Protein AF-A0A381N8Q8-F1 (afdb_monomer)

Secondary structure (DSSP, 8-state):
--HHHHHHHHHHHHHTTTS-TTSHHHHHHHHHHHHHHHH--S-EEEEEEETTEEEEEEEEEEETTEEEEESHHHHHHHHHHHTPPPEESSTTSPSBTTB-EEEEEEGGGHHHHHHHHHHTT-EEEEEEEEE-SS-TTSEEEEEEEEE-GGG-TT--SS--EEEEEEEEEETTTEEEEEEEEEETTT--EEEEEEE--SS-TTHHHHHHHHHHHHH--SEEEEEE-S-S-HHHHHHHTTGGG--SEEEEESS-S-GGGGSHHHHHHHHHHHHSSSGGG-TT-GGG-GGG-HHHHHHHHHHHHHHHHH-GGGGTTPPPEEEP--TTB----HHHHHHTTSS-SSTTTGGGSHHHHH---SSHHHHHHHHHHHHS-B--HHHHHHHHHHHHHHHHHHHHHHHHT-

Structure (mmCIF, N/CA/C/O backbone):
data_AF-A0A381N8Q8-F1
#
_entry.id   AF-A0A381N8Q8-F1
#
loop_
_atom_site.group_PDB
_atom_site.id
_atom_site.type_symbol
_atom_site.label_atom_id
_atom_site.label_alt_id
_atom_site.label_comp_id
_atom_site.label_asym_id
_atom_site.label_entity_id
_atom_site.label_seq_id
_atom_site.pdbx_PDB_ins_code
_atom_site.Cartn_x
_atom_site.Cartn_y
_atom_site.Cartn_z
_atom_site.occupancy
_atom_site.B_iso_or_equiv
_atom_site.auth_seq_id
_atom_site.auth_comp_id
_atom_site.auth_asym_id
_atom_site.auth_atom_id
_atom_site.pdbx_PDB_model_num
ATOM 1 N N . MET A 1 1 ? 16.875 7.778 2.918 1.00 46.22 1 MET A N 1
ATOM 2 C CA . MET A 1 1 ? 17.136 7.641 1.456 1.00 46.22 1 MET A CA 1
ATOM 3 C C . MET A 1 1 ? 17.821 6.301 1.190 1.00 46.22 1 MET A C 1
ATOM 5 O O . MET A 1 1 ? 18.940 6.088 1.652 1.00 46.22 1 MET A O 1
ATOM 9 N N . ASN A 1 2 ? 17.102 5.388 0.537 1.00 62.56 2 ASN A N 1
ATOM 10 C CA . ASN A 1 2 ? 17.316 3.938 0.558 1.00 62.56 2 ASN A CA 1
ATOM 11 C C . ASN A 1 2 ? 18.584 3.489 -0.225 1.00 62.56 2 ASN A C 1
ATOM 13 O O . ASN A 1 2 ? 18.932 4.079 -1.250 1.00 62.56 2 ASN A O 1
ATOM 17 N N . SER A 1 3 ? 19.298 2.475 0.285 1.00 69.88 3 SER A N 1
ATOM 18 C CA . SER A 1 3 ? 20.641 2.045 -0.162 1.00 69.88 3 SER A CA 1
ATOM 19 C C . SER A 1 3 ? 20.703 1.699 -1.656 1.00 69.88 3 SER A C 1
ATOM 21 O O . SER A 1 3 ? 21.627 2.142 -2.336 1.00 69.88 3 SER A O 1
ATOM 23 N N . TYR A 1 4 ? 19.678 1.024 -2.185 1.00 77.69 4 TYR A N 1
ATOM 24 C CA . TYR A 1 4 ? 19.630 0.624 -3.597 1.00 77.69 4 TYR A CA 1
ATOM 25 C C . TYR A 1 4 ? 19.472 1.808 -4.568 1.00 77.69 4 TYR A C 1
ATOM 27 O O . TYR A 1 4 ? 20.104 1.840 -5.618 1.00 77.69 4 TYR A O 1
ATOM 35 N N . PHE A 1 5 ? 18.702 2.840 -4.203 1.00 81.38 5 PHE A N 1
ATOM 36 C CA . PHE A 1 5 ? 18.572 4.041 -5.037 1.00 81.38 5 PHE A CA 1
ATOM 37 C C . PHE A 1 5 ? 19.895 4.813 -5.126 1.00 81.38 5 PHE A C 1
ATOM 39 O O . PHE A 1 5 ? 20.266 5.296 -6.197 1.00 81.38 5 PHE A O 1
ATOM 46 N N . LYS A 1 6 ? 20.640 4.898 -4.013 1.00 83.19 6 LYS A N 1
ATOM 47 C CA . LYS A 1 6 ? 21.984 5.500 -4.002 1.00 83.19 6 LYS A CA 1
ATOM 48 C C . LYS A 1 6 ? 22.948 4.726 -4.902 1.00 83.19 6 LYS A C 1
ATOM 50 O O . LYS A 1 6 ? 23.702 5.347 -5.645 1.00 83.19 6 LYS A O 1
ATOM 55 N N . GLU A 1 7 ? 22.899 3.398 -4.849 1.00 85.38 7 GLU A N 1
ATOM 56 C CA . GLU A 1 7 ? 23.700 2.512 -5.698 1.00 85.38 7 GLU A CA 1
ATOM 57 C C . GLU A 1 7 ? 23.377 2.719 -7.184 1.00 85.38 7 GLU A C 1
ATOM 59 O O . GLU A 1 7 ? 24.267 3.063 -7.959 1.00 85.38 7 GLU A O 1
ATOM 64 N N . ILE A 1 8 ? 22.097 2.643 -7.564 1.00 86.88 8 ILE A N 1
ATOM 65 C CA . ILE A 1 8 ? 21.644 2.882 -8.941 1.00 86.88 8 ILE A CA 1
ATOM 66 C C . ILE A 1 8 ? 22.026 4.284 -9.433 1.00 86.88 8 ILE A C 1
ATOM 68 O O . ILE A 1 8 ? 22.466 4.436 -10.571 1.00 86.88 8 ILE A O 1
ATOM 72 N N . THR A 1 9 ? 21.893 5.311 -8.590 1.00 88.19 9 THR A N 1
ATOM 73 C CA . THR A 1 9 ? 22.258 6.691 -8.951 1.00 88.19 9 THR A CA 1
ATOM 74 C C . THR A 1 9 ? 23.763 6.823 -9.180 1.00 88.19 9 THR A C 1
ATOM 76 O O . THR A 1 9 ? 24.183 7.476 -10.133 1.00 88.19 9 THR A O 1
ATOM 79 N N . LYS A 1 10 ? 24.589 6.165 -8.356 1.00 89.44 10 LYS A N 1
ATOM 80 C CA . LYS A 1 10 ? 26.044 6.120 -8.553 1.00 89.44 10 LYS A CA 1
ATOM 81 C C . LYS A 1 10 ? 26.396 5.418 -9.867 1.00 89.44 10 LYS A C 1
ATOM 83 O O . LYS A 1 10 ? 27.172 5.962 -10.648 1.00 89.44 10 LYS A O 1
ATOM 88 N N . SER A 1 11 ? 25.789 4.261 -10.133 1.00 90.06 11 SER A N 1
ATOM 89 C CA . SER A 1 11 ? 25.946 3.532 -11.398 1.00 90.06 11 SER A CA 1
ATOM 90 C C . SER A 1 11 ? 25.526 4.384 -12.602 1.00 90.06 11 SER A C 1
ATOM 92 O O . SER A 1 11 ? 26.212 4.391 -13.624 1.00 90.06 11 SER A O 1
ATOM 94 N N . TYR A 1 12 ? 24.439 5.155 -12.480 1.00 90.56 12 TYR A N 1
ATOM 95 C CA . TYR A 1 12 ? 23.972 6.054 -13.535 1.00 90.56 12 TYR A CA 1
ATOM 96 C C . TYR A 1 12 ? 24.982 7.147 -13.868 1.00 90.56 12 TYR A C 1
ATOM 98 O O . TYR A 1 12 ? 25.257 7.355 -15.043 1.00 90.56 12 TYR A O 1
ATOM 106 N N . GLU A 1 13 ? 25.549 7.838 -12.875 1.00 90.94 13 GLU A N 1
ATOM 107 C CA . GLU A 1 13 ? 26.499 8.928 -13.145 1.00 90.94 13 GLU A CA 1
ATOM 108 C C . GLU A 1 13 ? 27.777 8.436 -13.842 1.00 90.94 13 GLU A C 1
ATOM 110 O O . GLU A 1 13 ? 28.370 9.185 -14.616 1.00 90.94 13 GLU A O 1
ATOM 115 N N . ILE A 1 14 ? 28.157 7.167 -13.652 1.00 88.19 14 ILE A N 1
ATOM 116 C CA . ILE A 1 14 ? 29.271 6.541 -14.382 1.00 88.19 14 ILE A CA 1
ATOM 117 C C . ILE A 1 14 ? 28.852 6.146 -15.810 1.00 88.19 14 ILE A C 1
ATOM 119 O O . ILE A 1 14 ? 29.623 6.331 -16.747 1.00 88.19 14 ILE A O 1
ATOM 123 N N . LEU A 1 15 ? 27.628 5.637 -16.009 1.00 86.38 15 LEU A N 1
ATOM 124 C CA . LEU A 1 15 ? 27.118 5.237 -17.333 1.00 86.38 15 LEU A CA 1
ATOM 125 C C . LEU A 1 15 ? 26.757 6.420 -18.241 1.00 86.38 15 LEU A C 1
ATOM 127 O O . LEU A 1 15 ? 26.942 6.366 -19.454 1.00 86.38 15 LEU A O 1
ATOM 131 N N . LYS A 1 16 ? 26.199 7.482 -17.663 1.00 87.38 16 LYS A N 1
ATOM 132 C CA . LYS A 1 16 ? 25.652 8.660 -18.346 1.00 87.38 16 LYS A CA 1
ATOM 133 C C . LYS A 1 16 ? 26.605 9.361 -19.328 1.00 87.38 16 LYS A C 1
ATOM 135 O O . LYS A 1 16 ? 26.097 9.800 -20.361 1.00 87.38 16 LYS A O 1
ATOM 140 N N . PRO A 1 17 ? 27.918 9.533 -19.063 1.00 84.50 17 PRO A N 1
ATOM 141 C CA . PRO A 1 17 ? 28.834 10.114 -20.048 1.00 84.50 17 PRO A CA 1
ATOM 142 C C . PRO A 1 17 ? 29.076 9.204 -21.260 1.00 84.50 17 PRO A C 1
ATOM 144 O O . PRO A 1 17 ? 29.271 9.715 -22.359 1.00 84.50 17 PRO A O 1
ATOM 147 N N . GLU A 1 18 ? 29.016 7.884 -21.076 1.00 82.00 18 GLU A N 1
ATOM 148 C CA . GLU A 1 18 ? 29.312 6.888 -22.113 1.00 82.00 18 GLU A CA 1
ATOM 149 C C . GLU A 1 18 ? 28.080 6.499 -22.950 1.00 82.00 18 GLU A C 1
ATOM 151 O O . GLU A 1 18 ? 28.189 6.092 -24.110 1.00 82.00 18 GLU A O 1
ATOM 156 N N . ILE A 1 19 ? 26.879 6.606 -22.373 1.00 82.50 19 ILE A N 1
ATOM 157 C CA . ILE A 1 19 ? 25.630 6.295 -23.070 1.00 82.50 19 ILE A CA 1
ATOM 158 C C . ILE A 1 19 ? 25.258 7.441 -24.019 1.00 82.50 19 ILE A C 1
ATOM 160 O O . ILE A 1 19 ? 25.346 8.624 -23.681 1.00 82.50 19 ILE A O 1
ATOM 164 N N . LYS A 1 20 ? 24.779 7.115 -25.226 1.00 76.88 20 LYS A N 1
ATOM 165 C CA . LYS A 1 20 ? 24.289 8.141 -26.159 1.00 76.88 20 LYS A CA 1
ATOM 166 C C . LYS A 1 20 ? 23.105 8.884 -25.531 1.00 76.88 20 LYS A C 1
ATOM 168 O O . LYS A 1 20 ? 22.010 8.331 -25.458 1.00 76.88 20 LYS A O 1
ATOM 173 N N . LYS A 1 21 ? 23.313 10.147 -25.133 1.00 62.28 21 LYS A N 1
ATOM 174 C CA . LYS A 1 21 ? 22.307 10.987 -24.448 1.00 62.28 21 LYS A CA 1
ATOM 175 C C . LYS A 1 21 ? 20.966 11.075 -25.183 1.00 62.28 21 LYS A C 1
ATOM 177 O O . LYS A 1 21 ? 19.931 11.025 -24.534 1.00 62.28 21 LYS A O 1
ATOM 182 N N . ASN A 1 22 ? 20.991 11.137 -26.516 1.00 64.31 22 ASN A N 1
ATOM 183 C CA . ASN A 1 22 ? 19.785 11.217 -27.356 1.00 64.31 22 ASN A CA 1
ATOM 184 C C . ASN A 1 22 ? 19.339 9.846 -27.899 1.00 64.31 22 ASN A C 1
ATOM 186 O O . ASN A 1 22 ? 18.497 9.765 -28.788 1.00 64.31 22 ASN A O 1
ATOM 190 N N . GLY A 1 23 ? 19.947 8.759 -27.419 1.00 80.75 23 GLY A N 1
ATOM 191 C CA . GLY A 1 23 ? 19.572 7.396 -27.767 1.00 80.75 23 GLY A CA 1
ATOM 192 C C . GLY A 1 23 ? 18.516 6.837 -26.817 1.00 80.75 23 GLY A C 1
ATOM 193 O O . GLY A 1 23 ? 18.367 7.291 -25.684 1.00 80.75 23 GLY A O 1
ATOM 194 N N . ILE A 1 24 ? 17.832 5.785 -27.264 1.00 87.69 24 ILE A N 1
ATOM 195 C CA . ILE A 1 24 ? 16.766 5.113 -26.510 1.00 87.69 24 ILE A CA 1
ATOM 196 C C . ILE A 1 24 ? 17.195 4.699 -25.093 1.00 87.69 24 ILE A C 1
ATOM 198 O O . ILE A 1 24 ? 16.440 4.871 -24.143 1.00 87.69 24 ILE A O 1
ATOM 202 N N . TYR A 1 25 ? 18.434 4.234 -24.925 1.00 90.75 25 TYR A N 1
ATOM 203 C CA . TYR A 1 25 ? 18.957 3.827 -23.622 1.00 90.75 25 TYR A CA 1
ATOM 204 C C . TYR A 1 25 ? 19.273 5.006 -22.702 1.00 90.75 25 TYR A C 1
ATOM 206 O O . TYR A 1 25 ? 19.055 4.910 -21.500 1.00 90.75 25 TYR A O 1
ATOM 214 N N . GLY A 1 26 ? 19.756 6.124 -23.255 1.00 88.25 26 GLY A N 1
ATOM 215 C CA . GLY A 1 26 ? 19.965 7.348 -22.482 1.00 88.25 26 GLY A CA 1
ATOM 216 C C . GLY A 1 26 ? 18.648 7.865 -21.912 1.00 88.25 26 GLY A C 1
ATOM 217 O O . GLY A 1 26 ? 18.581 8.186 -20.725 1.00 88.25 26 GLY A O 1
ATOM 218 N N . HIS A 1 27 ? 17.591 7.845 -22.733 1.00 89.12 27 HIS A N 1
ATOM 219 C CA . HIS A 1 27 ? 16.233 8.169 -22.298 1.00 89.12 27 HIS A CA 1
ATOM 220 C C . HIS A 1 27 ? 15.737 7.204 -21.220 1.00 89.12 27 HIS A C 1
ATOM 222 O O . HIS A 1 27 ? 15.365 7.654 -20.144 1.00 89.12 27 HIS A O 1
ATOM 228 N N . PHE A 1 28 ? 15.840 5.888 -21.447 1.00 92.81 28 PHE A N 1
ATOM 229 C CA . PHE A 1 28 ? 15.462 4.870 -20.459 1.00 92.81 28 PHE A CA 1
ATOM 230 C C . PHE A 1 28 ? 16.129 5.102 -19.098 1.00 92.81 28 PHE A C 1
ATOM 232 O O . PHE A 1 28 ? 15.444 5.171 -18.081 1.00 92.81 28 PHE A O 1
ATOM 239 N N . CYS A 1 29 ? 17.458 5.250 -19.069 1.00 91.62 29 CYS A N 1
ATOM 240 C CA . CYS A 1 29 ? 18.202 5.431 -17.823 1.00 91.62 29 CYS A CA 1
ATOM 241 C C . CYS A 1 29 ? 17.801 6.725 -17.107 1.00 91.62 29 CYS A C 1
ATOM 243 O O . CYS A 1 29 ? 17.609 6.719 -15.892 1.00 91.62 29 CYS A O 1
ATOM 245 N N . LYS A 1 30 ? 17.647 7.826 -17.855 1.00 90.50 30 LYS A N 1
ATOM 246 C CA . LYS A 1 30 ? 17.227 9.115 -17.300 1.00 90.50 30 LYS A CA 1
ATOM 247 C C . LYS A 1 30 ? 15.828 9.018 -16.692 1.00 90.50 30 LYS A C 1
ATOM 249 O O . LYS A 1 30 ? 15.659 9.373 -15.527 1.00 90.50 30 LYS A O 1
ATOM 254 N N . THR A 1 31 ? 14.860 8.503 -17.448 1.00 90.06 31 THR A N 1
ATOM 255 C CA . THR A 1 31 ? 13.475 8.377 -16.991 1.00 90.06 31 THR A CA 1
ATOM 256 C C . THR A 1 31 ? 13.377 7.426 -15.804 1.00 90.06 31 THR A C 1
ATOM 258 O O . THR A 1 31 ? 12.738 7.773 -14.819 1.00 90.06 31 THR A O 1
ATOM 261 N N . LEU A 1 32 ? 14.075 6.285 -15.815 1.00 90.44 32 LEU A N 1
ATOM 262 C CA . LEU A 1 32 ? 14.110 5.362 -14.677 1.00 90.44 32 LEU A CA 1
ATOM 263 C C . LEU A 1 32 ? 14.593 6.055 -13.389 1.00 90.44 32 LEU A C 1
ATOM 265 O O . LEU A 1 32 ? 13.974 5.910 -12.337 1.00 90.44 32 LEU A O 1
ATOM 269 N N . ILE A 1 33 ? 15.670 6.845 -13.466 1.00 89.44 33 ILE A N 1
ATOM 270 C CA . ILE A 1 33 ? 16.197 7.604 -12.320 1.00 89.44 33 ILE A CA 1
ATOM 27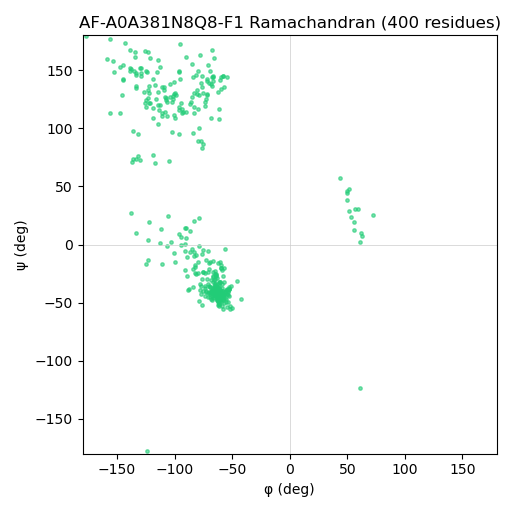1 C C . ILE A 1 33 ? 15.208 8.665 -11.831 1.00 89.44 33 ILE A C 1
ATOM 273 O O . ILE A 1 33 ? 15.069 8.859 -10.623 1.00 89.44 33 ILE A O 1
ATOM 277 N N . GLU A 1 34 ? 14.522 9.353 -12.742 1.00 88.06 34 GLU A N 1
ATOM 278 C CA . GLU A 1 34 ? 13.457 10.297 -12.390 1.00 88.06 34 GLU A CA 1
ATOM 279 C C . GLU A 1 34 ? 12.307 9.588 -11.665 1.00 88.06 34 GLU A C 1
ATOM 281 O O . GLU A 1 34 ? 11.845 10.077 -10.635 1.00 88.06 34 GLU A O 1
ATOM 286 N N . GLN A 1 35 ? 11.917 8.390 -12.109 1.00 86.00 35 GLN A N 1
ATOM 287 C CA . GLN A 1 35 ? 10.866 7.617 -11.447 1.00 86.00 35 GLN A CA 1
ATOM 288 C C . GLN A 1 35 ? 11.270 7.132 -10.056 1.00 86.00 35 GLN A C 1
ATOM 290 O O . GLN A 1 35 ? 10.475 7.248 -9.128 1.00 86.00 35 GLN A O 1
ATOM 295 N N . TYR A 1 36 ? 12.518 6.702 -9.849 1.00 83.19 36 TYR A N 1
ATOM 296 C CA . TYR A 1 36 ? 12.997 6.402 -8.496 1.00 83.19 36 TYR A CA 1
ATOM 297 C C . TYR A 1 36 ? 12.923 7.614 -7.551 1.00 83.19 36 TYR A C 1
ATOM 299 O O . TYR A 1 36 ? 12.653 7.446 -6.361 1.00 83.19 36 TYR A O 1
ATOM 307 N N . LYS A 1 37 ? 13.143 8.837 -8.058 1.00 79.50 37 LYS A N 1
ATOM 308 C CA . LYS A 1 37 ? 12.992 10.065 -7.258 1.00 79.50 37 LYS A CA 1
ATOM 309 C C . LYS A 1 37 ? 11.529 10.361 -6.934 1.00 79.50 37 LYS A C 1
ATOM 311 O O . LYS A 1 37 ? 11.242 10.773 -5.813 1.00 79.50 37 LYS A O 1
ATOM 316 N N . ASN A 1 38 ? 10.637 10.156 -7.900 1.00 74.56 38 ASN A N 1
ATOM 317 C CA . ASN A 1 38 ? 9.224 10.516 -7.788 1.00 74.56 38 ASN A CA 1
ATOM 318 C C . ASN A 1 38 ? 8.424 9.508 -6.959 1.00 74.56 38 ASN A C 1
ATOM 320 O O . ASN A 1 38 ? 7.705 9.898 -6.047 1.00 74.56 38 ASN A O 1
ATOM 324 N N . ILE A 1 39 ? 8.571 8.216 -7.257 1.00 69.06 39 ILE A N 1
ATOM 325 C CA . ILE A 1 39 ? 7.792 7.138 -6.635 1.00 69.06 39 ILE A CA 1
ATOM 326 C C . ILE A 1 39 ? 8.285 6.870 -5.209 1.00 69.06 39 ILE A C 1
ATOM 328 O O . ILE A 1 39 ? 7.536 6.363 -4.382 1.00 69.06 39 ILE A O 1
ATOM 332 N N . LYS A 1 40 ? 9.544 7.224 -4.898 1.00 64.31 40 LYS A N 1
ATOM 333 C CA . LYS A 1 40 ? 10.189 7.029 -3.585 1.00 64.31 40 LYS A CA 1
ATOM 334 C C . LYS A 1 40 ? 10.186 5.573 -3.080 1.00 64.31 40 LYS A C 1
ATOM 336 O O . LYS A 1 40 ? 10.555 5.318 -1.934 1.00 64.31 40 LYS A O 1
ATOM 341 N N . ILE A 1 41 ? 9.851 4.611 -3.942 1.00 67.75 41 ILE A N 1
ATOM 342 C CA . ILE A 1 41 ? 9.883 3.169 -3.680 1.00 67.75 41 ILE A CA 1
ATOM 343 C C . ILE A 1 41 ? 11.007 2.564 -4.509 1.00 67.75 41 ILE A C 1
ATOM 345 O O . ILE A 1 41 ? 11.177 2.863 -5.688 1.00 67.75 41 ILE A O 1
ATOM 349 N N . ASN A 1 42 ? 11.788 1.687 -3.887 1.00 64.19 42 ASN A N 1
ATOM 350 C CA . ASN A 1 42 ? 12.974 1.104 -4.514 1.00 64.19 42 ASN A CA 1
ATOM 351 C C . ASN A 1 42 ? 12.690 -0.124 -5.387 1.00 64.19 42 ASN A C 1
ATOM 353 O O . ASN A 1 42 ? 13.618 -0.682 -5.965 1.00 64.19 42 ASN A O 1
ATOM 357 N N . ASN A 1 43 ? 11.443 -0.581 -5.432 1.00 74.19 43 ASN A N 1
ATOM 358 C CA . ASN A 1 43 ? 11.064 -1.861 -6.010 1.00 74.19 43 ASN A CA 1
ATOM 359 C C . ASN A 1 43 ? 9.798 -1.707 -6.862 1.00 74.19 43 ASN A C 1
ATOM 361 O O . ASN A 1 43 ? 8.717 -2.113 -6.449 1.00 74.19 43 ASN A O 1
ATOM 365 N N . PHE A 1 44 ? 9.946 -1.098 -8.037 1.00 86.38 44 PHE A N 1
ATOM 366 C CA . PHE A 1 44 ? 8.891 -0.998 -9.047 1.00 86.38 44 PHE A CA 1
ATOM 367 C C . PHE A 1 44 ? 9.389 -1.571 -10.375 1.00 86.38 44 PHE A C 1
ATOM 369 O O . PHE A 1 44 ? 10.579 -1.515 -10.671 1.00 86.38 44 PHE A O 1
ATOM 376 N N . ALA A 1 45 ? 8.501 -2.128 -11.186 1.00 92.25 45 ALA A N 1
ATOM 377 C CA . ALA A 1 45 ? 8.826 -2.545 -12.538 1.00 92.25 45 ALA A CA 1
ATOM 378 C C . ALA A 1 45 ? 8.799 -1.340 -13.477 1.00 92.25 45 ALA A C 1
ATOM 380 O O . ALA A 1 45 ? 7.845 -0.571 -13.470 1.00 92.25 45 ALA A O 1
ATOM 381 N N . PHE A 1 46 ? 9.823 -1.183 -14.310 1.00 94.62 46 PHE A N 1
ATOM 382 C CA . PHE A 1 46 ? 9.882 -0.113 -15.301 1.00 94.62 46 PHE A CA 1
ATOM 383 C C . PHE A 1 46 ? 10.025 -0.712 -16.690 1.00 94.62 46 PHE A C 1
ATOM 385 O O . PHE A 1 46 ? 10.997 -1.424 -16.965 1.00 94.62 46 PHE A O 1
ATOM 392 N N . PHE A 1 47 ? 9.075 -0.397 -17.562 1.00 96.38 47 PHE A N 1
ATOM 393 C CA . PHE A 1 47 ? 9.126 -0.781 -18.961 1.00 96.38 47 PHE A CA 1
ATOM 394 C C . PHE A 1 47 ? 8.884 0.419 -19.857 1.00 96.38 47 PHE A C 1
ATOM 396 O O . PHE A 1 47 ? 8.082 1.302 -19.565 1.00 96.38 47 PHE A O 1
ATOM 403 N N . MET A 1 48 ? 9.561 0.420 -20.995 1.00 95.81 48 MET A N 1
ATOM 404 C CA . MET A 1 48 ? 9.445 1.468 -21.990 1.00 95.81 48 MET A CA 1
ATOM 405 C C . MET A 1 48 ? 9.029 0.861 -23.322 1.00 95.81 48 MET A C 1
ATOM 407 O O . MET A 1 48 ? 9.600 -0.137 -23.763 1.00 95.81 48 MET A O 1
ATOM 411 N N . GLN A 1 49 ? 8.038 1.466 -23.967 1.00 95.69 49 GLN A N 1
ATOM 412 C CA . GLN A 1 49 ? 7.529 1.001 -25.244 1.00 95.69 49 GLN A CA 1
ATOM 413 C C . GLN A 1 49 ? 8.533 1.288 -26.367 1.00 95.69 49 GLN A C 1
ATOM 415 O O . GLN A 1 49 ? 9.043 2.404 -26.541 1.00 95.69 49 GLN A O 1
ATOM 420 N N . VAL A 1 50 ? 8.813 0.249 -27.148 1.00 92.69 50 VAL A N 1
ATOM 421 C CA . VAL A 1 50 ? 9.708 0.255 -28.302 1.00 92.69 50 VAL A CA 1
ATOM 422 C C . VAL A 1 50 ? 9.028 -0.508 -29.432 1.00 92.69 50 VAL A C 1
ATOM 424 O O . VAL A 1 50 ? 9.045 -1.737 -29.488 1.00 92.69 50 VAL A O 1
ATOM 427 N N . GLY A 1 51 ? 8.390 0.231 -30.340 1.00 91.25 51 GLY A N 1
ATOM 428 C CA . GLY A 1 51 ? 7.540 -0.383 -31.360 1.00 91.25 51 GLY A CA 1
ATOM 429 C C . GLY A 1 51 ? 6.376 -1.142 -30.714 1.00 91.25 51 GLY A C 1
ATOM 430 O O . GLY A 1 51 ? 5.622 -0.563 -29.942 1.00 91.25 51 GLY A O 1
ATOM 431 N N . SER A 1 52 ? 6.239 -2.435 -31.012 1.00 93.25 52 SER A N 1
ATOM 432 C CA . SER A 1 52 ? 5.149 -3.284 -30.507 1.00 93.25 52 SER A CA 1
ATOM 433 C C . SER A 1 52 ? 5.464 -4.011 -29.192 1.00 93.25 52 SER A C 1
ATOM 435 O O . SER A 1 52 ? 4.774 -4.976 -28.861 1.00 93.25 52 SER A O 1
ATOM 437 N N . PHE A 1 53 ? 6.526 -3.621 -28.484 1.00 95.56 53 PHE A N 1
ATOM 438 C CA . PHE A 1 53 ? 6.988 -4.274 -27.258 1.00 95.56 53 PHE A CA 1
ATOM 439 C C . PHE A 1 53 ? 7.191 -3.268 -26.131 1.00 95.56 53 PHE A C 1
ATOM 441 O O . PHE A 1 53 ? 7.629 -2.147 -26.370 1.00 95.56 53 PHE A O 1
ATOM 448 N N . TYR A 1 54 ? 6.954 -3.710 -24.902 1.00 97.12 54 TYR A N 1
ATOM 449 C CA . TYR A 1 54 ? 7.458 -3.071 -23.694 1.00 97.12 54 TYR A CA 1
ATOM 450 C C . TYR A 1 54 ? 8.758 -3.748 -23.285 1.00 97.12 54 TYR A C 1
ATOM 452 O O . TYR A 1 54 ? 8.795 -4.961 -23.072 1.00 97.12 54 TYR A O 1
ATOM 460 N N . GLU A 1 55 ? 9.831 -2.968 -23.196 1.00 96.44 55 GLU A N 1
ATOM 461 C CA . GLU A 1 55 ? 11.178 -3.461 -22.920 1.00 96.44 55 GLU A CA 1
ATOM 462 C C . GLU A 1 55 ? 11.723 -2.869 -21.617 1.00 96.44 55 GLU A C 1
ATOM 464 O O . GLU A 1 55 ? 11.510 -1.697 -21.299 1.00 96.44 55 GLU A O 1
ATOM 469 N N . SER A 1 56 ? 12.454 -3.691 -20.868 1.00 96.81 56 SER A N 1
ATOM 470 C CA . SER A 1 56 ? 13.269 -3.283 -19.724 1.00 96.81 56 SER A CA 1
ATOM 471 C C . SER A 1 56 ? 14.736 -3.555 -20.051 1.00 96.81 56 SER A C 1
ATOM 473 O O . SER A 1 56 ? 15.042 -4.494 -20.793 1.00 96.81 56 SER A O 1
ATOM 475 N N . TYR A 1 57 ? 15.646 -2.735 -19.521 1.00 96.12 57 TYR A N 1
ATOM 476 C CA . TYR A 1 57 ? 17.084 -2.862 -19.754 1.00 96.12 57 TYR A CA 1
ATOM 477 C C . TYR A 1 57 ? 17.882 -2.862 -18.453 1.00 96.12 57 TYR A C 1
ATOM 479 O O . TYR A 1 57 ? 17.499 -2.233 -17.461 1.00 96.12 57 TYR A O 1
ATOM 487 N N . ALA A 1 58 ? 19.032 -3.532 -18.488 1.00 95.88 58 ALA A N 1
ATOM 488 C CA . ALA A 1 58 ? 20.007 -3.527 -17.407 1.00 95.88 58 ALA A CA 1
ATOM 489 C C . ALA A 1 58 ? 21.449 -3.586 -17.927 1.00 95.88 58 ALA A C 1
ATOM 491 O O . ALA A 1 58 ? 21.730 -4.126 -19.005 1.00 95.88 58 ALA A O 1
ATOM 492 N N . TRP A 1 59 ? 22.372 -3.065 -17.118 1.00 95.31 59 TRP A N 1
ATOM 493 C CA . TRP A 1 59 ? 23.807 -3.091 -17.384 1.00 95.31 59 TRP A CA 1
ATOM 494 C C . TRP A 1 59 ? 24.550 -3.689 -16.199 1.00 95.31 59 TRP A C 1
ATOM 496 O O . TRP A 1 59 ? 24.349 -3.271 -15.060 1.00 95.31 59 TRP A O 1
ATOM 506 N N . LYS A 1 60 ? 25.432 -4.646 -16.493 1.00 94.94 60 LYS A N 1
ATOM 507 C CA . LYS A 1 60 ? 26.387 -5.202 -15.539 1.00 94.94 60 LYS A CA 1
ATOM 508 C C . LYS A 1 60 ? 27.764 -5.221 -16.191 1.00 94.94 60 LYS A C 1
ATOM 510 O O . LYS A 1 60 ? 28.065 -6.111 -16.986 1.00 94.94 60 LYS A O 1
ATOM 515 N N . LEU A 1 61 ? 28.548 -4.181 -15.927 1.00 93.19 61 LEU A N 1
ATOM 516 C CA . LEU A 1 61 ? 29.776 -3.848 -16.654 1.00 93.19 61 LEU A CA 1
ATOM 517 C C . LEU A 1 61 ? 30.906 -3.497 -15.686 1.00 93.19 61 LEU A C 1
ATOM 519 O O . LEU A 1 61 ? 30.655 -3.191 -14.528 1.00 93.19 61 LEU A O 1
ATOM 523 N N . LYS A 1 62 ? 32.138 -3.466 -16.196 1.00 91.44 62 LYS A N 1
ATOM 524 C CA . LYS A 1 62 ? 33.294 -2.887 -15.509 1.00 91.44 62 LYS A CA 1
ATOM 525 C C . LYS A 1 62 ? 33.832 -1.729 -16.351 1.00 91.44 62 LYS A C 1
ATOM 527 O O . LYS A 1 62 ? 34.215 -1.950 -17.498 1.00 91.44 62 LYS A O 1
ATOM 532 N N . ILE A 1 63 ? 33.815 -0.506 -15.817 1.00 86.81 63 ILE A N 1
ATOM 533 C CA . ILE A 1 63 ? 34.300 0.714 -16.490 1.00 86.81 63 ILE A CA 1
ATOM 534 C C . ILE A 1 63 ? 35.342 1.372 -15.589 1.00 86.81 63 ILE A C 1
ATOM 536 O O . ILE A 1 63 ? 35.042 1.670 -14.438 1.00 86.81 63 ILE A O 1
ATOM 540 N N . ASN A 1 64 ? 36.554 1.608 -16.103 1.00 87.31 64 ASN A N 1
ATOM 541 C CA . ASN A 1 64 ? 37.660 2.228 -15.354 1.00 87.31 64 ASN A CA 1
ATOM 542 C C . ASN A 1 64 ? 37.906 1.563 -13.985 1.00 87.31 64 ASN A C 1
ATOM 544 O O . ASN A 1 64 ? 37.998 2.237 -12.965 1.00 87.31 64 ASN A O 1
ATOM 548 N N . ASP A 1 65 ? 37.930 0.228 -13.971 1.00 87.69 65 ASP A N 1
ATOM 549 C CA . ASP A 1 65 ? 38.044 -0.616 -12.772 1.00 87.69 65 ASP A CA 1
ATOM 550 C C . ASP A 1 65 ? 36.917 -0.517 -11.737 1.00 87.69 65 ASP A C 1
ATOM 552 O O . ASP A 1 65 ? 36.994 -1.134 -10.676 1.00 87.69 65 ASP A O 1
ATOM 556 N N . ILE A 1 66 ? 35.827 0.167 -12.073 1.00 88.06 66 ILE A N 1
ATOM 557 C CA . ILE A 1 66 ? 34.633 0.257 -11.241 1.00 88.06 66 ILE A CA 1
ATOM 558 C C . ILE A 1 66 ? 33.576 -0.704 -11.783 1.00 88.06 66 ILE A C 1
ATOM 560 O O . ILE A 1 66 ? 33.189 -0.628 -12.953 1.00 88.06 66 ILE A O 1
ATOM 564 N N . ASP A 1 67 ? 33.089 -1.594 -10.920 1.00 90.75 67 ASP A N 1
ATOM 565 C CA . ASP A 1 67 ? 31.937 -2.437 -11.221 1.00 90.75 67 ASP A CA 1
ATOM 566 C C . ASP A 1 67 ? 30.656 -1.598 -11.218 1.00 90.75 67 ASP A C 1
ATOM 568 O O . ASP A 1 67 ? 30.362 -0.852 -10.281 1.00 90.75 67 ASP A O 1
ATOM 572 N N . ILE A 1 68 ? 29.888 -1.730 -12.293 1.00 90.88 68 ILE A N 1
ATOM 573 C CA . ILE A 1 68 ? 28.606 -1.073 -12.499 1.00 90.88 68 ILE A CA 1
ATOM 574 C C . ILE A 1 68 ? 27.532 -2.145 -12.497 1.00 90.88 68 ILE A C 1
ATOM 576 O O . ILE A 1 68 ? 27.508 -3.006 -13.377 1.00 90.88 68 ILE A O 1
ATOM 580 N N . ASP A 1 69 ? 26.602 -2.028 -11.557 1.00 91.94 69 ASP A N 1
ATOM 581 C CA . ASP A 1 69 ? 25.309 -2.702 -11.590 1.00 91.94 69 ASP A CA 1
ATOM 582 C C . ASP A 1 69 ? 24.233 -1.619 -11.716 1.00 91.94 69 ASP A C 1
ATOM 584 O O . ASP A 1 69 ? 23.961 -0.861 -10.780 1.00 91.94 69 ASP A O 1
ATOM 588 N N . PHE A 1 70 ? 23.680 -1.471 -12.919 1.00 92.75 70 PHE A N 1
ATOM 589 C CA . PHE A 1 70 ? 22.561 -0.573 -13.170 1.00 92.75 70 PHE A CA 1
ATOM 590 C C . PHE A 1 70 ? 21.319 -1.394 -13.486 1.00 92.75 70 PHE A C 1
ATOM 592 O O . PHE A 1 70 ? 21.234 -2.041 -14.535 1.00 92.75 70 PHE A O 1
ATOM 599 N N . ASN A 1 71 ? 20.347 -1.325 -12.573 1.00 91.81 71 ASN A N 1
ATOM 600 C CA . ASN A 1 71 ? 19.046 -1.986 -12.661 1.00 91.81 71 ASN A CA 1
ATOM 601 C C . ASN A 1 71 ? 19.098 -3.528 -12.725 1.00 91.81 71 ASN A C 1
ATOM 603 O O . ASN A 1 71 ? 18.045 -4.148 -12.818 1.00 91.81 71 ASN A O 1
ATOM 607 N N . TYR A 1 72 ? 20.266 -4.185 -12.656 1.00 92.44 72 TYR A N 1
ATOM 608 C CA . TYR A 1 72 ? 20.369 -5.618 -12.960 1.00 92.44 72 TYR A CA 1
ATOM 609 C C . TYR A 1 72 ? 19.690 -6.490 -11.905 1.00 92.44 72 TYR A C 1
ATOM 611 O O . TYR A 1 72 ? 18.955 -7.405 -12.261 1.00 92.44 72 TYR A O 1
ATOM 619 N N . LYS A 1 73 ? 19.867 -6.190 -10.613 1.00 89.31 73 LYS A N 1
ATOM 620 C CA . LYS A 1 73 ? 19.217 -6.947 -9.525 1.00 89.31 73 LYS A CA 1
ATOM 621 C C . LYS A 1 73 ? 17.684 -6.956 -9.632 1.00 89.31 73 LYS A C 1
ATOM 623 O O . LYS A 1 73 ? 17.063 -8.011 -9.524 1.00 89.31 73 LYS A O 1
ATOM 628 N N . LEU A 1 74 ? 17.076 -5.789 -9.846 1.00 88.69 74 LEU A N 1
ATOM 629 C CA . LEU A 1 74 ? 15.631 -5.660 -10.030 1.00 88.69 74 LEU A CA 1
ATOM 630 C C . LEU A 1 74 ? 15.183 -6.321 -11.339 1.00 88.69 74 LEU A C 1
ATOM 632 O O . LEU A 1 74 ? 14.252 -7.120 -11.336 1.00 88.69 74 LEU A O 1
ATOM 636 N N . PHE A 1 75 ? 15.882 -6.044 -12.439 1.00 93.81 75 PHE A N 1
ATOM 637 C CA . PHE A 1 75 ? 15.649 -6.658 -13.745 1.00 93.81 75 PHE A CA 1
ATOM 638 C C . PHE A 1 75 ? 15.648 -8.194 -13.675 1.00 93.81 75 PHE A C 1
ATOM 640 O O . PHE A 1 75 ? 14.756 -8.841 -14.220 1.00 93.81 75 PHE A O 1
ATOM 647 N N . ASP A 1 76 ? 16.600 -8.788 -12.957 1.00 93.81 76 ASP A N 1
ATOM 648 C CA . ASP A 1 76 ? 16.709 -10.235 -12.774 1.00 93.81 76 ASP A CA 1
ATOM 649 C C . ASP A 1 76 ? 15.485 -10.824 -12.058 1.00 93.81 76 ASP A C 1
ATOM 651 O O . ASP A 1 76 ? 14.862 -11.776 -12.544 1.00 93.81 76 ASP A O 1
ATOM 655 N N . ARG A 1 77 ? 15.068 -10.189 -10.956 1.00 92.94 77 ARG A N 1
ATOM 656 C CA . ARG A 1 77 ? 13.854 -10.560 -10.220 1.00 92.94 77 ARG A CA 1
ATOM 657 C C . ARG A 1 77 ? 12.607 -10.462 -11.100 1.00 92.94 77 ARG A C 1
ATOM 659 O O . ARG A 1 77 ? 11.824 -11.407 -11.142 1.00 92.94 77 ARG A O 1
ATOM 666 N N . LEU A 1 78 ? 12.435 -9.355 -11.824 1.00 95.12 78 LEU A N 1
ATOM 667 C CA . LEU A 1 78 ? 11.281 -9.145 -12.706 1.00 95.12 78 LEU A CA 1
ATOM 668 C C . LEU A 1 78 ? 11.222 -10.192 -13.823 1.00 95.12 78 LEU A C 1
ATOM 670 O O . LEU A 1 78 ? 10.150 -10.722 -14.110 1.00 95.12 78 LEU A O 1
ATOM 674 N N . SER A 1 79 ? 12.370 -10.541 -14.412 1.00 95.88 79 SER A N 1
ATOM 675 C CA . SER A 1 79 ? 12.439 -11.592 -15.432 1.00 95.88 79 SER A CA 1
ATOM 676 C C . SER A 1 79 ? 12.012 -12.957 -14.884 1.00 95.88 79 SER A C 1
ATOM 678 O O . SER A 1 79 ? 11.320 -13.703 -15.572 1.00 95.88 79 SER A O 1
ATOM 680 N N . SER A 1 80 ? 12.349 -13.250 -13.624 1.00 94.88 80 SER A N 1
ATOM 681 C CA . SER A 1 80 ? 11.972 -14.495 -12.949 1.00 94.88 80 SER A CA 1
ATOM 682 C C . SER A 1 80 ? 10.470 -14.551 -12.664 1.00 94.88 80 SER A C 1
ATOM 684 O O . SER A 1 80 ? 9.838 -15.553 -12.985 1.00 94.88 80 SER A O 1
ATOM 686 N N . ILE A 1 81 ? 9.887 -13.459 -12.152 1.00 93.81 81 ILE A N 1
ATOM 687 C CA . ILE A 1 81 ? 8.436 -13.335 -11.909 1.00 93.81 81 ILE A CA 1
ATOM 688 C C . ILE A 1 81 ? 7.646 -13.521 -13.208 1.00 93.81 81 ILE A C 1
ATOM 690 O O . ILE A 1 81 ? 6.629 -14.210 -13.243 1.00 93.81 81 ILE A O 1
ATOM 694 N N . LEU A 1 82 ? 8.126 -12.922 -14.298 1.00 95.50 82 LEU A N 1
ATOM 695 C CA . LEU A 1 82 ? 7.475 -12.995 -15.603 1.00 95.50 82 LEU A CA 1
ATOM 696 C C . LEU A 1 82 ? 7.810 -14.272 -16.389 1.00 95.50 82 LEU A C 1
ATOM 698 O O . LEU A 1 82 ? 7.210 -14.498 -17.440 1.00 95.50 82 LEU A O 1
ATOM 702 N N . HIS A 1 83 ? 8.738 -15.097 -15.895 1.00 94.75 83 HIS A N 1
ATOM 703 C CA . HIS A 1 83 ? 9.336 -16.238 -16.599 1.00 94.75 83 HIS A CA 1
ATOM 704 C C . HIS A 1 83 ? 9.842 -15.880 -18.003 1.00 94.75 83 HIS A C 1
ATOM 706 O O . HIS A 1 83 ? 9.618 -16.601 -18.976 1.00 94.75 83 HIS A O 1
ATOM 712 N N . MET A 1 84 ? 10.521 -14.740 -18.112 1.00 95.00 84 MET A N 1
ATOM 713 C CA . MET A 1 84 ? 11.077 -14.241 -19.365 1.00 95.00 84 MET A CA 1
ATOM 714 C C . MET A 1 84 ? 12.570 -14.518 -19.459 1.00 95.00 84 MET A C 1
ATOM 716 O O . MET A 1 84 ? 13.329 -14.341 -18.507 1.00 95.00 84 MET A O 1
ATOM 720 N N . VAL A 1 85 ? 13.009 -14.907 -20.654 1.00 92.94 85 VAL A N 1
ATOM 721 C CA . VAL A 1 85 ? 14.428 -15.101 -20.941 1.00 92.94 85 VAL A CA 1
ATOM 722 C C . VAL A 1 85 ? 15.111 -13.741 -21.053 1.00 92.94 85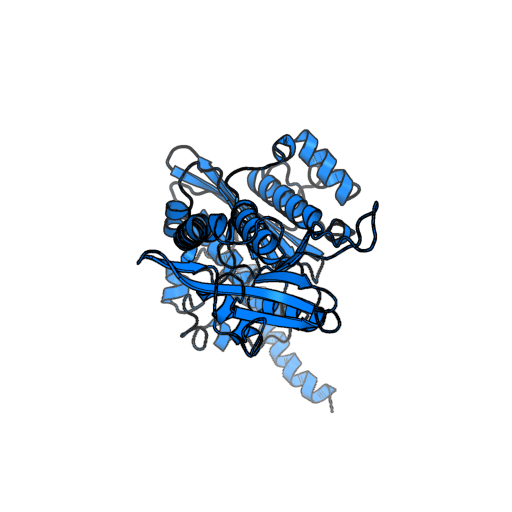 VAL A C 1
ATOM 724 O O . VAL A 1 85 ? 14.755 -12.916 -21.895 1.00 92.94 85 VAL A O 1
ATOM 727 N N . LYS A 1 86 ? 16.139 -13.528 -20.230 1.00 94.88 86 LYS A N 1
ATOM 728 C CA . LYS A 1 86 ? 17.050 -12.389 -20.366 1.00 94.88 86 LYS A CA 1
ATOM 729 C C . LYS A 1 86 ? 17.952 -12.615 -21.575 1.00 94.88 86 LYS A C 1
ATOM 731 O O . LYS A 1 86 ? 18.653 -13.622 -21.649 1.00 94.88 86 LYS A O 1
ATOM 736 N N . SER A 1 87 ? 17.973 -11.660 -22.492 1.00 94.25 87 SER A N 1
ATOM 737 C CA . SER A 1 87 ? 18.853 -11.664 -23.661 1.00 94.25 87 SER A CA 1
ATOM 738 C C . SER A 1 87 ? 19.692 -10.387 -23.703 1.00 94.25 87 SER A C 1
ATOM 740 O O . SER A 1 87 ? 19.621 -9.545 -22.810 1.00 94.25 87 SER A O 1
ATOM 742 N N . ARG A 1 88 ? 20.511 -10.236 -24.741 1.00 95.06 88 ARG A N 1
ATOM 743 C CA . ARG A 1 88 ? 21.124 -8.961 -25.130 1.00 95.06 88 ARG A CA 1
ATOM 744 C C . ARG A 1 88 ? 20.273 -8.337 -26.230 1.00 95.06 88 ARG A C 1
ATOM 746 O O . ARG A 1 88 ? 19.706 -9.081 -27.029 1.00 95.06 88 ARG A O 1
ATOM 753 N N . LYS A 1 89 ? 20.206 -7.001 -26.313 1.00 92.31 89 LYS A N 1
ATOM 754 C CA . LYS A 1 89 ? 19.391 -6.340 -27.354 1.00 92.31 89 LYS A CA 1
ATOM 755 C C . LYS A 1 89 ? 19.746 -6.833 -28.760 1.00 92.31 89 LYS A C 1
ATOM 757 O O . LYS A 1 89 ? 18.862 -7.100 -29.566 1.00 92.31 89 LYS A O 1
ATOM 762 N N . ASN A 1 90 ? 21.038 -6.968 -29.036 1.00 91.81 90 ASN A N 1
ATOM 763 C CA . ASN A 1 90 ? 21.558 -7.710 -30.169 1.00 91.81 90 ASN A CA 1
ATOM 764 C C . ASN A 1 90 ? 22.255 -8.970 -29.642 1.00 91.81 90 ASN A C 1
ATOM 766 O O . ASN A 1 90 ? 23.308 -8.888 -29.001 1.00 91.81 90 ASN A O 1
ATOM 770 N N . SER A 1 91 ? 21.656 -10.130 -29.912 1.00 90.25 91 SER A N 1
ATOM 771 C CA . SER A 1 91 ? 22.120 -11.436 -29.435 1.00 90.25 91 SER A CA 1
ATOM 772 C C . SER A 1 91 ? 23.526 -11.790 -29.921 1.00 90.25 91 SER A C 1
ATOM 774 O O . SER A 1 91 ? 24.273 -12.438 -29.182 1.00 90.25 91 SER A O 1
ATOM 776 N N . SER A 1 92 ? 23.888 -11.337 -31.125 1.00 93.19 92 SER A N 1
ATOM 777 C CA . SER A 1 92 ? 25.170 -11.623 -31.779 1.00 93.19 92 SER A CA 1
ATOM 778 C C . SER A 1 92 ? 26.331 -10.824 -31.193 1.00 93.19 92 SER A C 1
ATOM 780 O O . SER A 1 92 ? 27.478 -11.250 -31.284 1.00 93.19 92 SER A O 1
ATOM 782 N N . ASN A 1 93 ? 26.046 -9.681 -30.568 1.00 92.38 93 ASN A N 1
ATOM 783 C CA . ASN A 1 93 ? 27.068 -8.816 -29.991 1.00 92.38 93 ASN A CA 1
ATOM 784 C C . ASN A 1 93 ? 27.242 -9.100 -28.489 1.00 92.38 93 ASN A C 1
ATOM 786 O O . ASN A 1 93 ? 26.269 -9.450 -27.812 1.00 92.38 93 ASN A O 1
ATOM 790 N N . PRO A 1 94 ? 28.451 -8.914 -27.926 1.00 93.50 94 PRO A N 1
ATOM 791 C CA . PRO A 1 94 ? 28.666 -9.016 -26.486 1.00 93.50 94 PRO A CA 1
ATOM 792 C C . PRO A 1 94 ? 27.927 -7.902 -25.733 1.00 93.50 94 PRO A C 1
ATOM 794 O O . PRO A 1 94 ? 27.548 -6.875 -26.308 1.00 93.50 94 PRO A O 1
ATOM 797 N N . HIS A 1 95 ? 27.709 -8.112 -24.433 1.00 94.69 95 HIS A N 1
ATOM 798 C CA . HIS A 1 95 ? 27.125 -7.090 -23.569 1.00 94.69 95 HIS A CA 1
ATOM 799 C C . HIS A 1 95 ? 28.047 -5.865 -23.517 1.00 94.69 95 HIS A C 1
ATOM 801 O O . HIS A 1 95 ? 29.256 -5.997 -23.341 1.00 94.69 95 HIS A O 1
ATOM 807 N N . SER A 1 96 ? 27.479 -4.679 -23.712 1.00 92.25 96 SER A N 1
ATOM 808 C CA . SER A 1 96 ? 28.207 -3.410 -23.682 1.00 92.25 96 SER A CA 1
ATOM 809 C C . SER A 1 96 ? 27.254 -2.263 -23.357 1.00 92.25 96 SER A C 1
ATOM 811 O O . SER A 1 96 ? 26.040 -2.447 -23.279 1.00 92.25 96 SER A O 1
ATOM 813 N N . ILE A 1 97 ? 27.793 -1.051 -23.233 1.00 89.88 97 ILE A N 1
ATOM 814 C CA . ILE A 1 97 ? 27.020 0.172 -22.973 1.00 89.88 97 ILE A CA 1
ATOM 815 C C . ILE A 1 97 ? 25.920 0.375 -24.029 1.00 89.88 97 ILE A C 1
ATOM 817 O O . ILE A 1 97 ? 24.791 0.717 -23.687 1.00 89.88 97 ILE A O 1
ATOM 821 N N . ASN A 1 98 ? 26.211 0.068 -25.298 1.00 89.62 98 ASN A N 1
ATOM 822 C CA . ASN A 1 98 ? 25.259 0.178 -26.409 1.00 89.62 98 ASN A CA 1
ATOM 823 C C . ASN A 1 98 ? 24.518 -1.138 -26.727 1.00 89.62 98 ASN A C 1
ATOM 825 O O . ASN A 1 98 ? 23.698 -1.167 -27.646 1.00 89.62 98 ASN A O 1
ATOM 829 N N . ASN A 1 99 ? 24.798 -2.220 -25.994 1.00 93.38 99 ASN A N 1
ATOM 830 C CA . ASN A 1 99 ? 24.133 -3.516 -26.132 1.00 93.38 99 ASN A CA 1
ATOM 831 C C . ASN A 1 99 ? 23.750 -4.069 -24.744 1.00 93.38 99 ASN A C 1
ATOM 833 O O . ASN A 1 99 ? 24.426 -4.972 -24.226 1.00 93.38 99 ASN A O 1
ATOM 837 N N . PRO A 1 100 ? 22.713 -3.497 -24.105 1.00 95.38 100 PRO A N 1
ATOM 838 C CA . PRO A 1 100 ? 22.311 -3.881 -22.759 1.00 95.38 100 PRO A CA 1
ATOM 839 C C . PRO A 1 100 ? 21.742 -5.296 -22.693 1.00 95.38 100 PRO A C 1
ATOM 841 O O . PRO A 1 100 ? 21.381 -5.892 -23.715 1.00 95.38 100 PRO A O 1
ATOM 844 N N . TYR A 1 101 ? 21.607 -5.805 -21.467 1.00 97.44 101 TYR A N 1
ATOM 845 C CA . TYR A 1 101 ? 20.659 -6.882 -21.216 1.00 97.44 101 TYR A CA 1
ATOM 846 C C . TYR A 1 101 ? 19.234 -6.363 -21.401 1.00 97.44 101 TYR A C 1
ATOM 848 O O . TYR A 1 101 ? 18.943 -5.212 -21.081 1.00 97.44 101 TYR A O 1
ATOM 856 N N . MET A 1 102 ? 18.357 -7.211 -21.925 1.00 96.44 102 MET A N 1
ATOM 857 C CA . MET A 1 102 ? 16.970 -6.892 -22.232 1.00 96.44 102 MET A CA 1
ATOM 858 C C . MET A 1 102 ? 16.074 -8.104 -21.972 1.00 96.44 102 MET A C 1
ATOM 860 O O . MET A 1 102 ? 16.437 -9.238 -22.289 1.00 96.44 102 MET A O 1
ATOM 864 N N . PHE A 1 103 ? 14.882 -7.848 -21.450 1.00 96.94 103 PHE A N 1
ATOM 865 C CA . PHE A 1 103 ? 13.709 -8.686 -21.678 1.00 96.94 103 PHE A CA 1
ATOM 866 C C . PHE A 1 103 ? 12.501 -7.768 -21.905 1.00 96.94 103 PHE A C 1
ATOM 868 O O . PHE A 1 103 ? 12.569 -6.559 -21.670 1.00 96.94 103 PHE A O 1
ATOM 875 N N . GLY A 1 104 ? 11.402 -8.331 -22.387 1.00 95.62 104 GLY A N 1
ATOM 876 C CA . GLY A 1 104 ? 10.189 -7.571 -22.633 1.00 95.62 104 GLY A CA 1
ATOM 877 C C . GLY A 1 104 ? 9.050 -8.451 -23.110 1.00 95.62 104 GLY A C 1
ATOM 878 O O . GLY A 1 104 ? 9.214 -9.660 -23.280 1.00 95.62 104 GLY A O 1
ATOM 879 N N . PHE A 1 105 ? 7.907 -7.825 -23.352 1.00 96.50 105 PHE A N 1
ATOM 880 C CA . PHE A 1 105 ? 6.710 -8.492 -23.843 1.00 96.50 105 PHE A CA 1
ATOM 881 C C . PHE A 1 105 ? 5.997 -7.662 -24.909 1.00 96.50 105 PHE A C 1
ATOM 883 O O . PHE A 1 105 ? 6.112 -6.435 -24.906 1.00 96.50 105 PHE A O 1
ATOM 890 N N . PRO A 1 106 ? 5.268 -8.310 -25.834 1.00 96.50 106 PRO A N 1
ATOM 891 C CA . PRO A 1 106 ? 4.425 -7.603 -26.784 1.00 96.50 106 PRO A CA 1
ATOM 892 C C . PRO A 1 106 ? 3.353 -6.769 -26.078 1.00 96.50 106 PRO A C 1
ATOM 894 O O . PRO A 1 106 ? 2.756 -7.216 -25.102 1.00 96.50 106 PRO A O 1
ATOM 897 N N . ASP A 1 107 ? 3.032 -5.608 -26.639 1.00 94.25 107 ASP A N 1
ATOM 898 C CA . ASP A 1 107 ? 1.928 -4.751 -26.181 1.00 94.25 107 ASP A CA 1
ATOM 899 C C . ASP A 1 107 ? 0.588 -5.515 -26.117 1.00 94.25 107 ASP A C 1
ATOM 901 O O . ASP A 1 107 ? -0.149 -5.438 -25.141 1.00 94.25 107 ASP A O 1
ATOM 905 N N . LYS A 1 108 ? 0.340 -6.409 -27.083 1.00 94.12 108 LYS A N 1
ATOM 906 C CA . LYS A 1 108 ? -0.859 -7.269 -27.121 1.00 94.12 108 LYS A CA 1
ATOM 907 C C . LYS A 1 108 ? -1.027 -8.200 -25.913 1.00 94.12 108 LYS A C 1
ATOM 909 O O . LYS A 1 108 ? -2.118 -8.721 -25.712 1.00 94.12 108 LYS A O 1
ATOM 914 N N . SER A 1 109 ? 0.040 -8.484 -25.165 1.00 93.81 109 SER A N 1
ATOM 915 C CA . SER A 1 109 ? -0.012 -9.317 -23.958 1.00 93.81 109 SER A CA 1
ATOM 916 C C . SER A 1 109 ? 0.263 -8.526 -22.679 1.00 93.81 109 SER A C 1
ATOM 918 O O . SER A 1 109 ? 0.484 -9.140 -21.636 1.00 93.81 109 SER A O 1
ATOM 920 N N . LYS A 1 110 ? 0.243 -7.187 -22.753 1.00 92.81 110 LYS A N 1
ATOM 921 C CA . LYS A 1 110 ? 0.535 -6.264 -21.650 1.00 92.81 110 LYS A CA 1
ATOM 922 C C . LYS A 1 110 ? -0.255 -6.603 -20.388 1.00 92.81 110 LYS A C 1
ATOM 924 O O . LYS A 1 110 ? 0.360 -6.850 -19.355 1.00 92.81 110 LYS A O 1
ATOM 929 N N . ASP A 1 111 ? -1.579 -6.694 -20.489 1.00 90.12 111 ASP A N 1
ATOM 930 C CA . ASP A 1 111 ? -2.463 -6.828 -19.322 1.00 90.12 111 ASP A CA 1
ATOM 931 C C . ASP A 1 111 ? -2.156 -8.094 -18.509 1.00 90.12 111 ASP A C 1
ATOM 933 O O . ASP A 1 111 ? -1.989 -8.036 -17.296 1.00 90.12 111 ASP A O 1
ATOM 937 N N . ARG A 1 112 ? -1.890 -9.221 -19.185 1.00 91.44 112 ARG A N 1
ATOM 938 C CA . ARG A 1 112 ? -1.475 -10.477 -18.531 1.00 91.44 112 ARG A CA 1
ATOM 939 C C . ARG A 1 112 ? -0.193 -10.320 -17.705 1.00 91.44 112 ARG A C 1
ATOM 941 O O . ARG A 1 112 ? -0.043 -10.952 -16.660 1.00 91.44 112 ARG A O 1
ATOM 948 N N . HIS A 1 113 ? 0.781 -9.564 -18.210 1.00 93.62 113 HIS A N 1
ATOM 949 C CA . HIS A 1 113 ? 2.051 -9.353 -17.510 1.00 93.62 113 HIS A CA 1
ATOM 950 C C . HIS A 1 113 ? 1.914 -8.331 -16.384 1.00 93.62 113 HIS A C 1
ATOM 952 O O . HIS A 1 113 ? 2.554 -8.505 -15.347 1.00 93.62 113 HIS A O 1
ATOM 958 N N . ILE A 1 114 ? 1.057 -7.323 -16.570 1.00 91.56 114 ILE A N 1
ATOM 959 C CA . ILE A 1 114 ? 0.665 -6.386 -15.519 1.00 91.56 114 ILE A CA 1
ATOM 960 C C . ILE A 1 114 ? 0.044 -7.151 -14.353 1.00 91.56 114 ILE A C 1
ATOM 962 O O . ILE A 1 114 ? 0.585 -7.084 -13.254 1.00 91.56 114 ILE A O 1
ATOM 966 N N . ASP A 1 115 ? -0.994 -7.956 -14.595 1.00 88.19 115 ASP A N 1
ATOM 967 C CA . ASP A 1 115 ? -1.688 -8.715 -13.546 1.00 88.19 115 ASP A CA 1
ATOM 968 C C . ASP A 1 115 ? -0.711 -9.574 -12.729 1.00 88.19 115 ASP A C 1
ATOM 970 O O . ASP A 1 115 ? -0.759 -9.607 -11.500 1.00 88.19 115 ASP A O 1
ATOM 974 N N . ARG A 1 116 ? 0.244 -10.229 -13.403 1.00 90.00 116 ARG A N 1
ATOM 975 C CA . ARG A 1 116 ? 1.257 -11.062 -12.742 1.00 90.00 116 ARG A CA 1
ATOM 976 C C . ARG A 1 116 ? 2.177 -10.265 -11.818 1.00 90.00 116 ARG A C 1
ATOM 978 O O . ARG A 1 116 ? 2.525 -10.754 -10.751 1.00 90.00 116 ARG A O 1
ATOM 985 N N . LEU A 1 117 ? 2.591 -9.071 -12.231 1.00 90.81 117 LEU A N 1
ATOM 986 C CA . LEU A 1 117 ? 3.430 -8.193 -11.413 1.00 90.81 117 LEU A CA 1
ATOM 987 C C . LEU A 1 117 ? 2.633 -7.580 -10.254 1.00 90.81 117 LEU A C 1
ATOM 989 O O . LEU A 1 117 ? 3.143 -7.520 -9.138 1.00 90.81 117 LEU A O 1
ATOM 993 N N . LEU A 1 118 ? 1.379 -7.186 -10.492 1.00 87.44 118 LEU A N 1
ATOM 994 C CA . LEU A 1 118 ? 0.495 -6.654 -9.453 1.00 87.44 118 LEU A CA 1
ATOM 995 C C . LEU A 1 118 ? 0.205 -7.698 -8.365 1.00 87.44 118 LEU A C 1
ATOM 997 O O . LEU A 1 118 ? 0.214 -7.350 -7.188 1.00 87.44 118 LEU A O 1
ATOM 1001 N N . ASN A 1 119 ? 0.039 -8.973 -8.732 1.00 82.69 119 ASN A N 1
ATOM 1002 C CA . ASN A 1 119 ? -0.138 -10.079 -7.779 1.00 82.69 119 ASN A CA 1
ATOM 1003 C C . ASN A 1 119 ? 1.093 -10.327 -6.891 1.00 82.69 119 ASN A C 1
ATOM 1005 O O . ASN A 1 119 ? 0.963 -10.853 -5.790 1.00 82.69 119 ASN A O 1
ATOM 1009 N N . GLU A 1 120 ? 2.278 -9.912 -7.338 1.00 83.56 120 GLU A N 1
ATOM 1010 C CA . GLU A 1 120 ? 3.516 -9.921 -6.547 1.00 83.56 120 GLU A CA 1
ATOM 1011 C C . GLU A 1 120 ? 3.721 -8.605 -5.769 1.00 83.56 120 GLU A C 1
ATOM 1013 O O . GLU A 1 120 ? 4.828 -8.321 -5.301 1.00 83.56 120 GLU A O 1
ATOM 1018 N N . ASN A 1 121 ? 2.671 -7.779 -5.652 1.00 79.50 121 ASN A N 1
ATOM 1019 C CA . ASN A 1 121 ? 2.694 -6.437 -5.074 1.00 79.50 121 ASN A CA 1
ATOM 1020 C C . ASN A 1 121 ? 3.805 -5.570 -5.691 1.00 79.50 121 ASN A C 1
ATOM 1022 O O . ASN A 1 121 ? 4.591 -4.949 -4.980 1.00 79.50 121 ASN A O 1
ATOM 1026 N N . ILE A 1 122 ? 3.935 -5.534 -7.017 1.00 85.88 122 ILE A N 1
ATOM 1027 C CA . ILE A 1 122 ? 4.915 -4.674 -7.695 1.00 85.88 122 ILE A CA 1
ATOM 1028 C C . ILE A 1 122 ? 4.187 -3.521 -8.375 1.00 85.88 122 ILE A C 1
ATOM 1030 O O . ILE A 1 122 ? 3.323 -3.750 -9.211 1.00 85.88 122 ILE A O 1
ATOM 1034 N N . ILE A 1 123 ? 4.576 -2.284 -8.055 1.00 86.75 123 ILE A N 1
ATOM 1035 C CA . ILE A 1 123 ? 4.146 -1.093 -8.802 1.00 86.75 123 ILE A CA 1
ATOM 1036 C C . ILE A 1 123 ? 4.810 -1.114 -10.173 1.00 86.75 123 ILE A C 1
ATOM 1038 O O . ILE A 1 123 ? 5.992 -1.440 -10.282 1.00 86.75 123 ILE A O 1
ATOM 1042 N N . ILE A 1 124 ? 4.077 -0.759 -11.219 1.00 91.50 124 ILE A N 1
ATOM 1043 C CA . ILE A 1 124 ? 4.545 -0.848 -12.600 1.00 91.50 124 ILE A CA 1
ATOM 1044 C C . ILE A 1 124 ? 4.470 0.532 -13.221 1.00 91.50 124 ILE A C 1
ATOM 1046 O O . ILE A 1 124 ? 3.439 1.187 -13.172 1.00 91.50 124 ILE A O 1
ATOM 1050 N N . VAL A 1 125 ? 5.558 0.947 -13.851 1.00 91.75 125 VAL A N 1
ATOM 1051 C CA . VAL A 1 125 ? 5.637 2.169 -14.635 1.00 91.75 125 VAL A CA 1
ATOM 1052 C C . VAL A 1 125 ? 5.836 1.786 -16.090 1.00 91.75 125 VAL A C 1
ATOM 1054 O O . VAL A 1 125 ? 6.866 1.207 -16.454 1.00 91.75 125 VAL A O 1
ATOM 1057 N N . LEU A 1 126 ? 4.854 2.122 -16.918 1.00 93.69 126 LEU A N 1
ATOM 1058 C CA . LEU A 1 126 ? 4.928 1.987 -18.362 1.00 93.69 126 LEU A CA 1
ATOM 1059 C C . LEU A 1 126 ? 5.147 3.353 -18.994 1.00 93.69 126 LEU A C 1
ATOM 1061 O O . LEU A 1 126 ? 4.393 4.292 -18.760 1.00 93.69 126 LEU A O 1
ATOM 1065 N N . VAL A 1 127 ? 6.178 3.453 -19.824 1.00 94.44 127 VAL A N 1
ATOM 1066 C CA . VAL A 1 127 ? 6.405 4.625 -20.667 1.00 94.44 127 VAL A CA 1
ATOM 1067 C C . VAL A 1 127 ? 5.925 4.298 -22.071 1.00 94.44 127 VAL A C 1
ATOM 1069 O O . VAL A 1 127 ? 6.534 3.477 -22.759 1.00 94.44 127 VAL A O 1
ATOM 1072 N N . HIS A 1 128 ? 4.846 4.941 -22.496 1.00 93.00 128 HIS A N 1
ATOM 1073 C CA . HIS A 1 128 ? 4.264 4.769 -23.820 1.00 93.00 128 HIS A CA 1
ATOM 1074 C C . HIS A 1 128 ? 5.026 5.563 -24.872 1.00 93.00 128 HIS A C 1
ATOM 1076 O O . HIS A 1 128 ? 5.609 6.617 -24.606 1.00 93.00 128 HIS A O 1
ATOM 1082 N N . GLN A 1 129 ? 5.021 5.030 -26.086 1.00 91.44 129 GLN A N 1
ATOM 1083 C CA . GLN A 1 129 ? 5.597 5.657 -27.259 1.00 91.44 129 GLN A CA 1
ATOM 1084 C C . GLN A 1 129 ? 4.476 6.275 -28.088 1.00 91.44 129 GLN A C 1
ATOM 1086 O O . GLN A 1 129 ? 3.546 5.582 -28.492 1.00 91.44 129 GLN A O 1
ATOM 1091 N N . ARG A 1 130 ? 4.621 7.554 -28.419 1.00 91.19 130 ARG A N 1
ATOM 1092 C CA . ARG A 1 130 ? 3.773 8.250 -29.388 1.00 91.19 130 ARG A CA 1
ATOM 1093 C C . ARG A 1 130 ? 4.611 8.858 -30.502 1.00 91.19 130 ARG A C 1
ATOM 1095 O O . ARG A 1 130 ? 5.835 8.978 -30.394 1.00 91.19 130 ARG A O 1
ATOM 1102 N N . ASP A 1 131 ? 3.937 9.254 -31.563 1.00 89.44 131 ASP A N 1
ATOM 1103 C CA . ASP A 1 131 ? 4.553 9.990 -32.657 1.00 89.44 131 ASP A CA 1
ATOM 1104 C C . ASP A 1 131 ? 4.656 11.469 -32.273 1.00 89.44 131 ASP A C 1
ATOM 1106 O O . ASP A 1 131 ? 3.825 11.981 -31.518 1.00 89.44 131 ASP A O 1
ATOM 1110 N N . SER A 1 132 ? 5.720 12.137 -32.721 1.00 88.31 132 SER A N 1
ATOM 1111 C CA . SER A 1 132 ? 5.833 13.585 -32.571 1.00 88.31 132 SER A CA 1
ATOM 1112 C C . SER A 1 132 ? 4.773 14.271 -33.417 1.00 88.31 132 SER A C 1
ATOM 1114 O O . SER A 1 132 ? 4.518 13.864 -34.551 1.00 88.31 132 SER A O 1
ATOM 1116 N N . ASP A 1 133 ? 4.208 15.337 -32.859 1.00 88.00 133 ASP A N 1
ATOM 1117 C CA . ASP A 1 133 ? 3.226 16.174 -33.542 1.00 88.00 133 ASP A CA 1
ATOM 1118 C C . ASP A 1 133 ? 3.840 16.886 -34.768 1.00 88.00 133 ASP A C 1
ATOM 1120 O O . ASP A 1 133 ? 3.136 17.144 -35.742 1.00 88.00 133 ASP A O 1
ATOM 1124 N N . ASP A 1 134 ? 5.160 17.127 -34.758 1.00 89.62 134 ASP A N 1
ATOM 1125 C CA . ASP A 1 134 ? 5.895 17.800 -35.838 1.00 89.62 134 ASP A CA 1
ATOM 1126 C C . ASP A 1 134 ? 6.390 16.833 -36.936 1.00 89.62 134 ASP A C 1
ATOM 1128 O O . ASP A 1 134 ? 6.382 17.174 -38.120 1.00 89.62 134 ASP A O 1
ATOM 1132 N N . ASP A 1 135 ? 6.840 15.625 -36.566 1.00 88.56 135 ASP A N 1
ATOM 1133 C CA . ASP A 1 135 ? 7.308 14.592 -37.508 1.00 88.56 135 ASP A CA 1
ATOM 1134 C C . ASP A 1 135 ? 6.992 13.169 -36.996 1.00 88.56 135 ASP A C 1
ATOM 1136 O O . ASP A 1 135 ? 7.642 12.692 -36.058 1.00 88.56 135 ASP A O 1
ATOM 1140 N N . PRO A 1 136 ? 6.096 12.411 -37.659 1.00 85.38 136 PRO A N 1
ATOM 1141 C CA . PRO A 1 136 ? 5.734 11.047 -37.262 1.00 85.38 136 PRO A CA 1
ATOM 1142 C C . PRO A 1 136 ? 6.894 10.037 -37.225 1.00 85.38 136 PRO A C 1
ATOM 1144 O O . PRO A 1 136 ? 6.785 8.961 -36.622 1.00 85.38 136 PRO A O 1
ATOM 1147 N N . LYS A 1 137 ? 8.029 10.336 -37.873 1.00 85.00 137 LYS A N 1
ATOM 1148 C CA . LYS A 1 137 ? 9.242 9.504 -37.792 1.00 85.00 137 LYS A CA 1
ATOM 1149 C C . LYS A 1 137 ? 9.942 9.645 -36.444 1.00 85.00 137 LYS A C 1
ATOM 1151 O O . LYS A 1 137 ? 10.646 8.722 -36.025 1.00 85.00 137 LYS A O 1
ATOM 1156 N N . ILE A 1 138 ? 9.745 10.767 -35.758 1.00 83.06 138 ILE A N 1
ATOM 1157 C CA . ILE A 1 138 ? 10.279 11.015 -34.426 1.00 83.06 138 ILE A CA 1
ATOM 1158 C C . ILE A 1 138 ? 9.330 10.383 -33.411 1.00 83.06 138 ILE A C 1
ATOM 1160 O O . ILE A 1 138 ? 8.159 10.735 -33.311 1.00 83.06 138 ILE A O 1
ATOM 1164 N N . LYS A 1 139 ? 9.849 9.423 -32.644 1.00 86.56 139 LYS A N 1
ATOM 1165 C CA . LYS A 1 139 ? 9.095 8.744 -31.587 1.00 86.56 139 LYS A CA 1
ATOM 1166 C C . LYS A 1 139 ? 9.386 9.393 -30.238 1.00 86.56 139 LYS A C 1
ATOM 1168 O O . LYS A 1 139 ? 10.531 9.359 -29.779 1.00 86.56 139 LYS A O 1
ATOM 1173 N N . ILE A 1 140 ? 8.354 9.937 -29.602 1.00 85.44 140 ILE A N 1
ATOM 1174 C CA . ILE A 1 140 ? 8.399 10.550 -28.272 1.00 85.44 140 ILE A CA 1
ATOM 1175 C C . ILE A 1 140 ? 7.971 9.511 -27.226 1.00 85.44 140 ILE A C 1
ATOM 1177 O O . ILE A 1 140 ? 7.107 8.676 -27.482 1.00 85.44 140 ILE A O 1
ATOM 1181 N N . ARG A 1 141 ? 8.621 9.526 -26.057 1.00 85.69 141 ARG A N 1
ATOM 1182 C CA . ARG A 1 141 ? 8.376 8.596 -24.941 1.00 85.69 141 ARG A CA 1
ATOM 1183 C C . ARG A 1 141 ? 8.196 9.367 -23.642 1.00 85.69 141 ARG A C 1
ATOM 1185 O O . ARG A 1 141 ? 9.109 9.431 -22.822 1.00 85.69 141 ARG A O 1
ATOM 1192 N N . ASP A 1 142 ? 7.061 10.031 -23.517 1.00 83.50 142 ASP A N 1
ATOM 1193 C CA . ASP A 1 142 ? 6.758 10.976 -22.439 1.00 83.50 142 ASP A CA 1
ATOM 1194 C C . ASP A 1 142 ? 5.478 10.632 -21.672 1.00 83.50 142 ASP A C 1
ATOM 1196 O O . ASP A 1 142 ? 5.288 11.110 -20.557 1.00 83.50 142 ASP A O 1
ATOM 1200 N N . THR A 1 143 ? 4.618 9.785 -22.236 1.00 84.44 143 THR A N 1
ATOM 1201 C CA . THR A 1 143 ? 3.362 9.397 -21.600 1.00 84.44 143 THR A CA 1
ATOM 1202 C C . THR A 1 143 ? 3.639 8.267 -20.618 1.00 84.44 143 THR A C 1
ATOM 1204 O O . THR A 1 143 ? 4.035 7.173 -21.020 1.00 84.44 143 THR A O 1
ATOM 1207 N N . ILE A 1 144 ? 3.468 8.543 -19.328 1.00 87.12 144 ILE A N 1
ATOM 1208 C CA . ILE A 1 144 ? 3.743 7.599 -18.245 1.00 87.12 144 ILE A CA 1
ATOM 1209 C C . ILE A 1 144 ? 2.419 7.120 -17.664 1.00 87.12 144 ILE A C 1
ATOM 1211 O O . ILE A 1 144 ? 1.600 7.929 -17.240 1.00 87.12 144 ILE A O 1
ATOM 1215 N N . GLU A 1 145 ? 2.238 5.808 -17.621 1.00 88.19 145 GLU A N 1
ATOM 1216 C CA . GLU A 1 145 ? 1.121 5.146 -16.955 1.00 88.19 145 GLU A CA 1
ATOM 1217 C C . GLU A 1 145 ? 1.664 4.336 -15.777 1.00 88.19 145 GLU A C 1
ATOM 1219 O O . GLU A 1 145 ? 2.653 3.609 -15.915 1.00 88.19 145 GLU A O 1
ATOM 1224 N N . ILE A 1 146 ? 1.045 4.494 -14.607 1.00 85.88 146 ILE A N 1
ATOM 1225 C CA . ILE A 1 146 ? 1.461 3.826 -13.374 1.00 85.88 146 ILE A CA 1
ATOM 1226 C C . ILE A 1 146 ? 0.338 2.891 -12.932 1.00 85.88 146 ILE A C 1
ATOM 1228 O O . ILE A 1 146 ? -0.796 3.329 -12.754 1.00 85.88 146 ILE A O 1
ATOM 1232 N N . PHE A 1 147 ? 0.671 1.617 -12.739 1.00 86.44 147 PHE A N 1
ATOM 1233 C CA . PHE A 1 147 ? -0.229 0.611 -12.189 1.00 86.44 147 PHE A CA 1
ATOM 1234 C C . PHE A 1 147 ? 0.213 0.251 -10.782 1.00 86.44 147 PHE A C 1
ATOM 1236 O O . PHE A 1 147 ? 1.358 -0.162 -10.567 1.00 86.44 147 PHE A O 1
ATOM 1243 N N . ASN A 1 148 ? -0.722 0.339 -9.845 1.00 83.44 148 ASN A N 1
ATOM 1244 C CA . ASN A 1 148 ? -0.492 -0.026 -8.457 1.00 83.44 148 ASN A CA 1
ATOM 1245 C C . ASN A 1 148 ? -1.316 -1.263 -8.093 1.00 83.44 148 ASN A C 1
ATOM 1247 O O . ASN A 1 148 ? -2.394 -1.462 -8.665 1.00 83.44 148 ASN A O 1
ATOM 1251 N N . PRO A 1 149 ? -0.874 -2.079 -7.118 1.00 78.69 149 PRO A N 1
ATOM 1252 C CA . PRO A 1 149 ? -1.670 -3.206 -6.626 1.00 78.69 149 PRO A CA 1
ATOM 1253 C C . PRO A 1 149 ? -3.086 -2.782 -6.207 1.00 78.69 149 PRO A C 1
ATOM 1255 O O . PRO A 1 149 ? -4.058 -3.468 -6.529 1.00 78.69 149 PRO A O 1
ATOM 1258 N N . CYS A 1 150 ? -3.208 -1.587 -5.616 1.00 76.69 150 CYS A N 1
ATOM 1259 C CA . CYS A 1 150 ? -4.481 -0.980 -5.232 1.00 76.69 150 CYS A CA 1
ATOM 1260 C C . CYS A 1 150 ? -5.441 -0.693 -6.391 1.00 76.69 150 CYS A C 1
ATOM 1262 O O . CYS A 1 150 ? -6.617 -0.466 -6.146 1.00 76.69 150 CYS A O 1
ATOM 1264 N N . THR A 1 151 ? -4.964 -0.700 -7.640 1.00 72.81 151 THR A N 1
ATOM 1265 C CA . THR A 1 151 ? -5.765 -0.444 -8.852 1.00 72.81 151 THR A CA 1
ATOM 1266 C C . THR A 1 151 ? -6.118 -1.700 -9.633 1.00 72.81 151 THR A C 1
ATOM 1268 O O . THR A 1 151 ? -6.747 -1.624 -10.688 1.00 72.81 151 THR A O 1
ATOM 1271 N N . ASN A 1 152 ? -5.718 -2.870 -9.131 1.00 76.56 152 ASN A N 1
ATOM 1272 C CA . ASN A 1 152 ? -5.980 -4.131 -9.802 1.00 76.56 152 ASN A CA 1
ATOM 1273 C C . ASN A 1 152 ? -7.450 -4.563 -9.643 1.00 76.56 152 ASN A C 1
ATOM 1275 O O . ASN A 1 152 ? -7.786 -5.328 -8.739 1.00 76.56 152 ASN A O 1
ATOM 1279 N N . ILE A 1 153 ? -8.322 -4.092 -10.538 1.00 71.38 153 ILE A N 1
ATOM 1280 C CA . ILE A 1 153 ? -9.743 -4.487 -10.592 1.00 71.38 153 ILE A CA 1
ATOM 1281 C C . ILE A 1 153 ? -9.886 -5.988 -10.902 1.00 71.38 153 ILE A C 1
ATOM 1283 O O . ILE A 1 153 ? -10.836 -6.632 -10.461 1.00 71.38 153 ILE A O 1
ATOM 1287 N N . ASN A 1 154 ? -8.925 -6.567 -11.631 1.00 67.19 154 ASN A N 1
ATOM 1288 C CA . ASN A 1 154 ? -8.959 -7.972 -12.038 1.00 67.19 154 ASN A CA 1
ATOM 1289 C C . ASN A 1 154 ? -8.696 -8.935 -10.870 1.00 67.19 154 ASN A C 1
ATOM 1291 O O . ASN A 1 154 ? -8.943 -10.135 -11.000 1.00 67.19 154 ASN A O 1
ATOM 1295 N N . ASN A 1 155 ? -8.209 -8.443 -9.727 1.00 67.25 155 ASN A N 1
ATOM 1296 C CA . ASN A 1 155 ? -8.055 -9.254 -8.526 1.00 67.25 155 ASN A CA 1
ATOM 1297 C C . ASN A 1 155 ? -9.425 -9.472 -7.867 1.00 67.25 155 ASN A C 1
ATOM 1299 O O . ASN A 1 155 ? -9.818 -8.747 -6.960 1.00 67.25 155 ASN A O 1
ATOM 1303 N N . THR A 1 156 ? -10.179 -10.458 -8.354 1.00 62.22 156 THR A N 1
ATOM 1304 C CA . THR A 1 156 ? -11.527 -10.776 -7.849 1.00 62.22 156 THR A CA 1
ATOM 1305 C C . THR A 1 156 ? -11.525 -11.779 -6.697 1.00 62.22 156 THR A C 1
ATOM 1307 O O . THR A 1 156 ? -12.568 -12.019 -6.097 1.00 62.22 156 THR A O 1
ATOM 1310 N N . SER A 1 157 ? -10.388 -12.420 -6.414 1.00 60.56 157 SER A N 1
ATOM 1311 C CA . SER A 1 157 ? -10.295 -13.501 -5.424 1.00 60.56 157 SER A CA 1
ATOM 1312 C C . SER A 1 157 ? -10.186 -13.019 -3.978 1.00 60.56 157 SER A C 1
ATOM 1314 O O . SER A 1 157 ? -10.573 -13.756 -3.078 1.00 60.56 157 SER A O 1
ATOM 1316 N N . ASN A 1 158 ? -9.675 -11.808 -3.751 1.00 68.00 158 ASN A N 1
ATOM 1317 C CA . ASN A 1 158 ? -9.439 -11.240 -2.424 1.00 68.00 158 ASN A CA 1
ATOM 1318 C C . ASN A 1 158 ? -9.944 -9.796 -2.363 1.00 68.00 158 ASN A C 1
ATOM 1320 O O . ASN A 1 158 ? -10.089 -9.143 -3.394 1.00 68.00 158 ASN A O 1
ATOM 1324 N N . ASP A 1 159 ? -10.157 -9.286 -1.149 1.00 79.12 159 ASP A N 1
ATOM 1325 C CA . ASP A 1 159 ? -10.376 -7.855 -0.951 1.00 79.12 159 ASP A CA 1
ATOM 1326 C C . ASP A 1 159 ? -9.165 -7.050 -1.451 1.00 79.12 159 ASP A C 1
ATOM 1328 O O . ASP A 1 159 ? -8.019 -7.369 -1.121 1.00 79.12 159 ASP A O 1
ATOM 1332 N N . ASN A 1 160 ? -9.412 -5.979 -2.208 1.00 86.50 160 ASN A N 1
ATOM 1333 C CA . ASN A 1 160 ? -8.374 -5.047 -2.641 1.00 86.50 160 ASN A CA 1
ATOM 1334 C C . ASN A 1 160 ? -8.451 -3.751 -1.829 1.00 86.50 160 ASN A C 1
ATOM 1336 O O . ASN A 1 160 ? -8.898 -2.709 -2.312 1.00 86.50 160 ASN A O 1
ATOM 1340 N N . PHE A 1 161 ? -8.060 -3.842 -0.556 1.00 91.06 161 PHE A N 1
ATOM 1341 C CA . PHE A 1 161 ? -8.006 -2.683 0.326 1.00 91.06 161 PHE A CA 1
ATOM 1342 C C . PHE A 1 161 ? -6.735 -1.864 0.108 1.00 91.06 161 PHE A C 1
ATOM 1344 O O . PHE A 1 161 ? -5.624 -2.377 0.220 1.00 91.06 161 PHE A O 1
ATOM 1351 N N . THR A 1 162 ? -6.906 -0.561 -0.078 1.00 93.12 162 THR A N 1
ATOM 1352 C CA . THR A 1 162 ? -5.845 0.436 0.102 1.00 93.12 162 THR A CA 1
ATOM 1353 C C . THR A 1 162 ? -6.004 1.058 1.473 1.00 93.12 162 THR A C 1
ATOM 1355 O O . THR A 1 162 ? -7.102 1.507 1.804 1.00 93.12 162 THR A O 1
ATOM 1358 N N . MET A 1 163 ? -4.935 1.100 2.264 1.00 95.31 163 MET A N 1
ATOM 1359 C CA . MET A 1 163 ? -4.954 1.721 3.588 1.00 95.31 163 MET A CA 1
ATOM 1360 C C . MET A 1 163 ? -4.153 3.017 3.588 1.00 95.31 163 MET A C 1
ATOM 1362 O O . MET A 1 163 ? -3.017 3.036 3.130 1.00 95.31 163 ME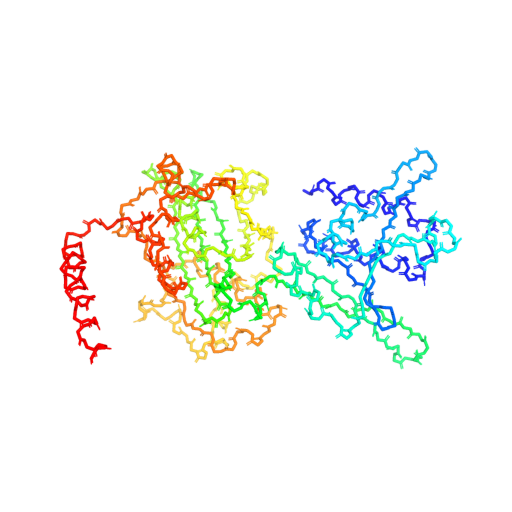T A O 1
ATOM 1366 N N . SER A 1 164 ? -4.701 4.087 4.152 1.00 96.62 164 SER A N 1
ATOM 1367 C CA . SER A 1 164 ? -3.963 5.315 4.454 1.00 96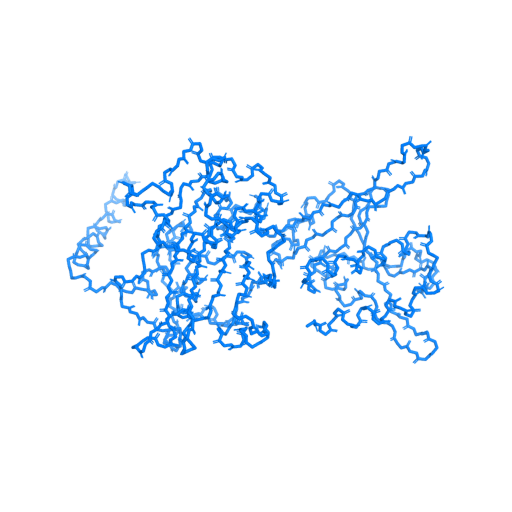.62 164 SER A CA 1
ATOM 1368 C C . SER A 1 164 ? -3.787 5.449 5.961 1.00 96.62 164 SER A C 1
ATOM 1370 O O . SER A 1 164 ? -4.721 5.220 6.732 1.00 96.62 164 SER A O 1
ATOM 1372 N N . ILE A 1 165 ? -2.580 5.813 6.383 1.00 97.19 165 ILE A N 1
ATOM 1373 C CA . ILE A 1 165 ? -2.222 6.100 7.769 1.00 97.19 165 ILE A CA 1
ATOM 1374 C C . ILE A 1 165 ? -1.685 7.528 7.833 1.00 97.19 165 ILE A C 1
ATOM 1376 O O . ILE A 1 165 ? -0.683 7.837 7.193 1.00 97.19 165 ILE A O 1
ATOM 1380 N N . ALA A 1 166 ? -2.314 8.379 8.636 1.00 96.25 166 ALA A N 1
ATOM 1381 C CA . ALA A 1 166 ? -1.810 9.697 9.005 1.00 96.25 166 ALA A CA 1
ATOM 1382 C C . ALA A 1 166 ? -1.327 9.644 10.456 1.00 96.25 166 ALA A C 1
ATOM 1384 O O . ALA A 1 166 ? -2.138 9.488 11.364 1.00 96.25 166 ALA A O 1
ATOM 1385 N N . LEU A 1 167 ? -0.011 9.729 10.671 1.00 96.19 167 LEU A N 1
ATOM 1386 C CA . LEU A 1 167 ? 0.600 9.637 11.997 1.00 96.19 167 LEU A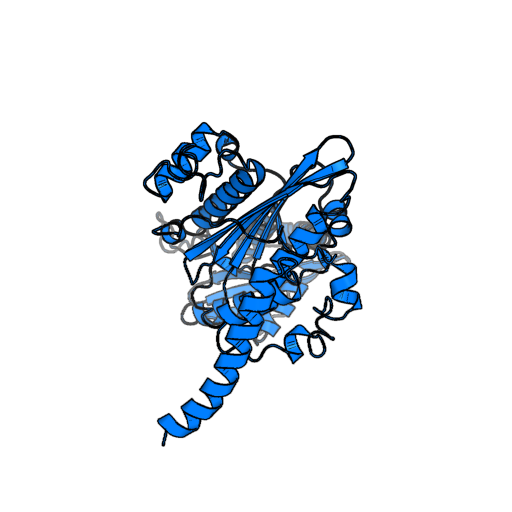 CA 1
ATOM 1387 C C . LEU A 1 167 ? 1.083 11.008 12.476 1.00 96.19 167 LEU A C 1
ATOM 1389 O O . LEU A 1 167 ? 1.968 11.611 11.865 1.00 96.19 167 LEU A O 1
ATOM 1393 N N . ASN A 1 168 ? 0.582 11.431 13.630 1.00 94.62 168 ASN A N 1
ATOM 1394 C CA . ASN A 1 168 ? 0.974 12.645 14.333 1.00 94.62 168 ASN A CA 1
ATOM 1395 C C . ASN A 1 168 ? 1.650 12.337 15.674 1.00 94.62 168 ASN A C 1
ATOM 1397 O O . ASN A 1 168 ? 1.499 11.257 16.248 1.00 94.62 168 ASN A O 1
ATOM 1401 N N . LEU A 1 169 ? 2.424 13.305 16.170 1.00 93.75 169 LEU A N 1
ATOM 1402 C CA . LEU A 1 169 ? 3.084 13.237 17.473 1.00 93.75 169 LEU A CA 1
ATOM 1403 C C . LEU A 1 169 ? 2.691 14.448 18.315 1.00 93.75 169 LEU A C 1
ATOM 1405 O O . LEU A 1 169 ? 2.994 15.590 17.964 1.00 93.75 169 LEU A O 1
ATOM 1409 N N . TYR A 1 170 ? 2.054 14.186 19.450 1.00 89.94 170 TYR A N 1
ATOM 1410 C CA . TYR A 1 170 ? 1.687 15.201 20.427 1.00 89.94 170 TYR A CA 1
ATOM 1411 C C . TYR A 1 170 ? 2.734 15.327 21.540 1.00 89.94 170 TYR A C 1
ATOM 1413 O O . TYR A 1 170 ? 3.686 14.552 21.654 1.00 89.94 170 TYR A O 1
ATOM 1421 N N . LYS A 1 171 ? 2.554 16.342 22.396 1.00 82.00 171 LYS A N 1
ATOM 1422 C CA . LYS A 1 171 ? 3.391 16.552 23.586 1.00 82.00 171 LYS A CA 1
ATOM 1423 C C . LYS A 1 171 ? 3.404 15.287 24.459 1.00 82.00 171 LYS A C 1
ATOM 1425 O O . LYS A 1 171 ? 2.369 14.649 24.627 1.00 82.00 171 LYS A O 1
ATOM 1430 N N . ASN A 1 172 ? 4.553 14.995 25.074 1.00 82.75 172 ASN A N 1
ATOM 1431 C CA . ASN A 1 172 ? 4.831 13.785 25.871 1.00 82.75 172 ASN A CA 1
ATOM 1432 C C . ASN A 1 172 ? 4.986 12.485 25.061 1.00 82.75 172 ASN A C 1
ATOM 1434 O O . ASN A 1 172 ? 4.767 11.405 25.607 1.00 82.75 172 ASN A O 1
ATOM 1438 N N . ASP A 1 173 ? 5.372 12.591 23.789 1.00 85.69 173 ASP A N 1
ATOM 1439 C CA . ASP A 1 173 ? 5.632 11.458 22.893 1.00 85.69 173 ASP A CA 1
ATOM 1440 C C . ASP A 1 173 ? 4.431 10.520 22.685 1.00 85.69 173 ASP A C 1
ATOM 1442 O O . ASP A 1 173 ? 4.604 9.320 22.462 1.00 85.69 173 ASP A O 1
ATOM 1446 N N . TYR A 1 174 ? 3.211 11.062 22.753 1.00 92.69 174 TYR A N 1
ATOM 1447 C CA . TYR A 1 174 ? 1.998 10.322 22.408 1.00 92.69 174 TYR A CA 1
ATOM 1448 C C . TYR A 1 174 ? 1.735 10.405 20.916 1.00 92.69 174 TYR A C 1
ATOM 1450 O O . TYR A 1 174 ? 1.583 11.503 20.369 1.00 92.69 174 TYR A O 1
ATOM 1458 N N . TYR A 1 175 ? 1.660 9.247 20.266 1.00 95.06 175 TYR A N 1
ATOM 1459 C CA . TYR A 1 175 ? 1.223 9.191 18.884 1.00 95.06 175 TYR A CA 1
ATOM 1460 C C . TYR A 1 175 ? -0.284 9.352 18.810 1.00 95.06 175 TYR A C 1
ATOM 1462 O O . TYR A 1 175 ? -1.016 8.863 19.668 1.00 95.06 175 TYR A O 1
ATOM 1470 N N . SER A 1 176 ? -0.730 10.008 17.750 1.00 95.50 176 SER A N 1
ATOM 1471 C CA . SER A 1 176 ? -2.109 9.960 17.288 1.00 95.50 176 SER A CA 1
ATOM 1472 C C . SER A 1 176 ? -2.120 9.509 15.846 1.00 95.50 176 SER A C 1
ATOM 1474 O O . SER A 1 176 ? -1.159 9.746 15.111 1.00 95.50 176 SER A O 1
ATOM 1476 N N . CYS A 1 177 ? -3.175 8.813 15.462 1.00 96.06 177 CYS A N 1
ATOM 1477 C CA . CYS A 1 177 ? -3.239 8.159 14.179 1.00 96.06 177 CYS A CA 1
ATOM 1478 C C . CYS A 1 177 ? -4.652 8.171 13.619 1.00 96.06 177 CYS A C 1
ATOM 1480 O O . CYS A 1 177 ? -5.594 7.715 14.272 1.00 96.06 177 CYS A O 1
ATOM 1482 N N . GLY A 1 178 ? -4.757 8.632 12.379 1.00 97.31 178 GLY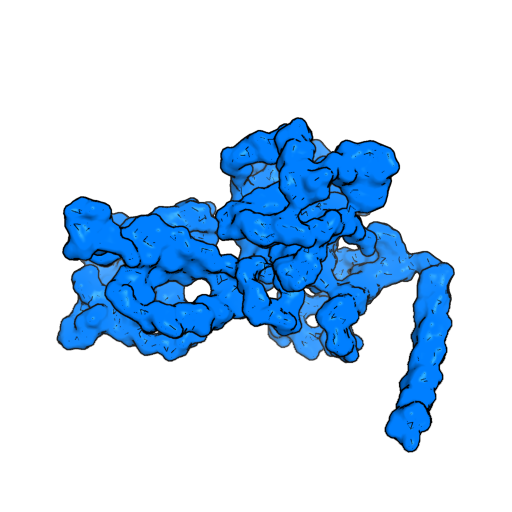 A N 1
ATOM 1483 C CA . GLY A 1 178 ? -5.919 8.461 11.530 1.00 97.31 178 GLY A CA 1
ATOM 1484 C C . GLY A 1 178 ? -5.679 7.339 10.539 1.00 97.31 178 GLY A C 1
ATOM 1485 O O . GLY A 1 178 ? -4.668 7.327 9.836 1.00 97.31 178 GLY A O 1
ATOM 1486 N N . ILE A 1 179 ? -6.618 6.409 10.444 1.00 97.75 179 ILE A N 1
ATOM 1487 C CA . ILE A 1 179 ? -6.555 5.285 9.514 1.00 97.75 179 ILE A CA 1
ATOM 1488 C C . ILE A 1 179 ? -7.792 5.331 8.634 1.00 97.75 179 ILE A C 1
ATOM 1490 O O . ILE A 1 179 ? -8.901 5.539 9.121 1.00 97.75 179 ILE A O 1
ATOM 1494 N N . SER A 1 180 ? -7.610 5.112 7.340 1.00 97.62 180 SER A N 1
ATOM 1495 C CA . SER A 1 180 ? -8.710 4.944 6.403 1.00 97.62 180 SER A CA 1
ATOM 1496 C C . SER A 1 180 ? -8.426 3.808 5.435 1.00 97.62 180 SER A C 1
ATOM 1498 O O . SER A 1 180 ? -7.272 3.481 5.165 1.00 97.62 180 SER A O 1
ATOM 1500 N N . LEU A 1 181 ? -9.486 3.171 4.956 1.00 95.94 181 LEU A N 1
ATOM 1501 C CA . LEU A 1 181 ? -9.441 2.018 4.069 1.00 95.94 181 LEU A CA 1
ATOM 1502 C C . LEU A 1 181 ? -10.432 2.227 2.933 1.00 95.94 181 LEU A C 1
ATOM 1504 O O . LEU A 1 181 ? -11.572 2.602 3.195 1.00 95.94 181 LEU A O 1
ATOM 1508 N N . PHE A 1 182 ? -10.015 1.913 1.713 1.00 94.38 182 PHE A N 1
ATOM 1509 C CA . PHE A 1 182 ? -10.868 1.877 0.529 1.00 94.38 182 PHE A CA 1
ATOM 1510 C C . PHE A 1 182 ? -10.733 0.513 -0.140 1.00 94.38 182 PHE A C 1
ATOM 1512 O O . PHE A 1 182 ? -9.623 0.116 -0.492 1.00 94.38 182 PHE A O 1
ATOM 1519 N N . ASN A 1 183 ? -11.842 -0.207 -0.293 1.00 91.56 183 ASN A N 1
ATOM 1520 C CA . ASN A 1 183 ? -11.890 -1.447 -1.060 1.00 91.56 183 ASN A CA 1
ATOM 1521 C C . ASN A 1 183 ? -12.288 -1.140 -2.500 1.00 91.56 183 ASN A C 1
ATOM 1523 O O . ASN A 1 183 ? -13.430 -0.751 -2.746 1.00 91.56 183 ASN A O 1
ATOM 1527 N N . LEU A 1 184 ? -11.381 -1.365 -3.448 1.00 87.88 184 LEU A N 1
ATOM 1528 C CA . LEU A 1 184 ? -11.673 -1.108 -4.857 1.00 87.88 184 LEU A CA 1
ATOM 1529 C C . LEU A 1 184 ? -12.797 -2.008 -5.398 1.00 87.88 184 LEU A C 1
ATOM 1531 O O . LEU A 1 184 ? -13.588 -1.575 -6.229 1.00 87.88 184 LEU A O 1
ATOM 1535 N N . ASN A 1 185 ? -12.881 -3.262 -4.946 1.00 84.62 185 ASN A N 1
ATOM 1536 C CA . ASN A 1 185 ? -13.844 -4.229 -5.474 1.00 84.62 185 ASN A CA 1
ATOM 1537 C C . ASN A 1 185 ? -15.266 -3.970 -4.965 1.00 84.62 185 ASN A C 1
ATOM 1539 O O . ASN A 1 185 ? -16.221 -4.134 -5.722 1.00 84.62 185 ASN A O 1
ATOM 1543 N N . SER A 1 186 ? -15.417 -3.613 -3.685 1.00 85.75 186 SER A N 1
ATOM 1544 C CA . SER A 1 186 ? -16.731 -3.404 -3.057 1.00 85.75 186 SER A CA 1
ATOM 1545 C C . SER A 1 186 ? -17.143 -1.934 -2.942 1.00 85.75 186 SER A C 1
ATOM 1547 O O . SER A 1 186 ? -18.277 -1.658 -2.550 1.00 85.75 186 SER A O 1
ATOM 1549 N N . ASN A 1 187 ? -16.248 -0.993 -3.267 1.00 87.50 187 ASN A N 1
ATOM 1550 C CA . ASN A 1 187 ? -16.384 0.445 -3.006 1.00 87.50 187 ASN A CA 1
ATOM 1551 C C . ASN A 1 187 ? -16.632 0.791 -1.526 1.00 87.50 187 ASN A C 1
ATOM 1553 O O . ASN A 1 187 ? -17.117 1.883 -1.218 1.00 87.50 187 ASN A O 1
ATOM 1557 N N . GLU A 1 188 ? -16.318 -0.130 -0.608 1.00 89.62 188 GLU A N 1
ATOM 1558 C CA . GLU A 1 188 ? -16.460 0.082 0.830 1.00 89.62 188 GLU A CA 1
ATOM 1559 C C . GLU A 1 188 ? -15.345 0.976 1.369 1.00 89.62 188 GLU A C 1
ATOM 1561 O O . GLU A 1 188 ? -14.163 0.763 1.093 1.00 89.62 188 GLU A O 1
ATOM 1566 N N . ASN A 1 189 ? -15.733 1.931 2.213 1.00 93.00 189 ASN A N 1
ATOM 1567 C CA . ASN A 1 189 ? -14.816 2.813 2.921 1.00 93.00 189 ASN A CA 1
ATOM 1568 C C . ASN A 1 189 ? -14.913 2.619 4.434 1.00 93.00 189 ASN A C 1
ATOM 1570 O O . ASN A 1 189 ? -16.013 2.569 4.994 1.00 93.00 189 ASN A O 1
ATOM 1574 N N . TYR A 1 190 ? -13.765 2.596 5.106 1.00 94.50 190 TYR A N 1
ATOM 1575 C CA . TYR A 1 190 ? -13.689 2.570 6.564 1.00 94.50 190 TYR A CA 1
ATOM 1576 C C . TYR A 1 190 ? -12.731 3.629 7.092 1.00 94.50 190 TYR A C 1
ATOM 1578 O O . TYR A 1 190 ? -11.771 3.996 6.419 1.00 94.50 190 TYR A O 1
ATOM 1586 N N . VAL A 1 191 ? -12.987 4.104 8.307 1.00 96.12 191 VAL A N 1
ATOM 1587 C CA . VAL A 1 191 ? -12.175 5.111 8.998 1.00 96.12 191 VAL A CA 1
ATOM 1588 C C . VAL A 1 191 ? -12.010 4.760 10.471 1.00 96.12 191 VAL A C 1
ATOM 1590 O O . VAL A 1 191 ? -12.886 4.154 11.087 1.00 96.12 191 VAL A O 1
ATOM 1593 N N . TYR A 1 192 ? -10.883 5.143 11.054 1.00 95.56 192 TYR A N 1
ATOM 1594 C CA . TYR A 1 192 ? -10.595 4.937 12.465 1.00 95.56 192 TYR A CA 1
ATOM 1595 C C . TYR A 1 192 ? -9.634 6.008 12.979 1.00 95.56 192 TYR A C 1
ATOM 1597 O O . TYR A 1 192 ? -8.776 6.486 12.239 1.00 95.56 192 TYR A O 1
ATOM 1605 N N . GLU A 1 193 ? -9.767 6.378 14.249 1.00 95.06 193 GLU A N 1
ATOM 1606 C CA . GLU A 1 193 ? -8.876 7.318 14.926 1.00 95.06 193 GLU A CA 1
ATOM 1607 C C . GLU A 1 193 ? -8.481 6.745 16.280 1.00 95.06 193 GLU A C 1
ATOM 1609 O O . GLU A 1 193 ? -9.323 6.239 17.022 1.00 95.06 193 GLU A O 1
ATOM 1614 N N . CYS A 1 194 ? -7.198 6.822 16.613 1.00 93.81 194 CYS A N 1
ATOM 1615 C CA . CYS A 1 194 ? -6.715 6.417 17.924 1.00 93.81 194 CYS A CA 1
ATOM 1616 C C . CYS A 1 194 ? -5.530 7.264 18.368 1.00 93.81 194 CYS A C 1
ATOM 1618 O O . CYS A 1 194 ? -4.756 7.767 17.557 1.00 93.81 194 CYS A O 1
ATOM 1620 N N . ILE A 1 195 ? -5.377 7.380 19.684 1.00 94.44 195 ILE A N 1
ATOM 1621 C CA . ILE A 1 195 ? -4.286 8.109 20.319 1.00 94.44 195 ILE A CA 1
ATOM 1622 C C . ILE A 1 195 ? -3.691 7.270 21.448 1.00 94.44 195 ILE A C 1
ATOM 1624 O O . ILE A 1 195 ? -4.387 6.484 22.105 1.00 94.44 195 ILE A O 1
ATOM 1628 N N . ASP A 1 196 ? -2.393 7.425 21.666 1.00 94.00 196 ASP A N 1
ATOM 1629 C CA . ASP A 1 196 ? -1.724 6.911 22.849 1.00 94.00 196 ASP A CA 1
ATOM 1630 C C . ASP A 1 196 ? -2.132 7.705 24.090 1.00 94.00 196 ASP A C 1
ATOM 1632 O O . ASP A 1 196 ? -2.492 8.882 24.052 1.00 94.00 196 ASP A O 1
ATOM 1636 N N . SER A 1 197 ? -2.037 7.056 25.244 1.00 90.75 197 SER A N 1
ATOM 1637 C CA . SER A 1 197 ? -2.284 7.710 26.525 1.00 90.75 197 SER A CA 1
ATOM 1638 C C . SER A 1 197 ? -1.331 7.193 27.595 1.00 90.75 197 SER A C 1
ATOM 1640 O O . SER A 1 197 ? -0.593 6.228 27.394 1.00 90.75 197 SER A O 1
ATOM 1642 N N . LYS A 1 198 ? -1.368 7.809 28.783 1.00 88.38 198 LYS A N 1
ATOM 1643 C CA . LYS A 1 198 ? -0.614 7.330 29.955 1.00 88.38 198 LYS A CA 1
ATOM 1644 C C . LYS A 1 198 ? -0.903 5.863 30.276 1.00 88.38 198 LYS A C 1
ATOM 1646 O O . LYS A 1 198 ? 0.028 5.131 30.596 1.00 88.38 198 LYS A O 1
ATOM 1651 N N . ASN A 1 199 ? -2.170 5.465 30.171 1.00 85.38 199 ASN A N 1
ATOM 1652 C CA . ASN A 1 199 ? -2.624 4.112 30.485 1.00 85.38 199 ASN A CA 1
ATOM 1653 C C . ASN A 1 199 ? -2.386 3.144 29.316 1.00 85.38 199 ASN A C 1
ATOM 1655 O O . ASN A 1 199 ? -2.225 1.950 29.538 1.00 85.38 199 ASN A O 1
ATOM 1659 N N . TYR A 1 200 ? -2.312 3.660 28.084 1.00 83.38 200 TYR A N 1
ATOM 1660 C CA . TYR A 1 200 ? -2.177 2.868 26.862 1.00 83.38 200 TYR A CA 1
ATOM 1661 C C . TYR A 1 200 ? -1.058 3.432 25.973 1.00 83.38 200 TYR A C 1
ATOM 1663 O O . TYR A 1 200 ? -1.314 4.106 24.978 1.00 83.38 200 TYR A O 1
ATOM 1671 N N . LYS A 1 201 ? 0.199 3.168 26.353 1.00 80.31 201 LYS A N 1
ATOM 1672 C CA . LYS A 1 201 ? 1.414 3.740 25.730 1.00 80.31 201 LYS A CA 1
ATOM 1673 C C . LYS A 1 201 ? 1.757 3.231 24.318 1.00 80.31 201 LYS A C 1
ATOM 1675 O O . LYS A 1 201 ? 2.702 3.740 23.736 1.00 80.31 201 LYS A O 1
ATOM 1680 N N . ASN A 1 202 ? 1.029 2.241 23.800 1.00 88.25 202 ASN A N 1
ATOM 1681 C CA . ASN A 1 202 ? 1.219 1.639 22.469 1.00 88.25 202 ASN A CA 1
ATOM 1682 C C . ASN A 1 202 ? -0.131 1.400 21.770 1.00 88.25 202 ASN A C 1
ATOM 1684 O O . ASN A 1 202 ? -0.276 0.462 20.983 1.00 88.25 202 ASN A O 1
ATOM 1688 N N . ASN A 1 203 ? -1.151 2.190 22.113 1.00 90.88 203 ASN A N 1
ATOM 1689 C CA . ASN A 1 203 ? -2.489 1.999 21.571 1.00 90.88 203 ASN A CA 1
ATOM 1690 C C . ASN A 1 203 ? -2.471 2.135 20.047 1.00 90.88 203 ASN A C 1
ATOM 1692 O O . ASN A 1 203 ? -2.960 1.251 19.350 1.00 90.88 203 ASN A O 1
ATOM 1696 N N . VAL A 1 204 ? -1.813 3.180 19.536 1.00 93.88 204 VAL A N 1
ATOM 1697 C CA . VAL A 1 204 ? -1.704 3.433 18.093 1.00 93.88 204 VAL A CA 1
ATOM 1698 C C . VAL A 1 204 ? -1.069 2.252 17.367 1.00 93.88 204 VAL A C 1
ATOM 1700 O O . VAL A 1 204 ? -1.639 1.741 16.404 1.00 93.88 204 VAL A O 1
ATOM 1703 N N . LYS A 1 205 ? 0.075 1.767 17.867 1.00 92.38 205 LYS A N 1
ATOM 1704 C CA . LYS A 1 205 ? 0.763 0.594 17.313 1.00 92.38 205 LYS A CA 1
ATOM 1705 C C . LYS A 1 205 ? -0.181 -0.610 17.254 1.00 92.38 205 LYS A C 1
ATOM 1707 O O . LYS A 1 205 ? -0.389 -1.171 16.184 1.00 92.38 205 LYS A O 1
ATOM 1712 N N . ASN A 1 206 ? -0.806 -0.965 18.377 1.00 89.00 206 ASN A N 1
ATOM 1713 C CA . ASN A 1 206 ? -1.692 -2.128 18.458 1.00 89.00 206 ASN A CA 1
ATOM 1714 C C . ASN A 1 206 ? -2.895 -2.029 17.505 1.00 89.00 206 ASN A C 1
ATOM 1716 O O . ASN A 1 206 ? -3.272 -3.027 16.891 1.00 89.00 206 ASN A O 1
ATOM 1720 N N . LYS A 1 207 ? -3.496 -0.842 17.352 1.00 91.56 207 LYS A N 1
ATOM 1721 C CA . LYS A 1 207 ? -4.648 -0.646 16.458 1.00 91.56 207 LYS A CA 1
ATOM 1722 C C . LYS A 1 207 ? -4.253 -0.716 14.984 1.00 91.56 207 LYS A C 1
ATOM 1724 O O . LYS A 1 207 ? -4.944 -1.393 14.226 1.00 91.56 207 LYS A O 1
ATOM 1729 N N . ILE A 1 208 ? -3.122 -0.115 14.596 1.00 93.38 208 ILE A N 1
ATOM 1730 C CA . ILE A 1 208 ? -2.564 -0.241 13.238 1.00 93.38 208 ILE A CA 1
ATOM 1731 C C . ILE A 1 208 ? -2.367 -1.723 12.880 1.00 93.38 208 ILE A C 1
ATOM 1733 O O . ILE A 1 208 ? -2.815 -2.164 11.824 1.00 93.38 208 ILE A O 1
ATOM 1737 N N . TYR A 1 209 ? -1.783 -2.507 13.790 1.00 89.50 209 TYR A N 1
ATOM 1738 C CA . TYR A 1 209 ? -1.599 -3.949 13.612 1.00 89.50 209 TYR A CA 1
ATOM 1739 C C . TYR A 1 209 ? -2.903 -4.710 13.407 1.00 89.50 209 TYR A C 1
ATOM 1741 O O . TYR A 1 209 ? -3.051 -5.449 12.434 1.00 89.50 209 TYR A O 1
ATOM 1749 N N . LYS A 1 210 ? -3.865 -4.522 14.313 1.00 87.62 210 LYS A N 1
ATOM 1750 C CA . LYS A 1 210 ? -5.161 -5.208 14.259 1.00 87.62 210 LYS A CA 1
ATOM 1751 C C . LYS A 1 210 ? -5.913 -4.912 12.970 1.00 87.62 210 LYS A C 1
ATOM 1753 O O . LYS A 1 210 ? -6.486 -5.822 12.373 1.00 87.62 210 LYS A O 1
ATOM 1758 N N . ILE A 1 211 ? -5.898 -3.654 12.535 1.00 91.81 211 ILE A N 1
ATOM 1759 C CA . ILE A 1 211 ? -6.543 -3.236 11.290 1.00 91.81 211 ILE A CA 1
ATOM 1760 C C . ILE A 1 211 ? -5.813 -3.850 10.089 1.00 91.81 211 ILE A C 1
ATOM 1762 O O . ILE A 1 211 ? -6.472 -4.428 9.227 1.00 91.81 211 ILE A O 1
ATOM 1766 N N . ASN A 1 212 ? -4.476 -3.827 10.065 1.00 89.81 212 ASN A N 1
ATOM 1767 C CA . ASN A 1 212 ? -3.691 -4.456 9.001 1.00 89.81 212 ASN A CA 1
ATOM 1768 C C . ASN A 1 212 ? -3.989 -5.959 8.869 1.00 89.81 212 ASN A C 1
ATOM 1770 O O . ASN A 1 212 ? 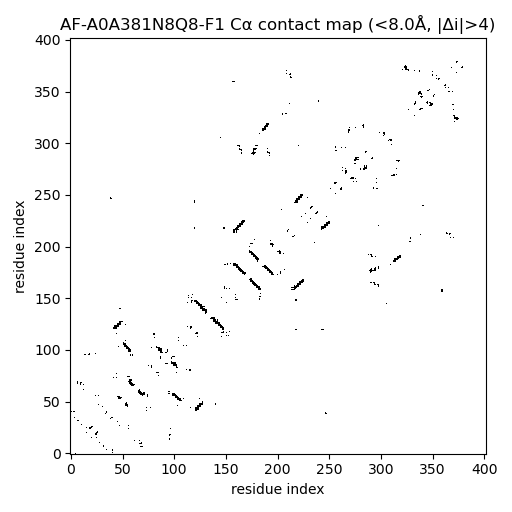-4.223 -6.441 7.769 1.00 89.81 212 ASN A O 1
ATOM 1774 N N . ILE A 1 213 ? -4.054 -6.688 9.983 1.00 86.31 213 ILE A N 1
ATOM 1775 C CA . ILE A 1 213 ? -4.382 -8.121 9.991 1.00 86.31 213 ILE A CA 1
ATOM 1776 C C . ILE A 1 213 ? -5.827 -8.366 9.533 1.00 86.31 213 ILE A C 1
ATOM 1778 O O . ILE A 1 213 ? -6.087 -9.279 8.755 1.00 86.31 213 ILE A O 1
ATOM 1782 N N . THR A 1 214 ? -6.775 -7.557 10.015 1.00 87.25 214 THR A N 1
ATOM 1783 C CA . THR A 1 214 ? -8.207 -7.737 9.727 1.00 87.25 214 THR A CA 1
ATOM 1784 C C . THR A 1 214 ? -8.524 -7.505 8.255 1.00 87.25 214 THR A C 1
ATOM 1786 O O . THR A 1 214 ? -9.255 -8.291 7.658 1.00 87.25 214 THR A O 1
ATOM 1789 N N . TYR A 1 215 ? -7.996 -6.425 7.677 1.00 89.00 215 TYR A N 1
ATOM 1790 C CA . TYR A 1 215 ? -8.336 -5.996 6.319 1.00 89.00 215 TYR A CA 1
ATOM 1791 C C . TYR A 1 215 ? -7.300 -6.415 5.269 1.00 89.00 215 TYR A C 1
ATOM 1793 O O . TYR A 1 215 ? -7.615 -6.380 4.085 1.00 89.00 215 TYR A O 1
ATOM 1801 N N . ASN A 1 216 ? -6.095 -6.826 5.682 1.00 85.25 216 ASN A N 1
ATOM 1802 C CA . ASN A 1 216 ? -5.004 -7.294 4.819 1.00 85.25 216 ASN A CA 1
ATOM 1803 C C . ASN A 1 216 ? -4.799 -6.420 3.560 1.00 85.25 216 ASN A C 1
ATOM 1805 O O . ASN A 1 216 ? -4.890 -6.933 2.439 1.00 85.25 216 ASN A O 1
ATOM 1809 N N . PRO A 1 217 ? -4.554 -5.104 3.720 1.00 89.00 217 PRO A N 1
ATOM 1810 C CA . PRO A 1 217 ? -4.471 -4.183 2.590 1.00 89.00 217 PRO A CA 1
ATOM 1811 C C . PRO A 1 217 ? -3.393 -4.600 1.584 1.00 89.00 217 PRO A C 1
ATOM 1813 O O . PRO A 1 217 ? -2.344 -5.127 1.953 1.00 89.00 217 PRO A O 1
ATOM 1816 N N . THR A 1 218 ? -3.638 -4.373 0.295 1.00 85.19 218 THR A N 1
ATOM 1817 C CA . THR A 1 218 ? -2.684 -4.652 -0.793 1.00 85.19 218 THR A CA 1
ATOM 1818 C C . THR A 1 218 ? -1.586 -3.592 -0.861 1.00 85.19 218 THR A C 1
ATOM 1820 O O . THR A 1 218 ? -0.444 -3.889 -1.216 1.00 85.19 218 THR A O 1
ATOM 1823 N N . GLU A 1 219 ? -1.913 -2.368 -0.453 1.00 87.88 219 GLU A N 1
ATOM 1824 C CA . GLU A 1 219 ? -1.014 -1.223 -0.412 1.00 87.88 219 GLU A CA 1
ATOM 1825 C C . GLU A 1 219 ? -1.329 -0.339 0.795 1.00 87.88 219 GLU A C 1
ATOM 1827 O O . GLU A 1 219 ? -2.492 -0.149 1.167 1.00 87.88 219 GLU A O 1
ATOM 1832 N N . ILE A 1 220 ? -0.278 0.205 1.411 1.00 91.19 220 ILE A N 1
ATOM 1833 C CA . ILE A 1 220 ? -0.387 1.111 2.549 1.00 91.19 220 ILE A CA 1
ATOM 1834 C C . ILE A 1 220 ? 0.320 2.412 2.209 1.00 91.19 220 ILE A C 1
ATOM 1836 O O . ILE A 1 220 ? 1.504 2.438 1.883 1.00 91.19 220 ILE A O 1
ATOM 1840 N N . ILE A 1 221 ? -0.400 3.510 2.346 1.00 92.31 221 ILE A N 1
ATOM 1841 C CA . ILE A 1 221 ? 0.103 4.861 2.185 1.00 92.31 221 ILE A CA 1
ATOM 1842 C C . ILE A 1 221 ? 0.316 5.437 3.578 1.00 92.31 221 ILE A C 1
ATOM 1844 O O . ILE A 1 221 ? -0.605 5.480 4.390 1.00 92.31 221 ILE A O 1
ATOM 1848 N N . PHE A 1 222 ? 1.536 5.870 3.871 1.00 93.62 222 PHE A N 1
ATOM 1849 C CA . PHE A 1 222 ? 1.924 6.314 5.201 1.00 93.62 222 PHE A CA 1
ATOM 1850 C C . PHE A 1 222 ? 2.363 7.775 5.181 1.00 93.62 222 PHE A C 1
ATOM 1852 O O . PHE A 1 222 ? 3.449 8.103 4.702 1.00 93.62 222 PHE A O 1
ATOM 1859 N N . TYR A 1 223 ? 1.544 8.651 5.751 1.00 94.00 223 TYR A N 1
ATOM 1860 C CA . TYR A 1 223 ? 1.861 10.055 5.971 1.00 94.00 223 TYR A CA 1
ATOM 1861 C C . TYR A 1 223 ? 2.430 10.245 7.373 1.00 94.00 223 TYR A C 1
ATOM 1863 O O . TYR A 1 223 ? 1.743 10.068 8.381 1.00 94.00 223 TYR A O 1
ATOM 1871 N N . ASN A 1 224 ? 3.709 10.608 7.438 1.00 92.50 224 ASN A N 1
ATOM 1872 C CA . ASN A 1 224 ? 4.412 10.804 8.697 1.00 92.50 224 ASN A CA 1
ATOM 1873 C C . ASN A 1 224 ? 4.547 12.299 9.027 1.00 92.50 224 ASN A C 1
ATOM 1875 O O . ASN A 1 224 ? 5.489 12.962 8.595 1.00 92.50 224 ASN A O 1
ATOM 1879 N N . PHE A 1 225 ? 3.646 12.819 9.859 1.00 92.44 225 PHE A N 1
ATOM 1880 C CA . PHE A 1 225 ? 3.654 14.217 10.307 1.00 92.44 225 PHE A CA 1
ATOM 1881 C C . PHE A 1 225 ? 4.448 14.440 11.604 1.00 92.44 225 PHE A C 1
ATOM 1883 O O . PHE A 1 225 ? 4.592 15.569 12.075 1.00 92.44 225 PHE A O 1
ATOM 1890 N N . THR A 1 226 ? 5.035 13.383 12.171 1.00 91.56 226 THR A N 1
ATOM 1891 C CA . THR A 1 226 ? 5.756 13.430 13.457 1.00 91.56 226 THR A CA 1
ATOM 1892 C C . THR A 1 226 ? 7.078 14.203 13.404 1.00 91.56 226 THR A C 1
ATOM 1894 O O . THR A 1 226 ? 7.642 14.521 14.451 1.00 91.56 226 THR A O 1
ATOM 1897 N N . LYS A 1 227 ? 7.597 14.486 12.197 1.00 89.12 227 LYS A N 1
ATOM 1898 C CA . LYS A 1 227 ? 8.954 15.012 11.930 1.00 89.12 227 LYS A CA 1
ATOM 1899 C C . LYS A 1 227 ? 10.097 14.079 12.360 1.00 89.12 227 LYS A C 1
ATOM 1901 O O . LYS A 1 227 ? 11.261 14.472 12.294 1.00 89.12 227 LYS A O 1
ATOM 1906 N N . ILE A 1 228 ? 9.788 12.856 12.787 1.00 90.44 228 ILE A N 1
ATOM 1907 C CA . ILE A 1 228 ? 10.765 11.800 13.060 1.00 90.44 228 ILE A CA 1
ATOM 1908 C C . ILE A 1 228 ? 11.099 11.094 11.742 1.00 90.44 228 ILE A C 1
ATOM 1910 O O . ILE A 1 228 ? 10.224 10.904 10.903 1.00 90.44 228 ILE A O 1
ATOM 1914 N N . ASP A 1 229 ? 12.353 10.679 11.564 1.00 88.44 229 ASP A N 1
ATOM 1915 C CA . ASP A 1 229 ? 12.781 9.920 10.384 1.00 88.44 229 ASP A CA 1
ATOM 1916 C C . ASP A 1 229 ? 11.966 8.620 10.204 1.00 88.44 229 ASP A C 1
ATOM 1918 O O . ASP A 1 229 ? 11.755 7.864 11.159 1.00 88.44 229 ASP A O 1
ATOM 1922 N N . ASN A 1 230 ? 11.542 8.334 8.966 1.00 88.25 230 ASN A N 1
ATOM 1923 C CA . ASN A 1 230 ? 10.715 7.164 8.648 1.00 88.25 230 ASN A CA 1
ATOM 1924 C C . ASN A 1 230 ? 11.366 5.841 9.081 1.00 88.25 230 ASN A C 1
ATOM 1926 O O . ASN A 1 230 ? 10.654 4.935 9.494 1.00 88.25 230 ASN A O 1
ATOM 1930 N N . HIS A 1 231 ? 12.700 5.713 9.061 1.00 86.44 231 HIS A N 1
ATOM 1931 C CA . HIS A 1 231 ? 13.377 4.498 9.527 1.00 86.44 231 HIS A CA 1
ATOM 1932 C C . HIS A 1 231 ? 13.191 4.255 11.029 1.00 86.44 231 HIS A C 1
ATOM 1934 O O . HIS A 1 231 ? 13.196 3.105 11.465 1.00 86.44 231 HIS A O 1
ATOM 1940 N N . ILE A 1 232 ? 13.033 5.316 11.823 1.00 90.00 232 ILE A N 1
ATOM 1941 C CA . ILE A 1 232 ? 12.744 5.209 13.257 1.00 90.00 232 ILE A CA 1
ATOM 1942 C C . ILE A 1 232 ? 11.269 4.857 13.458 1.00 90.00 232 ILE A C 1
ATOM 1944 O O . ILE A 1 232 ? 10.965 3.997 14.280 1.00 90.00 232 ILE A O 1
ATOM 1948 N N . ILE A 1 233 ? 10.363 5.481 12.696 1.00 91.88 233 ILE A N 1
ATOM 1949 C CA . ILE A 1 233 ? 8.924 5.183 12.759 1.00 91.88 233 ILE A CA 1
ATOM 1950 C C . ILE A 1 233 ? 8.636 3.731 12.382 1.00 91.88 233 ILE A C 1
ATOM 1952 O O . ILE A 1 233 ? 7.908 3.068 13.116 1.00 91.88 233 ILE A O 1
ATOM 1956 N N . ILE A 1 234 ? 9.260 3.229 11.311 1.00 89.69 234 ILE A N 1
ATOM 1957 C CA . ILE A 1 234 ? 9.162 1.828 10.882 1.00 89.69 234 ILE A CA 1
ATOM 1958 C C . ILE A 1 234 ? 9.475 0.901 12.056 1.00 89.69 234 ILE A C 1
ATOM 1960 O O . ILE A 1 234 ? 8.596 0.158 12.470 1.00 89.69 234 ILE A O 1
ATOM 1964 N N . LYS A 1 235 ? 10.644 1.060 12.686 1.00 88.94 235 LYS A N 1
ATOM 1965 C CA . LYS A 1 235 ? 11.052 0.228 13.828 1.00 88.94 235 LYS A CA 1
ATOM 1966 C C . LYS A 1 235 ? 10.185 0.403 15.068 1.00 88.94 235 LYS A C 1
ATOM 1968 O O . LYS A 1 235 ? 10.065 -0.512 15.864 1.00 88.94 235 LYS A O 1
ATOM 1973 N N . LYS A 1 236 ? 9.651 1.602 15.310 1.00 89.94 236 LYS A N 1
ATOM 1974 C CA . LYS A 1 236 ? 8.882 1.891 16.530 1.00 89.94 236 LYS A CA 1
ATOM 1975 C C . LYS A 1 236 ? 7.467 1.322 16.462 1.00 89.94 236 LYS A C 1
ATOM 1977 O O . LYS A 1 236 ? 6.926 0.891 17.478 1.00 89.94 236 LYS A O 1
ATOM 1982 N N . LEU A 1 237 ? 6.879 1.349 15.271 1.00 90.06 237 LEU A N 1
ATOM 1983 C CA . LEU A 1 237 ? 5.577 0.764 14.975 1.00 90.06 237 LEU A CA 1
ATOM 1984 C C . LEU A 1 237 ? 5.704 -0.662 14.415 1.00 90.06 237 LEU A C 1
ATOM 1986 O O . LEU A 1 237 ? 4.697 -1.239 14.026 1.00 90.06 237 LEU A O 1
ATOM 1990 N N . ASP A 1 238 ? 6.916 -1.222 14.396 1.00 87.50 238 ASP A N 1
ATOM 1991 C CA . ASP A 1 238 ? 7.282 -2.531 13.848 1.00 87.50 238 ASP A CA 1
ATOM 1992 C C . ASP A 1 238 ? 6.799 -2.745 12.391 1.00 87.50 238 ASP A C 1
ATOM 1994 O O . ASP A 1 238 ? 6.549 -3.864 11.966 1.00 87.50 238 ASP A O 1
ATOM 1998 N N . LEU A 1 239 ? 6.654 -1.689 11.586 1.00 87.31 239 LEU A N 1
ATOM 1999 C CA . LEU A 1 239 ? 6.068 -1.776 10.239 1.00 87.31 239 LEU A CA 1
ATOM 2000 C C . LEU A 1 239 ? 6.844 -2.709 9.292 1.00 87.31 239 LEU A C 1
ATOM 2002 O O . LEU A 1 239 ? 6.311 -3.097 8.259 1.00 87.31 239 LEU A O 1
ATOM 2006 N N . GLU A 1 240 ? 8.081 -3.093 9.625 1.00 83.00 240 GLU A N 1
ATOM 2007 C CA . GLU A 1 240 ? 8.817 -4.153 8.923 1.00 83.00 240 GLU A CA 1
ATOM 2008 C C . GLU A 1 240 ? 8.132 -5.528 8.932 1.00 83.00 240 GLU A C 1
ATOM 2010 O O . GLU A 1 240 ? 8.445 -6.352 8.076 1.00 83.00 240 GLU A O 1
ATOM 2015 N N . LEU A 1 241 ? 7.210 -5.778 9.867 1.00 79.50 241 LEU A N 1
ATOM 2016 C CA . LEU A 1 241 ? 6.440 -7.024 9.939 1.00 79.50 241 LEU A CA 1
ATOM 2017 C C . LEU A 1 241 ? 5.321 -7.075 8.889 1.00 79.50 241 LEU A C 1
ATOM 2019 O O . LEU A 1 241 ? 4.663 -8.098 8.718 1.00 79.50 241 LEU A O 1
ATOM 2023 N N . PHE A 1 242 ? 5.078 -5.971 8.183 1.00 81.81 242 PHE A N 1
ATOM 2024 C CA . PHE A 1 242 ? 4.034 -5.891 7.180 1.00 81.81 242 PHE A CA 1
ATOM 2025 C C . PHE A 1 242 ? 4.599 -6.389 5.851 1.00 81.81 242 PHE A C 1
ATOM 2027 O O . PHE A 1 242 ? 5.525 -5.808 5.290 1.00 81.81 242 PHE A O 1
ATOM 2034 N N . ASP A 1 243 ? 3.991 -7.427 5.289 1.00 67.56 243 ASP A N 1
ATOM 2035 C CA . ASP A 1 243 ? 4.393 -8.017 4.006 1.00 67.56 243 ASP A CA 1
ATOM 2036 C C . ASP A 1 243 ? 3.911 -7.209 2.775 1.00 67.56 243 ASP A C 1
ATOM 2038 O O . ASP A 1 243 ? 3.736 -7.729 1.672 1.00 67.56 243 ASP A O 1
ATOM 2042 N N . LYS A 1 244 ? 3.636 -5.915 2.952 1.00 71.62 244 LYS A N 1
ATOM 2043 C CA . LYS A 1 244 ? 2.959 -5.069 1.962 1.00 71.62 244 LYS A CA 1
ATOM 2044 C C . LYS A 1 244 ? 3.821 -3.888 1.557 1.00 71.62 244 LYS A C 1
ATOM 2046 O O . LYS A 1 244 ? 4.732 -3.471 2.272 1.00 71.62 244 LYS A O 1
ATOM 2051 N N . ASN A 1 245 ? 3.497 -3.306 0.405 1.00 74.38 245 ASN A N 1
ATOM 2052 C CA . ASN A 1 245 ? 4.109 -2.050 -0.002 1.00 74.38 245 ASN A CA 1
ATOM 2053 C C . ASN A 1 245 ? 3.630 -0.931 0.916 1.00 74.38 245 ASN A C 1
ATOM 2055 O O . ASN A 1 245 ? 2.478 -0.510 0.830 1.00 74.38 245 ASN A O 1
ATOM 2059 N N . ILE A 1 246 ? 4.534 -0.440 1.762 1.00 85.25 246 ILE A N 1
ATOM 2060 C CA . ILE A 1 246 ? 4.328 0.794 2.512 1.00 85.25 246 ILE A CA 1
ATOM 2061 C C . ILE A 1 246 ? 5.004 1.937 1.760 1.00 85.25 246 ILE A C 1
ATOM 2063 O O . ILE A 1 246 ? 6.228 1.970 1.602 1.00 85.25 246 ILE A O 1
ATOM 2067 N N . ILE A 1 247 ? 4.195 2.884 1.302 1.00 85.56 247 ILE A N 1
ATOM 2068 C CA . ILE A 1 247 ? 4.624 4.075 0.579 1.00 85.56 247 ILE A CA 1
ATOM 2069 C C . ILE A 1 247 ? 4.649 5.243 1.554 1.00 85.56 247 ILE A C 1
ATOM 2071 O O . ILE A 1 247 ? 3.605 5.733 1.977 1.00 85.56 247 ILE A O 1
ATOM 2075 N N . PHE A 1 248 ? 5.846 5.703 1.906 1.00 85.69 248 PHE A N 1
ATOM 2076 C CA . PHE A 1 248 ? 6.004 6.832 2.816 1.00 85.69 248 PHE A CA 1
ATOM 2077 C C . PHE A 1 248 ? 5.919 8.170 2.078 1.00 85.69 248 PHE A C 1
ATOM 2079 O O . PHE A 1 248 ? 6.676 8.434 1.138 1.00 85.69 248 PHE A O 1
ATOM 2086 N N . PHE A 1 249 ? 5.040 9.040 2.567 1.00 83.88 249 PHE A N 1
ATOM 2087 C CA . PHE A 1 249 ? 4.903 10.426 2.148 1.00 83.88 249 PHE A CA 1
ATOM 2088 C C . PHE A 1 249 ? 5.425 11.353 3.249 1.00 83.88 249 PHE A C 1
ATOM 2090 O O . PHE A 1 249 ? 4.868 11.428 4.343 1.00 83.88 249 PHE A O 1
ATOM 2097 N N . ASP A 1 250 ? 6.512 12.063 2.938 1.00 72.19 250 ASP A N 1
ATOM 2098 C CA . ASP A 1 250 ? 7.155 13.017 3.858 1.00 72.19 250 ASP A CA 1
ATOM 2099 C C . ASP A 1 250 ? 6.471 14.397 3.876 1.00 72.19 250 ASP A C 1
ATOM 2101 O O . ASP A 1 250 ? 6.727 15.201 4.768 1.00 72.19 250 ASP A O 1
ATOM 2105 N N . ASP A 1 251 ? 5.658 14.705 2.862 1.00 74.88 251 ASP A N 1
ATOM 2106 C CA . ASP A 1 251 ? 4.910 15.961 2.751 1.00 74.88 251 ASP A CA 1
ATOM 2107 C C . ASP A 1 251 ? 3.652 15.748 1.898 1.00 74.88 251 ASP A C 1
ATOM 2109 O O . ASP A 1 251 ? 3.584 14.831 1.069 1.00 74.88 251 ASP A O 1
ATOM 2113 N N . ILE A 1 252 ? 2.674 16.630 2.078 1.00 81.12 252 ILE A N 1
ATOM 2114 C CA . ILE A 1 252 ? 1.482 16.703 1.242 1.00 81.12 252 ILE A CA 1
ATOM 2115 C C . ILE A 1 252 ? 1.753 17.728 0.142 1.00 81.12 252 ILE A C 1
ATOM 2117 O O . ILE A 1 252 ? 1.923 18.917 0.407 1.00 81.12 252 ILE A O 1
ATOM 2121 N N . ILE A 1 253 ? 1.755 17.266 -1.112 1.00 78.38 253 ILE A N 1
ATOM 2122 C CA . ILE A 1 253 ? 1.998 18.126 -2.282 1.00 78.38 253 ILE A CA 1
ATOM 2123 C C . ILE A 1 253 ? 0.968 19.263 -2.338 1.00 78.38 253 ILE A C 1
ATOM 2125 O O . ILE A 1 253 ? 1.333 20.423 -2.520 1.00 78.38 253 ILE A O 1
ATOM 2129 N N . ASN A 1 254 ? -0.315 18.934 -2.154 1.00 85.50 254 ASN A N 1
ATOM 2130 C CA . ASN A 1 254 ? -1.391 19.914 -2.081 1.00 85.50 254 ASN A CA 1
ATOM 2131 C C . ASN A 1 254 ? -1.719 20.248 -0.618 1.00 85.50 254 ASN A C 1
ATOM 2133 O O . ASN A 1 254 ? -2.517 19.566 0.022 1.00 85.50 254 ASN A O 1
ATOM 2137 N N . LYS A 1 255 ? -1.127 21.322 -0.091 1.00 90.19 255 LYS A N 1
ATOM 2138 C CA . LYS A 1 255 ? -1.353 21.750 1.300 1.00 90.19 255 LYS A CA 1
ATOM 2139 C C . LYS A 1 255 ? -2.776 22.232 1.576 1.00 90.19 255 LYS A C 1
ATOM 2141 O O . LYS A 1 255 ? -3.146 22.319 2.745 1.00 90.19 255 LYS A O 1
ATOM 2146 N N . ASP A 1 256 ? -3.579 22.509 0.549 1.00 91.38 256 ASP A N 1
ATOM 2147 C CA . ASP A 1 256 ? -4.987 22.853 0.750 1.00 91.38 256 ASP A CA 1
ATOM 2148 C C . ASP A 1 256 ? -5.778 21.678 1.337 1.00 91.38 256 ASP A C 1
ATOM 2150 O O . ASP A 1 256 ? -6.699 21.917 2.106 1.00 91.38 256 ASP A O 1
ATOM 2154 N N . LEU A 1 257 ? -5.337 20.426 1.135 1.00 89.75 257 LEU A N 1
ATOM 2155 C CA . LEU A 1 257 ? -5.923 19.229 1.762 1.00 89.75 257 LEU A CA 1
ATOM 2156 C C . LEU A 1 257 ? -5.930 19.277 3.301 1.00 89.75 257 LEU A C 1
ATOM 2158 O O . LEU A 1 257 ? -6.705 18.563 3.932 1.00 89.75 257 LEU A O 1
ATOM 2162 N N . LEU A 1 258 ? -5.091 20.114 3.920 1.00 90.00 258 LEU A N 1
ATOM 2163 C CA . LEU A 1 258 ? -5.061 20.317 5.373 1.00 90.00 258 LEU A CA 1
ATOM 2164 C C . LEU A 1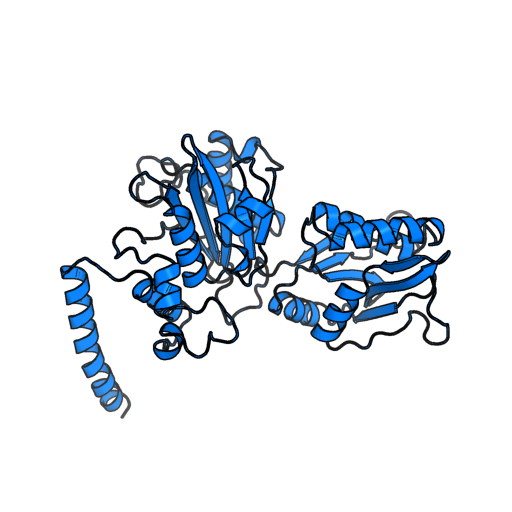 258 ? -6.125 21.307 5.869 1.00 90.00 258 LEU A C 1
ATOM 2166 O O . LEU A 1 258 ? -6.427 21.331 7.060 1.00 90.00 258 LEU A O 1
ATOM 2170 N N . LYS A 1 259 ? -6.669 22.151 4.988 1.00 92.44 259 LYS A N 1
ATOM 2171 C CA . LYS A 1 259 ? -7.636 23.192 5.352 1.00 92.44 259 LYS A CA 1
ATOM 2172 C C . LYS A 1 259 ? -9.034 22.592 5.425 1.00 92.44 259 LYS A C 1
ATOM 2174 O O . LYS A 1 259 ? -9.482 21.944 4.482 1.00 92.44 259 LYS A O 1
ATOM 2179 N N . LEU A 1 260 ? -9.746 22.848 6.520 1.00 89.44 260 LEU A N 1
ATOM 2180 C CA . LEU A 1 260 ? -11.079 22.287 6.745 1.00 89.44 260 LEU A CA 1
ATOM 2181 C C . LEU A 1 260 ? -12.086 22.726 5.669 1.00 89.44 260 LEU A C 1
ATOM 2183 O O . LEU A 1 260 ? -12.939 21.937 5.268 1.00 89.44 260 LEU A O 1
ATOM 2187 N N . GLU A 1 261 ? -11.981 23.963 5.180 1.00 90.00 261 GLU A N 1
ATOM 2188 C CA . GLU A 1 261 ? -12.839 24.490 4.116 1.00 90.00 261 GLU A CA 1
ATOM 2189 C C . GLU A 1 261 ? -12.649 23.714 2.810 1.00 90.00 261 GLU A C 1
ATOM 2191 O O . GLU A 1 261 ? -13.626 23.277 2.209 1.00 90.00 261 GLU A O 1
ATOM 2196 N N . TYR A 1 262 ? -11.396 23.460 2.424 1.00 91.88 262 TYR A N 1
ATOM 2197 C CA . TYR A 1 262 ? -11.084 22.665 1.238 1.00 91.88 262 TYR A CA 1
ATOM 2198 C C . TYR A 1 262 ? -11.534 21.214 1.409 1.00 91.88 262 TYR A C 1
ATOM 2200 O O . TYR A 1 262 ? -12.130 20.645 0.500 1.00 91.88 262 TYR A O 1
ATOM 2208 N N . GLN A 1 263 ? -11.313 20.618 2.589 1.00 91.75 263 GLN A N 1
ATOM 2209 C CA . GLN A 1 263 ? -11.794 19.264 2.884 1.00 91.75 263 GLN A CA 1
ATOM 2210 C C . GLN A 1 263 ? -13.309 19.153 2.691 1.00 91.75 263 GLN A C 1
ATOM 2212 O O . GLN A 1 263 ? -13.797 18.180 2.120 1.00 91.75 263 GLN A O 1
ATOM 2217 N N . ARG A 1 264 ? -14.055 20.174 3.125 1.00 89.81 264 ARG A N 1
ATOM 2218 C CA . ARG A 1 264 ? -15.505 20.245 2.949 1.00 89.81 264 ARG A CA 1
ATOM 2219 C C . ARG A 1 264 ? -15.911 20.302 1.484 1.00 89.81 264 ARG A C 1
ATOM 2221 O O . ARG A 1 264 ? -16.814 19.572 1.088 1.00 89.81 264 ARG A O 1
ATOM 2228 N N . GLU A 1 265 ? -15.276 21.159 0.694 1.00 91.31 265 GLU A N 1
ATOM 2229 C CA . GLU A 1 265 ? -15.555 21.267 -0.743 1.00 91.31 265 GLU A CA 1
ATOM 2230 C C . GLU A 1 265 ? -15.203 19.974 -1.484 1.00 91.31 265 GLU A C 1
ATOM 2232 O O . GLU A 1 265 ? -15.997 19.489 -2.286 1.00 91.31 265 GLU A O 1
ATOM 2237 N N . TYR A 1 266 ? -14.071 19.362 -1.143 1.00 91.38 266 TYR A N 1
ATOM 2238 C CA . TYR A 1 266 ? -13.617 18.116 -1.747 1.00 91.38 266 TYR A CA 1
ATOM 2239 C C . TYR A 1 266 ? -14.563 16.944 -1.449 1.00 91.38 266 TYR A C 1
ATOM 2241 O O . TYR A 1 266 ? -14.940 16.200 -2.351 1.00 91.38 266 TYR A O 1
ATOM 2249 N N . PHE A 1 267 ? -15.022 16.793 -0.201 1.00 91.19 267 PHE A N 1
ATOM 2250 C CA . PHE A 1 267 ? -16.025 15.774 0.120 1.00 91.19 267 PHE A CA 1
ATOM 2251 C C . PHE A 1 267 ? -17.369 16.045 -0.563 1.00 91.19 267 PHE A C 1
ATOM 2253 O O . PHE A 1 267 ? -18.016 15.096 -1.000 1.00 91.19 267 PHE A O 1
ATOM 2260 N N . LYS A 1 268 ? -17.776 17.313 -0.707 1.00 89.06 268 LYS A N 1
ATOM 2261 C CA . LYS A 1 268 ? -18.989 17.668 -1.458 1.00 89.06 268 LYS A CA 1
ATOM 2262 C C . LYS A 1 268 ? -18.898 17.273 -2.926 1.00 89.06 268 LYS A C 1
ATOM 2264 O O . LYS A 1 268 ? -19.887 16.785 -3.450 1.00 89.06 268 LYS A O 1
ATOM 2269 N N . GLU A 1 269 ? -17.740 17.450 -3.563 1.00 90.00 269 GLU A N 1
ATOM 2270 C CA . GLU A 1 269 ? -17.529 17.029 -4.957 1.00 90.00 269 GLU A CA 1
ATOM 2271 C C . GLU A 1 269 ? -17.690 15.511 -5.132 1.00 90.00 269 GLU A C 1
ATOM 2273 O O . GLU A 1 269 ? -18.144 15.056 -6.175 1.00 90.00 269 GLU A O 1
ATOM 2278 N N . ILE A 1 270 ? -17.322 14.722 -4.119 1.00 89.50 270 ILE A N 1
ATOM 2279 C CA . ILE A 1 270 ? -17.325 13.255 -4.207 1.00 89.50 270 ILE A CA 1
ATOM 2280 C C . ILE A 1 270 ? -18.674 12.643 -3.807 1.00 89.50 270 ILE A C 1
ATOM 2282 O O . ILE A 1 270 ? -19.104 11.656 -4.400 1.00 89.50 270 ILE A O 1
ATOM 2286 N N . TYR A 1 271 ? -19.330 13.187 -2.780 1.00 87.06 271 TYR A N 1
ATOM 2287 C CA . TYR A 1 271 ? -20.542 12.602 -2.190 1.00 87.06 271 TYR A CA 1
ATOM 2288 C C . TYR A 1 271 ? -21.832 13.349 -2.535 1.00 87.06 271 TYR A C 1
ATOM 2290 O O . TYR A 1 271 ? -22.893 12.945 -2.053 1.00 87.06 271 TYR A O 1
ATOM 2298 N N . ASP A 1 272 ? -21.738 14.440 -3.300 1.00 81.81 272 ASP A N 1
ATOM 2299 C CA . ASP A 1 272 ? -22.838 15.355 -3.628 1.00 81.81 272 ASP A CA 1
ATOM 2300 C C . ASP A 1 272 ? -23.595 15.887 -2.389 1.00 81.81 272 ASP A C 1
ATOM 2302 O O . ASP A 1 272 ? -24.758 16.286 -2.467 1.00 81.81 272 ASP A O 1
ATOM 2306 N N . ASP A 1 273 ? -22.948 15.901 -1.215 1.00 76.19 273 ASP A N 1
ATOM 2307 C CA . ASP A 1 273 ? -23.537 16.352 0.050 1.00 76.19 273 ASP A CA 1
ATOM 2308 C C . ASP A 1 273 ? -22.458 16.752 1.081 1.00 76.19 273 ASP A C 1
ATOM 2310 O O . ASP A 1 273 ? -21.310 16.316 1.028 1.00 76.19 273 ASP A O 1
ATOM 2314 N N . ASP A 1 274 ? -22.839 17.555 2.077 1.00 72.94 274 ASP A N 1
ATOM 2315 C CA . ASP A 1 274 ? -22.028 17.944 3.239 1.00 72.94 274 ASP A CA 1
ATOM 2316 C C . ASP A 1 274 ? -22.119 16.932 4.402 1.00 72.94 274 ASP A C 1
ATOM 2318 O O . ASP A 1 274 ? -21.708 17.224 5.526 1.00 72.94 274 ASP A O 1
ATOM 2322 N N . ILE A 1 275 ? -22.698 15.744 4.172 1.00 70.44 275 ILE A N 1
ATOM 2323 C CA . ILE A 1 275 ? -23.032 14.767 5.229 1.00 70.44 275 ILE A CA 1
ATOM 2324 C C . ILE A 1 275 ? -21.839 14.430 6.125 1.00 70.44 275 ILE A C 1
ATOM 2326 O O . ILE A 1 275 ? -22.013 14.284 7.334 1.00 70.44 275 ILE A O 1
ATOM 2330 N N . LEU A 1 276 ? -20.635 14.326 5.559 1.00 77.38 276 LEU A N 1
ATOM 2331 C CA . LEU A 1 276 ? -19.448 13.895 6.304 1.00 77.38 276 LEU A CA 1
ATOM 2332 C C . LEU A 1 276 ? -18.950 14.927 7.321 1.00 77.38 276 LEU A C 1
ATOM 2334 O O . LEU A 1 276 ? -18.258 14.553 8.264 1.00 77.38 276 LEU A O 1
ATOM 2338 N N . LEU A 1 277 ? -19.302 16.206 7.157 1.00 75.56 277 LEU A N 1
ATOM 2339 C CA . LEU A 1 277 ? -18.917 17.296 8.063 1.00 75.56 277 LEU A CA 1
ATOM 2340 C C . LEU A 1 277 ? -20.136 18.029 8.631 1.00 75.56 277 LEU A C 1
ATOM 2342 O O . LEU A 1 277 ? -20.030 19.173 9.096 1.00 75.56 277 LEU A O 1
ATOM 2346 N N . ASN A 1 278 ? -21.301 17.383 8.573 1.00 72.00 278 ASN A N 1
ATOM 2347 C CA . ASN A 1 278 ? -22.536 17.887 9.140 1.00 72.00 278 ASN A CA 1
ATOM 2348 C C . ASN A 1 278 ? -22.682 17.399 10.586 1.00 72.00 278 ASN A C 1
ATOM 2350 O O . ASN A 1 278 ? -22.904 16.217 10.855 1.00 72.00 278 ASN A O 1
ATOM 2354 N N . ASN A 1 279 ? -22.629 18.346 11.526 1.00 62.97 279 ASN A N 1
ATOM 2355 C CA . ASN A 1 279 ? -22.708 18.076 12.963 1.00 62.97 279 ASN A CA 1
ATOM 2356 C C . ASN A 1 279 ? -23.985 17.357 13.412 1.00 62.97 279 ASN A C 1
ATOM 2358 O O . ASN A 1 279 ? -23.977 16.703 14.455 1.00 62.97 279 ASN A O 1
ATOM 2362 N N . ASN A 1 280 ? -25.058 17.434 12.625 1.00 58.94 280 ASN A N 1
ATOM 2363 C CA . ASN A 1 280 ? -26.333 16.803 12.950 1.00 58.94 280 ASN A CA 1
ATOM 2364 C C . ASN A 1 280 ? -26.377 15.301 12.602 1.00 58.94 280 ASN A C 1
ATOM 2366 O O . ASN A 1 280 ? -27.318 14.619 12.998 1.00 58.94 280 ASN A O 1
ATOM 2370 N N . LEU A 1 281 ? -25.370 14.762 11.900 1.00 58.81 281 LEU A N 1
ATOM 2371 C CA . LEU A 1 281 ? -25.353 13.387 11.384 1.00 58.81 281 LEU A CA 1
ATOM 2372 C C . LEU A 1 281 ? -24.230 12.549 12.009 1.00 58.81 281 LEU A C 1
ATOM 2374 O O . LEU A 1 281 ? -23.263 12.171 11.352 1.00 58.81 281 LEU A O 1
ATOM 2378 N N . LYS A 1 282 ? -24.378 12.225 13.300 1.00 59.12 282 LYS A N 1
ATOM 2379 C CA . LYS A 1 282 ? -23.335 11.589 14.131 1.00 59.12 282 LYS A CA 1
ATOM 2380 C C . LYS A 1 282 ? -22.696 10.325 13.535 1.00 59.12 282 LYS A C 1
ATOM 2382 O O . LYS A 1 282 ? -21.502 10.140 13.717 1.00 59.12 282 LYS A O 1
ATOM 2387 N N . HIS A 1 283 ? -23.450 9.489 12.816 1.00 57.62 283 HIS A N 1
ATOM 2388 C CA . HIS A 1 283 ? -22.961 8.190 12.325 1.00 57.62 283 HIS A CA 1
ATOM 2389 C C . HIS A 1 283 ? -21.845 8.271 11.269 1.00 57.62 283 HIS A C 1
ATOM 2391 O O . HIS A 1 283 ? -21.085 7.319 11.132 1.00 57.62 283 HIS A O 1
ATOM 2397 N N . TYR A 1 284 ? -21.730 9.390 10.545 1.00 64.06 284 TYR A N 1
ATOM 2398 C CA . TYR A 1 284 ? -20.717 9.595 9.497 1.00 64.06 284 TYR A CA 1
ATOM 2399 C C . TYR A 1 284 ? -19.850 10.832 9.746 1.00 64.06 284 TYR A C 1
ATOM 2401 O O . TYR A 1 284 ? -19.051 11.213 8.891 1.00 64.06 284 TYR A O 1
ATOM 2409 N N . ASN A 1 285 ? -20.048 11.508 10.880 1.00 72.12 285 ASN A N 1
ATOM 2410 C CA . ASN A 1 285 ? -19.506 12.838 11.082 1.00 72.12 285 ASN A CA 1
ATOM 2411 C C . ASN A 1 285 ? -18.018 12.786 11.442 1.00 72.12 285 ASN A C 1
ATOM 2413 O O . ASN A 1 285 ? -17.640 12.598 12.598 1.00 72.12 285 ASN A O 1
ATOM 2417 N N . LEU A 1 286 ? -17.184 13.040 10.441 1.00 82.81 286 LEU A N 1
ATOM 2418 C CA . LEU A 1 286 ? -15.738 13.170 10.557 1.00 82.81 286 LEU A CA 1
ATOM 2419 C C . LEU A 1 286 ? -15.310 14.503 11.186 1.00 82.81 286 LEU A C 1
ATOM 2421 O O . LEU A 1 286 ? -14.121 14.708 11.413 1.00 82.81 286 LEU A O 1
ATOM 2425 N N . ASN A 1 287 ? -16.227 15.436 11.472 1.00 82.06 287 ASN A N 1
ATOM 2426 C CA . ASN A 1 287 ? -15.864 16.759 11.989 1.00 82.06 287 ASN A CA 1
ATOM 2427 C C . ASN A 1 287 ? -15.125 16.689 13.341 1.00 82.06 287 ASN A C 1
ATOM 2429 O O . ASN A 1 287 ? -14.226 17.491 13.588 1.00 82.06 287 ASN A O 1
ATOM 2433 N N . PHE A 1 288 ? -15.449 15.698 14.177 1.00 84.50 288 PHE A N 1
ATOM 2434 C CA . PHE A 1 288 ? -14.816 15.493 15.487 1.00 84.50 288 PHE A CA 1
ATOM 2435 C C . PHE A 1 288 ? -13.586 14.573 15.467 1.00 84.50 288 PHE A C 1
ATOM 2437 O O . PHE A 1 288 ? -12.931 14.448 16.495 1.00 84.50 288 PHE A O 1
ATOM 2444 N N . TYR A 1 289 ? -13.274 13.960 14.324 1.00 89.69 289 TYR A N 1
ATOM 2445 C CA . TYR A 1 289 ? -12.178 13.002 14.163 1.00 89.69 289 TYR A CA 1
ATOM 2446 C C . TYR A 1 289 ? -11.187 13.549 13.138 1.00 89.69 289 TYR A C 1
ATOM 2448 O O . TYR A 1 289 ? -11.236 13.213 11.952 1.00 89.69 289 TYR A O 1
ATOM 2456 N N . GLU A 1 290 ? -10.366 14.503 13.575 1.00 91.62 290 GLU A N 1
ATOM 2457 C CA . GLU A 1 290 ? -9.455 15.250 12.705 1.00 91.62 290 GLU A CA 1
ATOM 2458 C C . GLU A 1 290 ? -8.455 14.341 11.989 1.00 91.62 290 GLU A C 1
ATOM 2460 O O . GLU A 1 290 ? -8.233 14.508 10.789 1.00 91.62 290 GLU A O 1
ATOM 2465 N N . GLU A 1 291 ? -7.902 13.356 12.690 1.00 93.50 291 GLU A N 1
ATOM 2466 C CA . GLU A 1 291 ? -6.892 12.460 12.139 1.00 93.50 291 GLU A CA 1
ATOM 2467 C C . GLU A 1 291 ? -7.531 11.477 11.160 1.00 93.50 291 GLU A C 1
ATOM 2469 O O . GLU A 1 291 ? -7.022 11.287 10.053 1.00 93.50 291 GLU A O 1
ATOM 2474 N N . ALA A 1 292 ? -8.681 10.887 11.514 1.00 95.12 292 ALA A N 1
ATOM 2475 C CA . ALA A 1 292 ? -9.424 10.029 10.587 1.00 95.12 292 ALA A CA 1
ATOM 2476 C C . ALA A 1 292 ? -9.836 10.795 9.323 1.00 95.12 292 ALA A C 1
ATOM 2478 O O . ALA A 1 292 ? -9.676 10.288 8.212 1.00 95.12 292 ALA A O 1
ATOM 2479 N N . ARG A 1 293 ? -10.322 12.034 9.479 1.00 94.56 293 ARG A N 1
ATOM 2480 C CA . ARG A 1 293 ? -10.688 12.917 8.365 1.00 94.56 293 ARG A CA 1
ATOM 2481 C C . ARG A 1 293 ? -9.494 13.215 7.466 1.00 94.56 293 ARG A C 1
ATOM 2483 O O . ARG A 1 293 ? -9.623 13.133 6.245 1.00 94.56 293 ARG A O 1
ATOM 2490 N N . LEU A 1 294 ? -8.348 13.537 8.066 1.00 94.31 294 LEU A N 1
ATOM 2491 C CA . LEU A 1 294 ? -7.105 13.810 7.355 1.00 94.31 294 LEU A CA 1
ATOM 2492 C C . LEU A 1 294 ? -6.626 12.577 6.584 1.00 94.31 294 LEU A C 1
ATOM 2494 O O . LEU A 1 294 ? -6.359 12.662 5.389 1.00 94.31 294 LEU A O 1
ATOM 2498 N N . SER A 1 295 ? -6.564 11.418 7.239 1.00 96.75 295 SER A N 1
ATOM 2499 C CA . SER A 1 295 ? -6.205 10.157 6.586 1.00 96.75 295 SER A CA 1
ATOM 2500 C C . SER A 1 295 ? -7.124 9.853 5.403 1.00 96.75 295 SER A C 1
ATOM 2502 O O . SER A 1 295 ? -6.639 9.478 4.333 1.00 96.75 295 SER A O 1
ATOM 2504 N N . PHE A 1 296 ? -8.431 10.075 5.576 1.00 96.12 296 PHE A N 1
ATOM 2505 C CA . PHE A 1 296 ? -9.429 9.774 4.561 1.00 96.12 296 PHE A CA 1
ATOM 2506 C C . PHE A 1 296 ? -9.330 10.680 3.339 1.00 96.12 296 PHE A C 1
ATOM 2508 O O . PHE A 1 296 ? -9.312 10.180 2.219 1.00 96.12 296 PHE A O 1
ATOM 2515 N N . ILE A 1 297 ? -9.207 12.000 3.518 1.00 95.00 297 ILE A N 1
ATOM 2516 C CA . ILE A 1 297 ? -9.052 12.886 2.359 1.00 95.00 297 ILE A CA 1
ATOM 2517 C C . ILE A 1 297 ? -7.755 12.598 1.595 1.00 95.00 297 ILE A C 1
ATOM 2519 O O . ILE A 1 297 ? -7.752 12.629 0.368 1.00 95.00 297 ILE A O 1
ATOM 2523 N N . LEU A 1 298 ? -6.674 12.259 2.303 1.00 95.12 298 LEU A N 1
ATOM 2524 C CA . LEU A 1 298 ? -5.408 11.884 1.678 1.00 95.12 298 LEU A CA 1
ATOM 2525 C C . LEU A 1 298 ? -5.529 10.581 0.878 1.00 95.12 298 LEU A C 1
ATOM 2527 O O . LEU A 1 298 ? -4.973 10.488 -0.215 1.00 95.12 298 LEU A O 1
ATOM 2531 N N . LEU A 1 299 ? -6.293 9.605 1.380 1.00 95.00 299 LEU A N 1
ATOM 2532 C CA . LEU A 1 299 ? -6.602 8.378 0.646 1.00 95.00 299 LEU A CA 1
ATOM 2533 C C . LEU A 1 299 ? -7.382 8.675 -0.639 1.00 95.00 299 LEU A C 1
ATOM 2535 O O . LEU A 1 299 ? -7.012 8.188 -1.703 1.00 95.00 299 LEU A O 1
ATOM 2539 N N . LEU A 1 300 ? -8.434 9.494 -0.557 1.00 93.62 300 LEU A N 1
ATOM 2540 C CA . LEU A 1 300 ? -9.251 9.846 -1.721 1.00 93.62 300 LEU A CA 1
ATOM 2541 C C . LEU A 1 300 ? -8.451 10.645 -2.760 1.00 93.62 300 LEU A C 1
ATOM 2543 O O . LEU A 1 300 ? -8.532 10.339 -3.947 1.00 93.62 300 LEU A O 1
ATOM 2547 N N . ASP A 1 301 ? -7.627 11.605 -2.331 1.00 92.62 301 ASP A N 1
ATOM 2548 C CA . ASP A 1 301 ? -6.729 12.355 -3.220 1.00 92.62 301 ASP A CA 1
ATOM 2549 C C . ASP A 1 301 ? -5.725 11.429 -3.917 1.00 92.62 301 ASP A C 1
ATOM 2551 O O . ASP A 1 301 ? -5.501 11.546 -5.124 1.00 92.62 301 ASP A O 1
ATOM 2555 N N . TYR A 1 302 ? -5.160 10.466 -3.187 1.00 90.12 302 TYR A N 1
ATOM 2556 C CA . TYR A 1 302 ? -4.266 9.466 -3.757 1.00 90.12 302 TYR A CA 1
ATOM 2557 C C . TYR A 1 302 ? -4.962 8.604 -4.818 1.00 90.12 302 TYR A C 1
ATOM 2559 O O . TYR A 1 302 ? -4.473 8.503 -5.945 1.00 90.12 302 TYR A O 1
ATOM 2567 N N . ILE A 1 303 ? -6.125 8.034 -4.492 1.00 89.25 303 ILE A N 1
ATOM 2568 C CA . ILE A 1 303 ? -6.909 7.206 -5.418 1.00 89.25 303 ILE A CA 1
ATOM 2569 C C . ILE A 1 303 ? -7.340 8.021 -6.646 1.00 89.25 303 ILE A C 1
ATOM 2571 O O . ILE A 1 303 ? -7.177 7.566 -7.779 1.00 89.25 303 ILE A O 1
ATOM 2575 N N . GLY A 1 304 ? -7.807 9.256 -6.445 1.00 88.94 304 GLY A N 1
ATOM 2576 C CA . GLY A 1 304 ? -8.239 10.153 -7.516 1.00 88.94 304 GLY A CA 1
ATOM 2577 C C . GLY A 1 304 ? -7.116 10.569 -8.466 1.00 88.94 304 GLY A C 1
ATOM 2578 O O . GLY A 1 304 ? -7.356 10.708 -9.666 1.00 88.94 304 GLY A O 1
ATOM 2579 N N . LYS A 1 305 ? -5.884 10.723 -7.961 1.00 86.12 305 LYS A N 1
ATOM 2580 C CA . LYS A 1 305 ? -4.693 10.980 -8.789 1.00 86.12 305 LYS A CA 1
ATOM 2581 C C . LYS A 1 305 ? -4.327 9.805 -9.679 1.00 86.12 305 LYS A C 1
ATOM 2583 O O . LYS A 1 305 ? -3.795 10.032 -10.763 1.00 86.12 305 LYS A O 1
ATOM 2588 N N . ILE A 1 306 ? -4.587 8.578 -9.230 1.00 81.19 306 ILE A N 1
ATOM 2589 C CA . ILE A 1 306 ? -4.361 7.398 -10.063 1.00 81.19 306 ILE A CA 1
ATOM 2590 C C . ILE A 1 306 ? -5.480 7.279 -11.097 1.00 81.19 306 ILE A C 1
ATOM 2592 O O . ILE A 1 306 ? -5.209 7.184 -12.292 1.00 81.19 306 ILE A O 1
ATOM 2596 N N . ASN A 1 307 ? -6.737 7.316 -10.652 1.00 82.69 307 ASN A N 1
ATOM 2597 C CA . ASN A 1 307 ? -7.887 7.338 -11.542 1.00 82.69 307 ASN A CA 1
ATOM 2598 C C . ASN A 1 307 ? -9.109 7.961 -10.858 1.00 82.69 307 ASN A C 1
ATOM 2600 O O . ASN A 1 307 ? -9.714 7.366 -9.965 1.00 82.69 307 ASN A O 1
ATOM 2604 N N . LYS A 1 308 ? -9.538 9.130 -11.348 1.00 86.62 308 LYS A N 1
ATOM 2605 C CA . LYS A 1 308 ? -10.713 9.845 -10.826 1.00 86.62 308 LYS A CA 1
ATOM 2606 C C . LYS A 1 308 ? -11.999 9.009 -10.888 1.00 86.62 308 LYS A C 1
ATOM 2608 O O . LYS A 1 308 ? -12.873 9.199 -10.051 1.00 86.62 308 LYS A O 1
ATOM 2613 N N . LEU A 1 309 ? -12.108 8.055 -11.819 1.00 87.12 309 LEU A N 1
ATOM 2614 C CA . LEU A 1 309 ? -13.285 7.187 -11.937 1.00 87.12 309 LEU A CA 1
ATOM 2615 C C . LEU A 1 309 ? -13.498 6.290 -10.712 1.00 87.12 309 LEU A C 1
ATOM 2617 O O . LEU A 1 309 ? -14.636 5.912 -10.450 1.00 87.12 309 LEU A O 1
ATOM 2621 N N . PHE A 1 310 ? -12.446 5.977 -9.948 1.00 87.50 310 PHE A N 1
ATOM 2622 C CA . PHE A 1 310 ? -12.573 5.193 -8.713 1.00 87.50 310 PHE A CA 1
ATOM 2623 C C . PHE A 1 310 ? -13.260 5.953 -7.582 1.00 87.50 310 PHE A C 1
ATOM 2625 O O . PHE A 1 310 ? -13.708 5.330 -6.629 1.00 87.50 310 PHE A O 1
ATOM 2632 N N . LEU A 1 311 ? -13.372 7.280 -7.688 1.00 88.69 311 LEU A N 1
ATOM 2633 C CA . LEU A 1 311 ? -14.097 8.102 -6.722 1.00 88.69 311 LEU A CA 1
ATOM 2634 C C . LEU A 1 311 ? -15.597 8.204 -7.039 1.00 88.69 311 LEU A C 1
ATOM 2636 O O . LEU A 1 311 ? -16.355 8.736 -6.232 1.00 88.69 311 LEU A O 1
ATOM 2640 N N . ASN A 1 312 ? -16.048 7.675 -8.179 1.00 85.88 312 ASN A N 1
ATOM 2641 C CA . ASN A 1 312 ? -17.459 7.706 -8.545 1.00 85.88 312 ASN A CA 1
ATOM 2642 C C . ASN A 1 312 ? -18.252 6.680 -7.722 1.00 85.88 312 ASN A C 1
ATOM 2644 O O . ASN A 1 312 ? -17.914 5.498 -7.709 1.00 85.88 312 ASN A O 1
ATOM 2648 N N . ASN A 1 313 ? -19.362 7.108 -7.113 1.00 82.38 313 ASN A N 1
ATOM 2649 C CA . ASN A 1 313 ? -20.273 6.248 -6.341 1.00 82.38 313 ASN A CA 1
ATOM 2650 C C . ASN A 1 313 ? -19.606 5.486 -5.179 1.00 82.38 313 ASN A C 1
ATOM 2652 O O . ASN A 1 313 ? -20.042 4.387 -4.826 1.00 82.38 313 ASN A O 1
ATOM 2656 N N . ILE A 1 314 ? -18.558 6.050 -4.574 1.00 88.38 314 ILE A N 1
ATOM 2657 C CA . ILE A 1 314 ? -17.923 5.431 -3.408 1.00 88.38 314 ILE A CA 1
ATOM 2658 C C . ILE A 1 314 ? -18.859 5.440 -2.196 1.00 88.38 314 ILE A C 1
ATOM 2660 O O . ILE A 1 314 ? -19.627 6.383 -1.982 1.00 88.38 314 ILE A O 1
ATOM 2664 N N . SER A 1 315 ? -18.811 4.388 -1.374 1.00 90.50 315 SER A N 1
ATOM 2665 C CA . SER A 1 315 ? -19.650 4.340 -0.178 1.00 90.50 315 SER A CA 1
ATOM 2666 C C . SER A 1 315 ? -19.185 5.376 0.841 1.00 90.50 315 SER A C 1
ATOM 2668 O O . SER A 1 315 ? -17.990 5.615 0.996 1.00 90.50 315 SER A O 1
ATOM 2670 N N . LYS A 1 316 ? -20.107 5.916 1.640 1.00 90.69 316 LYS A N 1
ATOM 2671 C CA . LYS A 1 316 ? -19.728 6.723 2.810 1.00 90.69 316 LYS A CA 1
ATOM 2672 C C . LYS A 1 316 ? -18.840 5.900 3.764 1.00 90.69 316 LYS A C 1
ATOM 2674 O O . LYS A 1 316 ? -19.058 4.687 3.876 1.00 90.69 316 LYS A O 1
ATOM 2679 N N . PRO A 1 317 ? -17.859 6.526 4.437 1.00 92.19 317 PRO A N 1
ATOM 2680 C CA . PRO A 1 317 ? -16.956 5.831 5.344 1.00 92.19 317 PRO A CA 1
ATOM 2681 C C . PRO A 1 317 ? -17.689 5.341 6.593 1.00 92.19 317 PRO A C 1
ATOM 2683 O O . PRO A 1 317 ? -18.482 6.075 7.178 1.00 92.19 317 PRO A O 1
ATOM 2686 N N . LYS A 1 318 ? -17.398 4.118 7.036 1.00 91.44 318 LYS A N 1
ATOM 2687 C CA . LYS A 1 318 ? -17.887 3.566 8.308 1.00 91.44 318 LYS A CA 1
ATOM 2688 C C . LYS A 1 318 ? -16.774 3.579 9.350 1.00 91.44 318 LYS A C 1
ATOM 2690 O O . LYS A 1 318 ? -15.639 3.220 9.041 1.00 91.44 318 LYS A O 1
ATOM 2695 N N . PHE A 1 319 ? -17.090 3.948 10.588 1.00 90.75 319 PHE A N 1
ATOM 2696 C CA . PHE A 1 319 ? -16.124 3.832 11.677 1.00 90.75 319 PHE A CA 1
ATOM 2697 C C . PHE A 1 319 ? -15.836 2.365 11.993 1.00 90.75 319 PHE A C 1
ATOM 2699 O O . PHE A 1 319 ? -16.747 1.538 12.034 1.00 90.75 319 PHE A O 1
ATOM 2706 N N . ILE A 1 320 ? -14.562 2.033 12.199 1.00 89.94 320 ILE A N 1
ATOM 2707 C CA . ILE A 1 320 ? -14.172 0.681 12.593 1.00 89.94 320 ILE A CA 1
ATOM 2708 C C . ILE A 1 320 ? -14.408 0.508 14.099 1.00 89.94 320 ILE A C 1
ATOM 2710 O O . ILE A 1 320 ? -13.770 1.154 14.924 1.00 89.94 320 ILE A O 1
ATOM 2714 N N . GLU A 1 321 ? -15.301 -0.406 14.460 1.00 81.12 321 GLU A N 1
ATOM 2715 C CA . GLU A 1 321 ? -15.624 -0.734 15.852 1.00 81.12 321 GLU A CA 1
ATOM 2716 C C . GLU A 1 321 ? -14.613 -1.750 16.410 1.00 81.12 321 GLU A C 1
ATOM 2718 O O . GLU A 1 321 ? -14.730 -2.954 16.167 1.00 81.12 321 GLU A O 1
ATOM 2723 N N . ILE A 1 322 ? -13.574 -1.270 17.105 1.00 73.88 322 ILE A N 1
ATOM 2724 C CA . ILE A 1 322 ? -12.557 -2.121 17.764 1.00 73.88 322 ILE A CA 1
ATOM 2725 C C . ILE A 1 322 ? -12.442 -1.828 19.273 1.00 73.88 322 ILE A C 1
ATOM 2727 O O . ILE A 1 322 ? -11.833 -2.601 20.014 1.00 73.88 322 ILE A O 1
ATOM 2731 N N . ASP A 1 323 ? -13.011 -0.730 19.767 1.00 70.00 323 ASP A N 1
ATOM 2732 C CA . ASP A 1 323 ? -12.779 -0.279 21.147 1.00 70.00 323 ASP A CA 1
ATOM 2733 C C . ASP A 1 323 ? -13.666 -0.951 22.202 1.00 70.00 323 ASP A C 1
ATOM 2735 O O . ASP A 1 323 ? -13.237 -1.068 23.347 1.00 70.00 323 ASP A O 1
ATOM 2739 N N . ASP A 1 324 ? -14.813 -1.516 21.818 1.00 70.88 324 ASP A N 1
ATOM 2740 C CA . ASP A 1 324 ? -15.745 -2.196 22.737 1.00 70.88 324 ASP A CA 1
ATOM 2741 C C . ASP A 1 324 ? -15.360 -3.661 23.039 1.00 70.88 324 ASP A C 1
ATOM 2743 O O . ASP A 1 324 ? -16.178 -4.480 23.458 1.00 70.88 324 ASP A O 1
ATOM 2747 N N . SER A 1 325 ? -14.097 -4.023 22.815 1.00 79.00 325 SER A N 1
ATOM 2748 C CA . SER A 1 325 ? -13.601 -5.400 22.874 1.00 79.00 325 SER A CA 1
ATOM 2749 C C . SER A 1 325 ? -12.406 -5.553 23.813 1.00 79.00 325 SER A C 1
ATOM 2751 O O . SER A 1 325 ? -11.772 -4.579 24.229 1.00 79.00 325 SER A O 1
ATOM 2753 N N . LEU A 1 326 ? -12.068 -6.799 24.148 1.00 84.12 326 LEU A N 1
ATOM 2754 C CA . LEU A 1 326 ? -10.862 -7.114 24.896 1.00 84.12 326 LEU A CA 1
ATOM 2755 C C . LEU A 1 326 ? -9.638 -6.663 24.092 1.00 84.12 326 LEU A C 1
ATOM 2757 O O . LEU A 1 326 ? -9.341 -7.178 23.009 1.00 84.12 326 LEU A O 1
ATOM 2761 N N . ASN A 1 327 ? -8.886 -5.714 24.646 1.00 77.62 327 ASN A N 1
ATOM 2762 C CA . ASN A 1 327 ? -7.706 -5.196 23.976 1.00 77.62 327 ASN A CA 1
ATOM 2763 C C . ASN A 1 327 ? -6.510 -6.143 24.143 1.00 77.62 327 ASN A C 1
ATOM 2765 O O . ASN A 1 327 ? -5.726 -6.011 25.078 1.00 77.62 327 ASN A O 1
ATOM 2769 N N . ILE A 1 328 ? -6.372 -7.088 23.217 1.00 82.19 328 ILE A N 1
ATOM 2770 C CA . ILE A 1 328 ? -5.170 -7.919 23.077 1.00 82.19 328 ILE A CA 1
ATOM 2771 C C . ILE A 1 328 ? -4.089 -7.109 22.350 1.00 82.19 328 ILE A C 1
ATOM 2773 O O . ILE A 1 328 ? -4.370 -6.528 21.302 1.00 82.19 328 ILE A O 1
ATOM 2777 N N . ASP A 1 329 ? -2.874 -7.028 22.892 1.00 81.94 329 ASP A N 1
ATOM 2778 C CA . ASP A 1 329 ? -1.764 -6.381 22.189 1.00 81.94 329 ASP A CA 1
ATOM 2779 C C . ASP A 1 329 ? -1.175 -7.292 21.099 1.00 81.94 329 ASP A C 1
ATOM 2781 O O . ASP A 1 329 ? -1.414 -8.500 21.064 1.00 81.94 329 ASP A O 1
ATOM 2785 N N . TYR A 1 330 ? -0.415 -6.705 20.172 1.00 78.19 330 TYR A N 1
ATOM 2786 C CA . TYR A 1 330 ? 0.164 -7.467 19.064 1.00 78.19 330 TYR A CA 1
ATOM 2787 C C . TYR A 1 330 ? 1.069 -8.611 19.546 1.00 78.19 330 TYR A C 1
ATOM 2789 O O . TYR A 1 330 ? 0.969 -9.730 19.052 1.00 78.19 330 TYR A O 1
ATOM 2797 N N . ASN A 1 331 ? 1.903 -8.348 20.555 1.00 81.81 331 ASN A N 1
ATOM 2798 C CA . ASN A 1 331 ? 2.815 -9.352 21.097 1.00 81.81 331 ASN A CA 1
ATOM 2799 C C . ASN A 1 331 ? 2.058 -10.562 21.651 1.00 81.81 331 ASN A C 1
ATOM 2801 O O . ASN A 1 331 ? 2.499 -11.688 21.460 1.00 81.81 331 ASN A O 1
ATOM 2805 N N . THR A 1 332 ? 0.917 -10.351 22.308 1.00 86.94 332 THR A N 1
ATOM 2806 C CA . THR A 1 332 ? 0.075 -11.446 22.796 1.00 86.94 332 THR A CA 1
ATOM 2807 C C . THR A 1 332 ? -0.564 -12.207 21.637 1.00 86.94 332 THR A C 1
ATOM 2809 O O . THR A 1 332 ? -0.620 -13.432 21.685 1.00 86.94 332 THR A O 1
ATOM 2812 N N . LEU A 1 333 ? -1.016 -11.518 20.583 1.00 84.94 333 LEU A N 1
ATOM 2813 C CA . LEU A 1 333 ? -1.554 -12.176 19.386 1.00 84.94 333 LEU A CA 1
ATOM 2814 C C . LEU A 1 333 ? -0.518 -13.103 18.727 1.00 84.94 333 LEU A C 1
ATOM 2816 O O . LEU A 1 333 ? -0.861 -14.231 18.372 1.00 84.94 333 LEU A O 1
ATOM 2820 N N . ASP A 1 334 ? 0.732 -12.651 18.619 1.00 81.19 334 ASP A N 1
ATOM 2821 C CA . ASP A 1 334 ? 1.847 -13.428 18.064 1.00 81.19 334 ASP A CA 1
ATOM 2822 C C . ASP A 1 334 ? 2.279 -14.570 19.007 1.00 81.19 334 ASP A C 1
ATOM 2824 O O . ASP A 1 334 ? 2.391 -15.720 18.588 1.00 81.19 334 ASP A O 1
ATOM 2828 N N . GLN A 1 335 ? 2.411 -14.310 20.315 1.00 86.25 335 GLN A N 1
ATOM 2829 C CA . GLN A 1 335 ? 2.777 -15.325 21.318 1.00 86.25 335 GLN A CA 1
ATOM 2830 C C . GLN A 1 335 ? 1.741 -16.442 21.462 1.00 86.25 335 GLN A C 1
ATOM 2832 O O . GLN A 1 335 ? 2.103 -17.597 21.687 1.00 86.25 335 GLN A O 1
ATOM 2837 N N . LEU A 1 336 ? 0.453 -16.110 21.344 1.00 87.94 336 LEU A N 1
ATOM 2838 C CA . LEU A 1 336 ? -0.629 -17.094 21.310 1.00 87.94 336 LEU A CA 1
ATOM 2839 C C . LEU A 1 336 ? -0.773 -17.755 19.933 1.00 87.94 336 LEU A C 1
ATOM 2841 O O . LEU A 1 336 ? -1.639 -18.612 19.763 1.00 87.94 336 LEU A O 1
ATOM 2845 N N . ASN A 1 337 ? 0.052 -17.355 18.958 1.00 86.38 337 ASN A N 1
ATOM 2846 C CA . ASN A 1 337 ? 0.004 -17.795 17.570 1.00 86.38 337 ASN A CA 1
ATOM 2847 C C . ASN A 1 337 ? -1.418 -17.689 16.992 1.00 86.38 337 ASN A C 1
ATOM 2849 O O . ASN A 1 337 ? -1.888 -18.566 16.266 1.00 86.38 337 ASN A O 1
ATOM 2853 N N . ILE A 1 338 ? -2.138 -16.625 17.369 1.00 85.12 338 ILE A N 1
ATOM 2854 C CA . ILE A 1 338 ? -3.482 -16.339 16.860 1.00 85.12 338 ILE A CA 1
ATOM 2855 C C . ILE A 1 338 ? -3.387 -15.955 15.385 1.00 85.12 338 ILE A C 1
ATOM 2857 O O . ILE A 1 338 ? -4.177 -16.406 14.556 1.00 85.12 338 ILE A O 1
ATOM 2861 N N . VAL A 1 339 ? -2.378 -15.146 15.092 1.00 75.88 339 VAL A N 1
ATOM 2862 C CA . VAL A 1 339 ? -1.951 -14.671 13.779 1.00 75.88 339 VAL A CA 1
ATOM 2863 C C . VAL A 1 339 ? -0.440 -14.844 13.735 1.00 75.88 339 VAL A C 1
ATOM 2865 O O . VAL A 1 339 ? 0.214 -14.715 14.768 1.00 75.88 339 VAL A O 1
ATOM 2868 N N . SER A 1 340 ? 0.116 -15.158 12.571 1.00 65.31 340 SER A N 1
ATOM 2869 C CA . SER A 1 340 ? 1.564 -15.298 12.437 1.00 65.31 340 SER A CA 1
ATOM 2870 C C . SER A 1 340 ? 2.174 -14.037 11.839 1.00 65.31 340 SER A C 1
ATOM 2872 O O . SER A 1 340 ? 1.719 -13.565 10.799 1.00 65.31 340 SER A O 1
ATOM 2874 N N . ALA A 1 341 ? 3.227 -13.518 12.471 1.00 56.84 341 ALA A N 1
ATOM 2875 C CA . ALA A 1 341 ? 4.077 -12.480 11.891 1.00 56.84 341 ALA A CA 1
ATOM 2876 C C . ALA A 1 341 ? 4.955 -13.002 10.737 1.00 56.84 341 ALA A C 1
ATOM 2878 O O . ALA A 1 341 ? 5.428 -12.235 9.899 1.00 56.84 341 ALA A O 1
ATOM 2879 N N . GLU A 1 342 ? 5.219 -14.311 10.704 1.00 58.06 342 GLU A N 1
ATOM 2880 C CA . GLU A 1 342 ? 6.178 -14.923 9.793 1.00 58.06 342 GLU A CA 1
ATOM 2881 C C . GLU A 1 342 ? 5.485 -15.853 8.793 1.00 58.06 342 GLU A C 1
ATOM 2883 O O . GLU A 1 342 ? 4.964 -16.908 9.153 1.00 58.06 342 GLU A O 1
ATOM 2888 N N . LYS A 1 343 ? 5.618 -15.549 7.497 1.00 56.50 343 LYS A N 1
ATOM 2889 C CA . LYS A 1 343 ? 5.128 -16.380 6.375 1.00 56.50 343 LYS A CA 1
ATOM 2890 C C . LYS A 1 343 ? 5.440 -17.872 6.475 1.00 56.50 343 LYS A C 1
ATOM 2892 O O . LYS A 1 343 ? 4.707 -18.710 5.961 1.00 56.50 343 LYS A O 1
ATOM 2897 N N . LYS A 1 344 ? 6.564 -18.236 7.099 1.00 53.59 344 LYS A N 1
ATOM 2898 C CA . LYS A 1 344 ? 6.954 -19.642 7.263 1.00 53.59 344 LYS A CA 1
ATOM 2899 C C . LYS A 1 344 ? 6.000 -20.401 8.198 1.00 53.59 344 LYS A C 1
ATOM 2901 O O . LYS A 1 344 ? 5.856 -21.614 8.043 1.00 53.59 344 LYS A O 1
ATOM 2906 N N . TYR A 1 345 ? 5.371 -19.699 9.138 1.00 56.34 345 TYR A N 1
ATOM 2907 C CA . TYR A 1 345 ? 4.501 -20.253 10.172 1.00 56.34 345 TYR A CA 1
ATOM 2908 C C . TYR A 1 345 ? 3.030 -19.846 10.025 1.00 56.34 345 TYR A C 1
ATOM 2910 O O . TYR A 1 345 ? 2.223 -20.325 10.819 1.00 56.34 345 TYR A O 1
ATOM 2918 N N . GLU A 1 346 ? 2.668 -19.065 8.993 1.00 59.50 346 GLU A N 1
ATOM 2919 C CA . GLU A 1 346 ? 1.268 -18.761 8.630 1.00 59.50 346 GLU A CA 1
ATOM 2920 C C . GLU A 1 346 ? 0.392 -20.023 8.717 1.00 59.50 346 GLU A C 1
ATOM 2922 O O . GLU A 1 346 ? -0.576 -20.031 9.476 1.00 59.50 346 GLU A O 1
ATOM 2927 N N . LYS A 1 347 ? 0.881 -21.142 8.152 1.00 60.62 347 LYS A N 1
ATOM 2928 C CA . LYS A 1 347 ? 0.246 -22.480 8.119 1.00 60.62 347 LYS A CA 1
ATOM 2929 C C . LYS A 1 347 ? -0.137 -23.130 9.453 1.00 60.62 347 LYS A C 1
ATOM 2931 O O . LYS A 1 347 ? -0.685 -24.232 9.442 1.00 60.62 347 LYS A O 1
ATOM 2936 N N . PHE A 1 348 ? 0.177 -22.515 10.590 1.00 71.25 348 PHE A N 1
ATOM 2937 C CA . PHE A 1 348 ? -0.038 -23.104 11.913 1.00 71.25 348 PHE A CA 1
ATOM 2938 C C . PHE A 1 348 ? -0.684 -22.154 12.926 1.00 71.25 348 PHE A C 1
ATOM 2940 O O . PHE A 1 348 ? -0.713 -22.485 14.112 1.00 71.25 348 PHE A O 1
ATOM 2947 N N . CYS A 1 349 ? -1.178 -20.988 12.507 1.00 84.00 349 CYS A N 1
ATOM 2948 C CA . CYS A 1 349 ? -1.836 -20.059 13.425 1.00 84.00 349 CYS A CA 1
ATOM 2949 C C . CYS A 1 349 ? -3.326 -20.384 13.625 1.00 84.00 349 CYS A C 1
ATOM 2951 O O . CYS A 1 349 ? -3.971 -21.007 12.778 1.00 84.00 349 CYS A O 1
ATOM 2953 N N . LEU A 1 350 ? -3.882 -19.970 14.770 1.00 88.00 350 LEU A N 1
ATOM 2954 C CA . LEU A 1 350 ? -5.258 -20.286 15.171 1.00 88.00 350 LEU A CA 1
ATOM 2955 C C . LEU A 1 350 ? -6.271 -19.881 14.101 1.00 88.00 350 LEU A C 1
ATOM 2957 O O . LEU A 1 350 ? -7.228 -20.611 13.854 1.00 88.00 350 LEU A O 1
ATOM 2961 N N . ILE A 1 351 ? -6.062 -18.730 13.462 1.00 86.62 351 ILE A N 1
ATOM 2962 C CA . ILE A 1 351 ? -6.993 -18.248 12.452 1.00 86.62 351 ILE A CA 1
ATOM 2963 C C . ILE A 1 351 ? -7.073 -19.171 11.238 1.00 86.62 351 ILE A C 1
ATOM 2965 O O . ILE A 1 351 ? -8.168 -19.417 10.754 1.00 86.62 351 ILE A O 1
ATOM 2969 N N . GLU A 1 352 ? -5.958 -19.741 10.789 1.00 83.25 352 GLU A N 1
ATOM 2970 C CA . GLU A 1 352 ? -5.970 -20.684 9.668 1.00 83.25 352 GLU A CA 1
ATOM 2971 C C . GLU A 1 352 ? -6.586 -22.031 10.045 1.00 83.25 352 GLU A C 1
ATOM 2973 O O . GLU A 1 352 ? -7.194 -22.687 9.205 1.00 83.25 352 GLU A O 1
ATOM 2978 N N . ILE A 1 353 ? -6.473 -22.427 11.315 1.00 87.44 353 ILE A N 1
ATOM 2979 C CA . ILE A 1 353 ? -7.121 -23.637 11.832 1.00 87.44 353 ILE A CA 1
ATOM 2980 C C . ILE A 1 353 ? -8.644 -23.452 11.908 1.00 87.44 353 ILE A C 1
ATOM 2982 O O . ILE A 1 353 ? -9.381 -24.413 11.696 1.00 87.44 353 ILE A O 1
ATOM 2986 N N . LEU A 1 354 ? -9.117 -22.246 12.236 1.00 89.06 354 LEU A N 1
ATOM 2987 C CA . LEU A 1 354 ? -10.540 -21.947 12.430 1.00 89.06 354 LEU A CA 1
ATOM 2988 C C . LEU A 1 354 ? -11.255 -21.463 11.160 1.00 89.06 354 LEU A C 1
ATOM 2990 O O . LEU A 1 354 ? -12.482 -21.547 11.090 1.00 89.06 354 LEU A O 1
ATOM 2994 N N . ASP A 1 355 ? -10.531 -20.932 10.177 1.00 87.75 355 ASP A N 1
ATOM 2995 C CA . ASP A 1 355 ? -11.118 -20.328 8.981 1.00 87.75 355 ASP A CA 1
ATOM 2996 C C . ASP A 1 355 ? -11.613 -21.373 7.972 1.00 87.75 355 ASP A C 1
ATOM 2998 O O . ASP A 1 355 ? -10.921 -21.761 7.034 1.00 87.75 355 ASP A O 1
ATOM 3002 N N . TYR A 1 356 ? -12.871 -21.775 8.148 1.00 87.62 356 TYR A N 1
ATOM 3003 C CA . TYR A 1 356 ? -13.669 -22.513 7.161 1.00 87.62 356 TYR A CA 1
ATOM 3004 C C . TYR A 1 356 ? -14.735 -21.623 6.510 1.00 87.62 356 TYR A C 1
ATOM 3006 O O . TYR A 1 356 ? -15.783 -22.100 6.069 1.00 87.62 356 TYR A O 1
ATOM 3014 N N . THR A 1 357 ? -14.519 -20.307 6.499 1.00 87.31 357 THR A N 1
ATOM 3015 C CA . THR A 1 357 ? -15.522 -19.373 5.990 1.00 87.31 357 THR A CA 1
ATOM 3016 C C . THR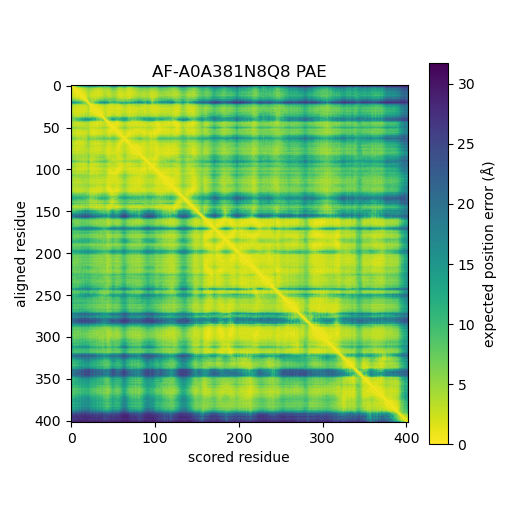 A 1 357 ? -15.632 -19.465 4.468 1.00 87.31 357 THR A C 1
ATOM 3018 O O . THR A 1 357 ? -14.647 -19.608 3.749 1.00 87.31 357 THR A O 1
ATOM 3021 N N . SER A 1 358 ? -16.857 -19.380 3.943 1.00 86.44 358 SER A N 1
ATOM 3022 C CA . SER A 1 358 ? -17.100 -19.486 2.495 1.00 86.44 358 SER A CA 1
ATOM 3023 C C . SER A 1 358 ? -16.895 -18.169 1.741 1.00 86.44 358 SER A C 1
ATOM 3025 O O . SER A 1 358 ? -16.933 -18.152 0.513 1.00 86.44 358 SER A O 1
ATOM 3027 N N . THR A 1 359 ? -16.732 -17.049 2.452 1.00 85.25 359 THR A N 1
ATOM 3028 C CA . THR A 1 359 ? -16.614 -15.714 1.855 1.00 85.25 359 THR A CA 1
ATOM 3029 C C . THR A 1 359 ? -15.487 -14.921 2.503 1.00 85.25 359 THR A C 1
ATOM 3031 O O . THR A 1 359 ? -15.235 -15.045 3.700 1.00 85.25 359 THR A O 1
ATOM 3034 N N . VAL A 1 360 ? -14.857 -14.034 1.730 1.00 82.06 360 VAL A N 1
ATOM 3035 C CA . VAL A 1 360 ? -13.809 -13.122 2.225 1.00 82.06 360 VAL A CA 1
ATOM 3036 C C . VAL A 1 360 ? -14.340 -12.227 3.355 1.00 82.06 360 VAL A C 1
ATOM 3038 O O . VAL A 1 360 ? -13.660 -12.002 4.354 1.00 82.06 360 VAL A O 1
ATOM 3041 N N . MET A 1 361 ? -15.599 -11.793 3.248 1.00 83.44 361 MET A N 1
ATOM 3042 C CA . MET A 1 361 ? -16.294 -11.032 4.291 1.00 83.44 361 MET A CA 1
ATOM 3043 C C . MET A 1 361 ? -16.426 -11.837 5.591 1.00 83.44 361 MET A C 1
ATOM 3045 O O . MET A 1 361 ? -16.213 -11.299 6.678 1.00 83.44 361 MET A O 1
ATOM 3049 N N . GLY A 1 362 ? -16.738 -13.133 5.479 1.00 87.06 362 GLY A N 1
ATOM 3050 C CA . GLY A 1 362 ? -16.784 -14.067 6.601 1.00 87.06 362 GLY A CA 1
ATOM 3051 C C . GLY A 1 362 ? -15.418 -14.234 7.258 1.00 87.06 362 GLY A C 1
ATOM 3052 O O . GLY A 1 362 ? -15.316 -14.080 8.475 1.00 87.06 362 GLY A O 1
ATOM 3053 N N . LYS A 1 363 ? -14.361 -14.447 6.462 1.00 87.44 363 LYS A N 1
ATOM 3054 C CA . LYS A 1 363 ? -12.977 -14.509 6.950 1.00 87.44 363 LYS A CA 1
ATOM 3055 C C . LYS A 1 363 ? -12.616 -13.243 7.715 1.00 87.44 363 LYS A C 1
ATOM 3057 O O . LYS A 1 363 ? -12.176 -13.321 8.853 1.00 87.44 363 LYS A O 1
ATOM 3062 N N . ARG A 1 364 ? -12.880 -12.068 7.137 1.00 87.00 364 ARG A N 1
ATOM 3063 C CA . ARG A 1 364 ? -12.638 -10.763 7.768 1.00 87.00 364 ARG A CA 1
ATOM 3064 C C . ARG A 1 364 ? -13.387 -10.612 9.092 1.00 87.00 364 ARG A C 1
ATOM 3066 O O . ARG A 1 364 ? -12.813 -10.146 10.077 1.00 87.00 364 ARG A O 1
ATOM 3073 N N . PHE A 1 365 ? -14.655 -11.022 9.138 1.00 87.94 365 PHE A N 1
ATOM 3074 C CA . PHE A 1 365 ? -15.446 -11.020 10.367 1.00 87.94 365 PHE A CA 1
ATOM 3075 C C . PHE A 1 365 ? -14.844 -11.947 11.432 1.00 87.94 365 PHE A C 1
ATOM 3077 O O . PHE A 1 365 ? -14.679 -11.517 12.574 1.00 87.94 365 PHE A O 1
ATOM 3084 N N . LEU A 1 366 ? -14.457 -13.170 11.057 1.00 90.00 366 LEU A N 1
ATOM 3085 C CA . LEU A 1 366 ? -13.788 -14.131 11.936 1.00 90.00 366 LEU A CA 1
ATOM 3086 C C . LEU A 1 366 ? -12.460 -13.572 12.467 1.00 90.00 366 LEU A C 1
ATOM 3088 O O . LEU A 1 366 ? -12.258 -13.549 13.682 1.00 90.00 366 LEU A O 1
ATOM 3092 N N . THR A 1 367 ? -11.601 -13.039 11.590 1.00 89.19 367 THR A N 1
ATOM 3093 C CA . THR A 1 367 ? -10.340 -12.380 11.962 1.00 89.19 367 THR A CA 1
ATOM 3094 C C . THR A 1 367 ? -10.578 -11.290 12.991 1.00 89.19 367 THR A C 1
ATOM 3096 O O . THR A 1 367 ? -9.920 -11.256 14.034 1.00 89.19 367 THR A O 1
ATOM 3099 N N . ARG A 1 368 ? -11.553 -10.412 12.729 1.00 88.12 368 ARG A N 1
ATOM 3100 C CA . ARG A 1 368 ? -11.900 -9.319 13.635 1.00 88.12 368 ARG A CA 1
ATOM 3101 C C . ARG A 1 368 ? -12.352 -9.851 14.991 1.00 88.12 368 ARG A C 1
ATOM 3103 O O . ARG A 1 368 ? -11.879 -9.343 16.000 1.00 88.12 368 ARG A O 1
ATOM 3110 N N . ARG A 1 369 ? -13.225 -10.865 15.025 1.00 88.12 369 ARG A N 1
ATOM 3111 C CA . ARG A 1 369 ? -13.759 -11.454 16.266 1.00 88.12 369 ARG A CA 1
ATOM 3112 C C . ARG A 1 369 ? -12.682 -12.139 17.106 1.00 88.12 369 ARG A C 1
ATOM 3114 O O . ARG A 1 369 ? -12.651 -11.929 18.312 1.00 88.12 369 ARG A O 1
ATOM 3121 N N . ILE A 1 370 ? -11.784 -12.908 16.490 1.00 88.88 370 ILE A N 1
ATOM 3122 C CA . ILE A 1 370 ? -10.706 -13.604 17.214 1.00 88.88 370 ILE A CA 1
ATOM 3123 C C . ILE A 1 370 ? -9.683 -12.601 17.766 1.00 88.88 370 ILE A C 1
ATOM 3125 O O . ILE A 1 370 ? -9.222 -12.737 18.896 1.00 88.88 370 ILE A O 1
ATOM 3129 N N . THR A 1 371 ? -9.335 -11.573 16.988 1.00 86.62 371 THR A N 1
ATOM 3130 C CA . THR A 1 371 ? -8.343 -10.562 17.403 1.00 86.62 371 THR A CA 1
ATOM 3131 C C . THR A 1 371 ? -8.909 -9.502 18.355 1.00 86.62 371 THR A C 1
ATOM 3133 O O . THR A 1 371 ? -8.141 -8.788 19.006 1.00 86.62 371 THR A O 1
ATOM 3136 N N . ASN A 1 372 ? -10.239 -9.407 18.453 1.00 86.75 372 ASN A N 1
ATOM 3137 C CA . ASN A 1 372 ? -10.968 -8.462 19.299 1.00 86.75 372 ASN A CA 1
ATOM 3138 C C . ASN A 1 372 ? -12.150 -9.163 19.996 1.00 86.75 372 ASN A C 1
ATOM 3140 O O . ASN A 1 372 ? -13.308 -8.918 19.636 1.00 86.75 372 ASN A O 1
ATOM 3144 N N . PRO A 1 373 ? -11.885 -10.054 20.972 1.00 88.94 373 PRO A N 1
ATOM 3145 C CA . PRO A 1 373 ? -12.943 -10.796 21.648 1.00 88.94 373 PRO A CA 1
ATOM 3146 C C . PRO A 1 373 ? -13.929 -9.875 22.362 1.00 88.94 373 PRO A C 1
ATOM 3148 O O . PRO A 1 373 ? -13.544 -8.876 22.971 1.00 88.94 373 PRO A O 1
ATOM 3151 N N . LEU A 1 374 ? -15.208 -10.233 22.319 1.00 89.38 374 LEU A N 1
ATOM 3152 C CA . LEU A 1 374 ? -16.263 -9.477 22.982 1.00 89.38 374 LEU A CA 1
ATOM 3153 C C . LEU A 1 374 ? -16.140 -9.522 24.504 1.00 89.38 374 LEU A C 1
ATOM 3155 O O . LEU A 1 374 ? -15.788 -10.547 25.085 1.00 89.38 374 LEU A O 1
ATOM 3159 N N . THR A 1 375 ? -16.496 -8.410 25.142 1.00 88.38 375 THR A N 1
ATOM 3160 C CA . THR A 1 375 ? -16.616 -8.296 26.605 1.00 88.38 375 THR A CA 1
ATOM 3161 C C . THR A 1 375 ? -18.066 -8.121 27.058 1.00 88.38 375 THR A C 1
ATOM 3163 O O . THR A 1 375 ? -18.373 -8.347 28.228 1.00 88.38 375 THR A O 1
ATOM 3166 N N . ASN A 1 376 ? -18.969 -7.751 26.144 1.00 90.19 376 ASN A N 1
ATOM 3167 C CA . ASN A 1 376 ? -20.388 -7.596 26.427 1.00 90.19 376 ASN A CA 1
ATOM 3168 C C . ASN A 1 376 ? -21.060 -8.972 26.583 1.00 90.19 376 ASN A C 1
ATOM 3170 O O . ASN A 1 376 ? -21.084 -9.778 25.654 1.00 90.19 376 ASN A O 1
ATOM 3174 N N . ILE A 1 377 ? -21.622 -9.220 27.767 1.00 92.44 377 ILE A N 1
ATOM 3175 C CA . ILE A 1 377 ? -22.255 -10.496 28.124 1.00 92.44 377 ILE A CA 1
ATOM 3176 C C . ILE A 1 377 ? -23.511 -10.763 27.284 1.00 92.44 377 ILE A C 1
ATOM 3178 O O . ILE A 1 377 ? -23.735 -11.899 26.875 1.00 92.44 377 ILE A O 1
ATOM 3182 N N . GLU A 1 378 ? -24.322 -9.740 27.011 1.00 93.44 378 GLU A N 1
ATOM 3183 C CA . GLU A 1 378 ? -25.555 -9.881 26.229 1.00 93.44 378 GLU A CA 1
ATOM 3184 C C . GLU A 1 378 ? -25.238 -10.269 24.780 1.00 93.44 378 GLU A C 1
ATOM 3186 O O . GLU A 1 378 ? -25.824 -11.213 24.254 1.00 93.44 378 GLU A O 1
ATOM 3191 N N . GLU A 1 379 ? -24.253 -9.610 24.160 1.00 90.38 379 GLU A N 1
ATOM 3192 C CA . GLU A 1 379 ? -23.819 -9.941 22.796 1.00 90.38 379 GLU A CA 1
ATOM 3193 C C . GLU A 1 379 ? -23.169 -11.333 22.726 1.00 90.38 379 GLU A C 1
ATOM 3195 O O . GLU A 1 379 ? -23.382 -12.074 21.766 1.00 90.38 379 GLU A O 1
ATOM 3200 N N . LEU A 1 380 ? -22.395 -11.722 23.745 1.00 91.56 380 LEU A N 1
ATOM 3201 C CA . LEU A 1 380 ? -21.820 -13.067 23.837 1.00 91.56 380 LEU A CA 1
ATOM 3202 C C . LEU A 1 380 ? -22.905 -14.146 23.911 1.00 91.56 380 LEU A C 1
ATOM 3204 O O . LEU A 1 380 ? -22.854 -15.096 23.134 1.00 91.56 380 LEU A O 1
ATOM 3208 N N . ASN A 1 381 ? -23.891 -13.983 24.796 1.00 94.44 381 ASN A N 1
ATOM 3209 C CA . ASN A 1 381 ? -24.990 -14.938 24.938 1.00 94.44 381 ASN A CA 1
ATOM 3210 C C . ASN A 1 381 ? -25.813 -15.044 23.652 1.00 94.44 381 ASN A C 1
ATOM 3212 O O . ASN A 1 381 ? -26.068 -16.154 23.197 1.00 94.44 381 ASN A O 1
ATOM 3216 N N . LEU A 1 382 ? -26.112 -13.914 23.002 1.00 93.00 382 LEU A N 1
ATOM 3217 C CA . LEU A 1 382 ? -26.786 -13.915 21.705 1.00 93.00 382 LEU A CA 1
ATOM 3218 C C . LEU A 1 382 ? -26.006 -14.718 20.650 1.00 93.00 382 LEU A C 1
ATOM 3220 O O . LEU A 1 382 ? -26.593 -15.500 19.908 1.00 93.00 382 LEU A O 1
ATOM 3224 N N . ASN A 1 383 ? -24.680 -14.559 20.585 1.00 89.06 383 ASN A N 1
ATOM 3225 C CA . ASN A 1 383 ? -23.856 -15.328 19.649 1.00 89.06 383 ASN A CA 1
ATOM 3226 C C . ASN A 1 383 ? -23.854 -16.834 19.971 1.00 89.06 383 ASN A C 1
ATOM 3228 O O . ASN A 1 383 ? -23.838 -17.646 19.044 1.00 89.06 383 ASN A O 1
ATOM 3232 N N . TYR A 1 384 ? -23.880 -17.217 21.253 1.00 91.69 384 TYR A N 1
ATOM 3233 C CA . TYR A 1 384 ? -23.997 -18.623 21.652 1.00 91.69 384 TYR A CA 1
ATOM 3234 C C . TYR A 1 384 ? -25.347 -19.221 21.250 1.00 91.69 384 TYR A C 1
ATOM 3236 O O . TYR A 1 384 ? -25.367 -20.318 20.690 1.00 91.69 384 TYR A O 1
ATOM 3244 N N . ASP A 1 385 ? -26.441 -18.486 21.456 1.00 93.19 385 ASP A N 1
ATOM 3245 C CA . ASP A 1 385 ? -27.788 -18.918 21.076 1.00 93.19 385 ASP A CA 1
ATOM 3246 C C . ASP A 1 385 ? -27.889 -19.122 19.555 1.00 93.19 385 ASP A C 1
ATOM 3248 O O . ASP A 1 385 ? -28.270 -20.200 19.095 1.00 93.19 385 ASP A O 1
ATOM 3252 N N . ILE A 1 386 ? -27.427 -18.142 18.764 1.00 89.06 386 ILE A N 1
ATOM 3253 C CA . ILE A 1 386 ? -27.388 -18.238 17.294 1.00 89.06 386 ILE A CA 1
ATOM 3254 C C . ILE A 1 386 ? -26.551 -19.444 16.845 1.00 89.06 386 ILE A C 1
ATOM 3256 O O . ILE A 1 386 ? -26.954 -20.194 15.954 1.00 89.06 386 ILE A O 1
ATOM 3260 N N . SER A 1 387 ? -25.380 -19.659 17.454 1.00 87.31 387 SER A N 1
ATOM 3261 C CA . SER A 1 387 ? -24.518 -20.795 17.110 1.00 87.31 387 SER A CA 1
ATOM 3262 C C . SER A 1 387 ? -25.167 -22.142 17.441 1.00 87.31 387 SER A C 1
ATOM 3264 O O . SER A 1 387 ? -24.963 -23.107 16.701 1.00 87.31 387 SER A O 1
ATOM 3266 N N . ALA A 1 388 ? -25.924 -22.232 18.537 1.00 88.62 388 ALA A N 1
ATOM 3267 C CA . ALA A 1 388 ? -26.636 -23.446 18.918 1.00 88.62 388 ALA A CA 1
ATOM 3268 C C . ALA A 1 388 ? -27.785 -23.753 17.944 1.00 88.62 388 ALA A C 1
ATOM 3270 O O . ALA A 1 388 ? -27.947 -24.903 17.534 1.00 88.62 388 ALA A O 1
ATOM 3271 N N . GLU A 1 389 ? -28.530 -22.733 17.508 1.00 86.25 389 GLU A N 1
ATOM 3272 C CA . GLU A 1 389 ? -29.583 -22.885 16.497 1.00 86.25 389 GLU A CA 1
ATOM 3273 C C . GLU A 1 389 ? -29.028 -23.319 15.131 1.00 86.25 389 GLU A C 1
ATOM 3275 O O . GLU A 1 389 ? -29.602 -24.190 14.474 1.00 86.25 389 GLU A O 1
ATOM 3280 N N . MET A 1 390 ? -27.876 -22.781 14.717 1.00 79.50 390 MET A N 1
ATOM 3281 C CA . MET A 1 390 ? -27.243 -23.126 13.435 1.00 79.50 390 MET A CA 1
ATOM 3282 C C . MET A 1 390 ? -26.759 -24.581 13.364 1.00 79.50 390 MET A C 1
ATOM 3284 O O . MET A 1 390 ? -26.807 -25.184 12.292 1.00 79.50 390 MET A O 1
ATOM 3288 N N . ASN A 1 391 ? -26.354 -25.188 14.485 1.00 73.44 391 ASN A N 1
ATOM 3289 C CA . ASN A 1 391 ? -26.032 -26.621 14.510 1.00 73.44 391 ASN A CA 1
ATOM 3290 C C . ASN A 1 391 ? -27.246 -27.481 14.138 1.00 73.44 391 ASN A C 1
ATOM 3292 O O . ASN A 1 391 ? -27.104 -28.457 13.401 1.00 73.44 391 ASN A O 1
ATOM 3296 N N . ASN A 1 392 ? -28.440 -27.072 14.572 1.00 64.69 392 ASN A N 1
ATOM 3297 C CA . ASN A 1 392 ? -29.676 -27.734 14.172 1.00 64.69 392 ASN A CA 1
ATOM 3298 C C . ASN A 1 392 ? -29.961 -27.485 12.682 1.00 64.69 392 ASN A C 1
ATOM 3300 O O . ASN A 1 392 ? -30.409 -28.390 11.987 1.00 64.69 392 ASN A O 1
ATOM 3304 N N . TYR A 1 393 ? -29.658 -26.292 12.152 1.00 62.72 393 TYR A N 1
ATOM 3305 C CA . TYR A 1 393 ? -29.829 -25.988 10.725 1.00 62.72 393 TYR A CA 1
ATOM 3306 C C . TYR A 1 393 ? -28.980 -26.886 9.812 1.00 62.72 393 TYR A C 1
ATOM 3308 O O . TYR A 1 393 ? -29.502 -27.374 8.817 1.00 62.72 393 TYR A O 1
ATOM 3316 N N . VAL A 1 394 ? -27.719 -27.181 10.154 1.00 60.50 394 VAL A N 1
ATOM 3317 C CA . VAL A 1 394 ? -26.878 -28.134 9.387 1.00 60.50 394 VAL A CA 1
ATOM 3318 C C . VAL A 1 394 ? -27.493 -29.541 9.368 1.00 60.50 394 VAL A C 1
ATOM 3320 O O . VAL A 1 394 ? -27.357 -30.288 8.394 1.00 60.50 394 VAL A O 1
ATOM 3323 N N . GLU A 1 395 ? -28.189 -29.915 10.440 1.00 59.81 395 GLU A N 1
ATOM 3324 C CA . GLU A 1 395 ? -28.939 -31.167 10.523 1.00 59.81 395 GLU A CA 1
ATOM 3325 C C . GLU A 1 395 ? -30.210 -31.122 9.652 1.00 59.81 395 GLU A C 1
ATOM 3327 O O . GLU A 1 395 ? -30.486 -32.071 8.916 1.00 59.81 395 GLU A O 1
ATOM 3332 N N . PHE A 1 396 ? -30.922 -29.990 9.640 1.00 54.69 396 PHE A N 1
ATOM 3333 C CA . PHE A 1 396 ? -32.103 -29.762 8.800 1.00 54.69 396 PHE A CA 1
ATOM 3334 C C . PHE A 1 396 ? -31.786 -29.606 7.310 1.00 54.69 396 PHE A C 1
ATOM 3336 O O . PHE A 1 396 ? -32.561 -30.066 6.479 1.00 54.69 396 PHE A O 1
ATOM 3343 N N . GLU A 1 397 ? -30.650 -29.024 6.936 1.00 52.62 397 GLU A N 1
ATOM 3344 C CA . GLU A 1 397 ? -30.240 -28.844 5.540 1.00 52.62 397 GLU A CA 1
ATOM 3345 C C . GLU A 1 397 ? -30.019 -30.197 4.843 1.00 52.62 397 GLU A C 1
ATOM 3347 O O . GLU A 1 397 ? -30.390 -30.375 3.683 1.00 52.62 397 GLU A O 1
ATOM 3352 N N . LYS A 1 398 ? -29.514 -31.204 5.570 1.00 58.97 398 LYS A N 1
ATOM 3353 C CA . LYS A 1 398 ? -29.422 -32.592 5.080 1.00 58.97 398 LYS A CA 1
ATOM 3354 C C . LYS A 1 398 ? -30.788 -33.245 4.863 1.00 58.97 398 LYS A C 1
ATOM 3356 O O . LYS A 1 398 ? -30.894 -34.169 4.062 1.00 58.97 398 LYS A O 1
ATOM 3361 N N . ILE A 1 399 ? -31.809 -32.804 5.595 1.00 54.94 399 ILE A N 1
ATOM 3362 C CA . ILE A 1 399 ? -33.186 -33.295 5.474 1.00 54.94 399 ILE A CA 1
ATOM 3363 C C . ILE A 1 399 ? -33.919 -32.560 4.344 1.00 54.94 399 ILE A C 1
ATOM 3365 O O . ILE A 1 399 ? -34.695 -33.184 3.638 1.00 54.94 399 ILE A O 1
ATOM 3369 N N . LEU A 1 400 ? -33.656 -31.263 4.160 1.00 45.12 400 LEU A N 1
ATOM 3370 C CA . LEU A 1 400 ? -34.294 -30.404 3.153 1.00 45.12 400 LEU A CA 1
ATOM 3371 C C . LEU A 1 400 ? -33.716 -30.573 1.739 1.00 45.12 400 LEU A C 1
ATOM 3373 O O . LEU A 1 400 ? -34.402 -30.269 0.768 1.00 45.12 400 LEU A O 1
ATOM 3377 N N . ASN A 1 401 ? -32.466 -31.034 1.622 1.00 52.22 401 ASN A N 1
ATOM 3378 C CA . ASN A 1 401 ? -31.819 -31.346 0.342 1.00 52.22 401 ASN A CA 1
ATOM 3379 C C . ASN A 1 401 ? -32.021 -32.810 -0.117 1.00 52.22 401 ASN A C 1
ATOM 3381 O O . ASN A 1 401 ? -31.433 -33.209 -1.124 1.00 52.22 401 ASN A O 1
ATOM 3385 N N . ASN A 1 402 ? -32.830 -33.596 0.604 1.00 40.78 402 ASN A N 1
ATOM 3386 C CA . ASN A 1 402 ? -33.378 -34.889 0.166 1.00 40.78 402 ASN A CA 1
ATOM 3387 C C . ASN A 1 402 ? -34.856 -34.723 -0.194 1.00 40.78 402 ASN A C 1
ATOM 3389 O O . ASN A 1 402 ? -35.324 -35.484 -1.072 1.00 40.78 402 ASN A O 1
#

Sequence (402 aa):
MNSYFKEITKSYEILKPEIKKNGIYGHFCKTLIEQYKNIKINNFAFFMQVGSFYESYAWKLKINDIDIDFNYKLFDRLSSILHMVKSRKNSSNPHSINNPYMFGFPDKSKDRHIDRLLNENIIIVLVHQRDSDDDPKIKIRDTIEIFNPCTNINNTSNDNFTMSIALNLYKNDYYSCGISLFNLNSNENYVYECIDSKNYKNNVKNKIYKINITYNPTEIIFYNFTKIDNHIIIKKLDLELFDKNIIFFDDIINKDLLKLEYQREYFKEIYDDDILLNNNLKHYNLNFYEEARLSFILLLDYIGKINKLFLNNISKPKFIEIDDSLNIDYNTLDQLNIVSAEKKYEKFCLIEILDYTSTVMGKRFLTRRITNPLTNIEELNLNYDISAEMNNYVEFEKILNN

Solvent-accessible surface area (backbone atoms only — not comparable to full-atom values): 22410 Å² total; per-residue (Å²): 136,62,71,66,58,55,46,37,51,54,29,41,67,67,44,54,81,76,33,55,70,92,36,75,64,29,47,50,56,52,52,52,54,52,46,45,66,70,69,70,54,92,70,58,48,63,33,38,44,56,89,68,26,33,37,33,68,25,42,80,48,75,58,97,91,39,80,32,58,31,52,38,74,62,50,52,53,52,29,59,78,69,71,48,73,78,42,40,75,47,75,92,52,71,82,44,89,93,24,33,38,28,43,68,47,45,56,94,52,40,66,68,54,48,53,58,38,29,74,68,59,27,35,35,40,40,32,40,62,45,61,35,94,91,43,71,87,45,73,41,73,78,51,73,48,75,49,45,39,52,68,50,75,83,55,77,89,56,76,34,19,30,31,19,36,29,36,39,61,47,88,91,81,27,42,33,34,3,30,18,37,41,25,66,83,78,36,46,27,36,30,36,70,43,55,32,43,95,92,37,79,55,39,40,46,35,50,55,50,53,49,43,70,35,58,50,43,47,26,34,40,36,36,52,68,55,81,64,59,64,75,57,50,34,65,74,55,48,51,80,63,51,97,48,53,72,48,78,37,84,70,68,89,62,63,58,69,75,38,70,69,50,43,50,54,54,45,26,73,56,66,77,42,62,55,49,65,31,87,89,39,71,84,46,34,36,69,84,36,61,44,18,41,48,11,37,53,52,41,51,54,53,49,36,72,76,40,55,73,74,49,60,85,49,46,76,53,38,71,66,90,64,80,82,29,48,85,64,47,58,68,55,37,44,76,67,30,41,45,54,77,44,83,90,48,41,93,71,11,49,50,68,76,67,62,78,56,94,42,71,69,49,42,33,51,50,47,42,43,73,65,33,37,79,68,53,64,68,63,51,50,52,53,51,52,54,54,57,54,48,59,52,45,62,57,45,50,65,59,72,77,104

Radius of gyration: 24.86 Å; Cα contacts (8 Å, |Δi|>4): 623; chains: 1; bounding box: 72×59×68 Å

Nearest PDB structures (foldseek):
  3k0s-assembly1_A  TM=6.746E-01  e=3.458E-15  Escherichia coli K-12
  5yk4-assembly1_B  TM=6.735E-01  e=7.275E-15  Neisseria gonorrhoeae FA 1090
  8r7c-assembly1_B  TM=6.464E-01  e=1.843E-15  Homo sapiens
  3thw-assembly1_B  TM=6.374E-01  e=2.418E-14  Homo sapiens
  7ou0-assembly1_B  TM=5.830E-01  e=1.363E-06  Escherichia coli K-12

InterPro domains:
  IPR007696 DNA mismatch repair protein MutS, core [PF05192] (331-397)
  IPR016151 DNA mismatch repair protein MutS, N-terminal [G3DSA:3.40.1170.10] (27-156)
  IPR016151 DNA mismatch repair protein MutS, N-terminal [SSF55271] (32-148)
  IPR036187 DNA mismatch repair protein MutS, core domain superfamily [SSF48334] (329-393)
  IPR036678 MutS, connector domain superfamily [SSF53150] (155-339)

pLDDT: mean 85.62, std 10.4, range [40.78, 97.75]

Mean predicted aligned error: 8.48 Å

Foldseek 3Di:
DDPQLVQQVVLCVQLQVVADCPDPVVVLSVVVNVCCVVQVDNAAAEWEDDPQKTKDWWDFDADPNDTHGHCVVNVVVLCVLQVWDWAWPDNPDDDDSVTTTMTIDGPVCVVVSLLSCLVVQHKYKYFYWDADPVGRVDIDGDDIAIDGNLNPLVPPPAWAKEKFWAWAADPPRKIKIKMKIATLNVLAIAIEIDIADPVRNCTVLQVVVLCCQLRVHQEYEYEYPHPDDVVVVCVVSVVVLRPHHYRYDPDDPDPCLLPPVSLQVLVCVLVVDSQCCDPVNVQNDCVVVSNNSSRVSVVLVVVVVNPVVSSHPRDRYGYDPQPQFDRDGPVNCCVQQCAHSDPVCRCPRVLNVPPPDPDNVRSSVSSSCSNTPHPDPVVVVVVVVVVVVVVVVVVVVVVVVD

Organism: NCBI:txid408172